Protein AF-0000000079763116 (afdb_homodimer)

InterPro domains:
  IPR000245 V-ATPase proteolipid subunit [PR00122] (137-161)
  IPR000245 V-ATPase proteolipid subunit [PR00122] (223-246)
  IPR017039 Virulence factor BrkB [PF03631] (17-263)
  IPR017039 Virulence factor BrkB [PIRSF035875] (6-264)
  IPR017039 Virulence factor BrkB [PTHR30213] (6-265)
  IPR017039 Virulence factor BrkB [TIGR00765] (15-263)

Organism: NCBI:txid410072

Sequence (554 aa):
MMKTINKIREITGQVSQKHVGAYAAQSAYFFVLSMIPIILLLLAIIQYTPVTKADVMTAVVNLFPETNMQDFMVGIVNEVYNQSKTVIPITAIVALWSAGKGVLAVSTGLNCAYELRETRNYVFLRIRASIYTILFIAAIVMALVLSVFGNNISIFIYHKIPFLAETTDMIMRLRTVISFVVMTGISLLVYHFLPNRKLPFRDLILGSIFCSLGWLVISFVFSMYLTIFKGFSGLYGSMTAIILVMLWLYFCMYVMLLGGLINCIWVDAKRDILEKDMMKTINKIREITGQVSQKHVGAYAAQSAYFFVLSMIPIILLLLAIIQYTPVTKADVMTAVVNLFPETNMQDFMVGIVNEVYNQSKTVIPITAIVALWSAGKGVLAVSTGLNCAYELRETRNYVFLRIRASIYTILFIAAIVMALVLSVFGNNISIFIYHKIPFLAETTDMIMRLRTVISFVVMTGISLLVYHFLPNRKLPFRDLILGSIFCSLGWLVISFVFSMYLTIFKGFSGLYGSMTAIILVMLWLYFCMYVMLLGGLINCIWVDAKRDILEKD

Foldseek 3Di:
DVVVVVVVVVLVVLCVVLVLLVLLLLLLVLLLQLVVLVLLLVLLVVLVPPQDLVNQLVVLCLLCVAPASSVVVNVSNVCSNVDDPVVNVVSVVSNLQSLLSSLLSLLSSLCSLLVHDDPDDPVVSSVVSSVVSVVVVVLVVLLCVLQQCVVVVLVSVCVVPVVCPVVSVVSNVVSLVVNLVVQLVSLLCSLQPSYPDGDDSVLLNQLSNQLSVQSNVLSNVNNVCCVVVSPPHDPVVVVVVSVSSSVSSSSSSSSSSSSSSVSSVSVVVVVVVVVVD/DVVVVVVVVVLVVLCVVLVLLVLLLLLLVLLLQLVVLVLLLVLLVVLVPPQDLVNQLVVLCLLCVAPASSVVVNVSNVCSNVDDPVVNVVSVVSNLQSLLSSLLSLLSSLCSLLVHDDPDDPVVSSVVSSVVSVVVVVLVVLLCVLQQCVVVVLVSVCVVPVVCPVVSVVSNVVSLVVNLVVQLVSLLCSLQPSYPDGDDSVLLNQLSNQLSVQSNVLSNVLNVCCVVVSPDHDPVVVVVVSVSSSVSSSSSSSSSSSSSSVSSVSVVVVVVVVVVD

Solvent-accessible surface area (backbone atoms only — not comparable to full-atom values): 27097 Å² total; per-residue (Å²): 107,68,67,57,49,50,47,47,52,50,47,53,54,44,38,63,73,36,39,40,65,28,19,14,26,21,17,30,37,22,40,56,54,12,44,57,31,43,54,51,47,52,48,43,51,40,68,76,40,94,58,47,71,66,53,53,48,51,48,43,47,64,72,29,67,47,62,43,56,20,51,52,49,50,36,44,54,54,34,40,75,68,49,66,78,76,55,49,60,59,33,49,49,48,19,49,52,28,25,14,50,12,38,40,27,46,23,52,33,38,17,41,46,62,70,45,76,87,79,70,56,68,67,58,46,41,54,51,16,41,57,48,29,55,55,49,51,51,49,50,51,48,47,43,50,53,51,40,36,29,61,61,50,46,51,52,47,32,72,72,41,63,88,37,56,76,44,41,56,53,46,49,50,49,40,51,50,50,50,38,53,51,39,23,50,50,41,38,50,45,62,33,63,52,26,84,60,74,55,60,67,82,60,36,45,66,13,13,48,49,23,23,51,44,44,50,52,52,28,48,56,50,30,50,46,57,64,67,59,60,72,51,63,48,44,54,27,50,53,49,47,51,44,47,50,51,51,50,41,28,51,44,35,36,36,44,48,49,13,48,34,48,19,39,53,50,52,50,51,52,49,52,54,57,66,71,100,109,67,66,57,50,51,48,49,51,50,46,54,53,44,36,63,74,35,40,40,65,28,19,13,27,22,18,30,36,22,41,56,55,12,43,57,33,43,54,51,48,52,48,43,50,38,68,77,41,92,59,47,72,67,54,52,48,50,48,42,47,66,72,28,66,48,62,42,58,20,50,51,48,50,36,43,54,54,33,39,77,66,51,66,78,74,57,49,60,58,34,49,49,49,18,48,52,28,24,14,50,12,39,41,27,46,25,51,31,39,16,41,46,63,70,46,75,86,78,70,56,68,68,58,49,40,54,52,15,39,58,47,27,55,56,48,50,51,49,50,48,48,47,42,49,52,49,38,37,28,62,60,49,47,48,52,48,33,73,73,41,64,88,38,55,76,44,42,57,51,46,50,50,49,37,52,50,50,52,39,51,51,40,24,51,52,40,38,49,46,62,31,63,51,26,84,62,74,56,60,66,82,60,35,46,66,12,13,48,49,23,23,51,43,43,50,52,52,28,46,55,50,31,50,46,56,63,66,61,62,71,50,63,48,43,53,28,51,53,49,48,52,44,49,49,51,50,52,40,28,50,44,36,36,34,45,48,48,13,48,34,47,19,40,55,51,50,50,51,53,49,52,53,58,67,72,100

Nearest PDB structures (foldseek):
  8yky-assembly1_R  TM=2.366E-01  e=6.437E+00  Clostridium perfringens
  8xqt-assembly1_R  TM=2.197E-01  e=6.724E+00  Clostridium perfringens
  7o9w-assembly1_A  TM=1.707E-01  e=7.337E+00  Homo sapiens
  8yky-assembly1_R  TM=2.366E-01  e=7.567E+00  Clostridium perfringens
  8xqt-assembly1_R  TM=2.196E-01  e=9.842E+00  Clostridium perfringens

Radius of gyration: 24.76 Å; Cα contacts (8 Å, |Δi|>4): 615; chains: 2; bounding box: 67×75×51 Å

Secondary structure (DSSP, 8-state):
-HHHHHHHHHHHHHHHHTTHHHHHHHHHHHHHHHHHHHHHHHHHHHTTSS--HHHHHHHHHHH--SHHHHHHHHHHHHHHHHS-TTHHHHHHHHHHHHHHHHHHHHHHHHHHHTT----S-HHHHHHHHHHHHHHHHHHHHHHIIIIISHHHHHHHHHHH-GGGHHHHHHHHHHHHHHHHHHHHHHHHHHHHHSSSS---GGGGHHHHHHHHHHHHHHHHHHHHHHHH-TT--HHHHHHHHHHHHHHHHHHHHHHHHHHHHHHHHHHHHHHHHHHH-/-HHHHHHHHHHHHHHHHTTHHHHHHHHHHHHHHHHHHHHHHHHHHHTTSS--HHHHHHHHHHH--SHHHHHHHHHHHHHHHHS-TTHHHHHHHHHHHHHHHHHHHHHHHHHHHTT----S-HHHHHHHHHHHHHHHHHHHHHHIIIIISHHHHHHHHHHH-GGGHHHHHHHHHHHHHHHHHHHHHHHHHHHHHSSSS---GGGGHHHHHHHHHHHHHHHHHHHHHHHH-TT--HHHHHHHHHHHHHHHHHHHHHHHHHHHHHHHHHHHHHHHHHHH-

pLDDT: mean 75.2, std 13.77, range [45.16, 96.19]

Structure (mmCIF, N/CA/C/O backbone):
data_AF-0000000079763116-model_v1
#
loop_
_entity.id
_entity.type
_entity.pdbx_description
1 polymer 'Ribonuclease-like protein YfkH'
#
loop_
_atom_site.group_PDB
_atom_site.id
_atom_site.type_symbol
_atom_site.label_atom_id
_atom_site.label_alt_id
_atom_site.label_comp_id
_atom_site.label_asym_id
_atom_site.label_entity_id
_atom_site.label_seq_id
_atom_site.pdbx_PDB_ins_code
_atom_site.Cartn_x
_atom_site.Cartn_y
_atom_site.Cartn_z
_atom_site.occupancy
_atom_site.B_iso_or_equiv
_atom_site.auth_seq_id
_atom_site.auth_comp_id
_atom_site.auth_asym_id
_atom_site.auth_atom_id
_atom_site.pdbx_PDB_model_num
ATOM 1 N N . MET A 1 1 ? 24.25 -25.391 10.664 1 52.03 1 MET A N 1
ATOM 2 C CA . MET A 1 1 ? 23.375 -24.484 11.398 1 52.03 1 MET A CA 1
ATOM 3 C C . MET A 1 1 ? 23.844 -23.047 11.258 1 52.03 1 MET A C 1
ATOM 5 O O . MET A 1 1 ? 23.047 -22.141 10.992 1 52.03 1 MET A O 1
ATOM 9 N N . MET A 1 2 ? 25.188 -22.938 11.406 1 55.12 2 MET A N 1
ATOM 10 C CA . MET A 1 2 ? 25.812 -21.625 11.344 1 55.12 2 MET A CA 1
ATOM 11 C C . MET A 1 2 ? 25.734 -21.047 9.938 1 55.12 2 MET A C 1
ATOM 13 O O . MET A 1 2 ? 25.484 -19.859 9.766 1 55.12 2 MET A O 1
ATOM 17 N N . LYS A 1 3 ? 25.828 -21.953 8.945 1 60.62 3 LYS A N 1
ATOM 18 C CA . LYS A 1 3 ? 25.812 -21.5 7.559 1 60.62 3 LYS A CA 1
ATOM 19 C C . LYS A 1 3 ? 24.406 -21.016 7.16 1 60.62 3 LYS A C 1
ATOM 21 O O . LYS A 1 3 ? 24.266 -20.016 6.449 1 60.62 3 LYS A O 1
ATOM 26 N N . THR A 1 4 ? 23.469 -21.75 7.793 1 66.25 4 THR A N 1
ATOM 27 C CA . THR A 1 4 ? 22.078 -21.406 7.488 1 66.25 4 THR A CA 1
ATOM 28 C C . THR A 1 4 ? 21.703 -20.078 8.133 1 66.25 4 THR A C 1
ATOM 30 O O . THR A 1 4 ? 21.031 -19.25 7.512 1 66.25 4 THR A O 1
ATOM 33 N N . ILE A 1 5 ? 22.219 -19.891 9.359 1 64.44 5 ILE A N 1
ATOM 34 C CA . ILE A 1 5 ? 21.938 -18.641 10.07 1 64.44 5 ILE A CA 1
ATOM 35 C C . ILE A 1 5 ? 22.578 -17.469 9.344 1 64.44 5 ILE A C 1
ATOM 37 O O . ILE A 1 5 ? 21.984 -16.406 9.227 1 64.44 5 ILE A O 1
ATOM 41 N N . ASN A 1 6 ? 23.812 -17.688 8.938 1 68.94 6 ASN A N 1
ATOM 42 C CA . ASN A 1 6 ? 24.516 -16.641 8.203 1 68.94 6 ASN A CA 1
ATOM 43 C C . ASN A 1 6 ? 23.812 -16.281 6.898 1 68.94 6 ASN A C 1
ATOM 45 O O . ASN A 1 6 ? 23.75 -15.125 6.508 1 68.94 6 ASN A O 1
ATOM 49 N N . LYS A 1 7 ? 23.344 -17.391 6.375 1 73.81 7 LYS A N 1
ATOM 50 C CA . LYS A 1 7 ? 22.625 -17.156 5.125 1 73.81 7 LYS A CA 1
ATOM 51 C C . LYS A 1 7 ? 21.328 -16.391 5.363 1 73.81 7 LYS A C 1
ATOM 53 O O . LYS A 1 7 ? 20.969 -15.516 4.57 1 73.81 7 LYS A O 1
ATOM 58 N N . ILE A 1 8 ? 20.703 -16.672 6.473 1 73.06 8 ILE A N 1
ATOM 59 C CA . ILE A 1 8 ? 19.469 -15.984 6.824 1 73.06 8 ILE A CA 1
ATOM 60 C C . ILE A 1 8 ? 19.75 -14.516 7.121 1 73.06 8 ILE A C 1
ATOM 62 O O . ILE A 1 8 ? 19.016 -13.625 6.688 1 73.06 8 ILE A O 1
ATOM 66 N N . ARG A 1 9 ? 20.797 -14.281 7.852 1 70.94 9 ARG A N 1
ATOM 67 C CA . ARG A 1 9 ? 21.203 -12.914 8.172 1 70.94 9 ARG A CA 1
ATOM 68 C C . ARG A 1 9 ? 21.547 -12.133 6.906 1 70.94 9 ARG A C 1
ATOM 70 O O . ARG A 1 9 ? 21.234 -10.945 6.797 1 70.94 9 ARG A O 1
ATOM 77 N N . GLU A 1 10 ? 22.219 -12.852 6.074 1 74.69 10 GLU A N 1
ATOM 78 C CA . GLU A 1 10 ? 22.562 -12.227 4.801 1 74.69 10 GLU A CA 1
ATOM 79 C C . GLU A 1 10 ? 21.312 -11.852 4.012 1 74.69 10 GLU A C 1
ATOM 81 O O . GLU A 1 10 ? 21.219 -10.75 3.469 1 74.69 10 GLU A O 1
ATOM 86 N N . ILE A 1 11 ? 20.422 -12.773 4.105 1 75.38 11 ILE A N 1
ATOM 87 C CA . ILE A 1 11 ? 19.188 -12.539 3.359 1 75.38 11 ILE A CA 1
ATOM 88 C C . ILE A 1 11 ? 18.422 -11.359 3.973 1 75.38 11 ILE A C 1
ATOM 90 O O . ILE A 1 11 ? 17.969 -10.469 3.256 1 75.38 11 ILE A O 1
ATOM 94 N N . THR A 1 12 ? 18.344 -11.359 5.254 1 75.75 12 THR A N 1
ATOM 95 C CA . THR A 1 12 ? 17.625 -10.297 5.941 1 75.75 12 THR A CA 1
ATOM 96 C C . THR A 1 12 ? 18.266 -8.945 5.672 1 75.75 12 THR A C 1
ATOM 98 O O . THR A 1 12 ? 17.578 -7.945 5.48 1 75.75 12 THR A O 1
ATOM 101 N N . GLY A 1 13 ? 19.578 -8.938 5.695 1 76.62 13 GLY A N 1
ATOM 102 C CA . GLY A 1 13 ? 20.297 -7.715 5.359 1 76.62 13 GLY A CA 1
ATOM 103 C C . GLY A 1 13 ? 20.031 -7.246 3.938 1 76.62 13 GLY A C 1
ATOM 104 O O . GLY A 1 13 ? 19.844 -6.051 3.699 1 76.62 13 GLY A O 1
ATOM 105 N N . GLN A 1 14 ? 19.906 -8.219 3.105 1 84.75 14 GLN A N 1
ATOM 106 C CA . GLN A 1 14 ? 19.703 -7.875 1.703 1 84.75 14 GLN A CA 1
ATOM 107 C C . GLN A 1 14 ? 18.266 -7.43 1.456 1 84.75 14 GLN A C 1
ATOM 109 O O . GLN A 1 14 ? 18.016 -6.574 0.604 1 84.75 14 GLN A O 1
ATOM 114 N N . VAL A 1 15 ? 17.438 -7.992 2.268 1 84.75 15 VAL A N 1
ATOM 115 C CA . VAL A 1 15 ? 16.016 -7.66 2.141 1 84.75 15 VAL A CA 1
ATOM 116 C C . VAL A 1 15 ? 15.812 -6.172 2.41 1 84.75 15 VAL A C 1
ATOM 118 O O . VAL A 1 15 ? 15.102 -5.492 1.668 1 84.75 15 VAL A O 1
ATOM 121 N N . SER A 1 16 ? 16.406 -5.711 3.426 1 79.62 16 SER A N 1
ATOM 122 C CA . SER A 1 16 ? 16.297 -4.305 3.801 1 79.62 16 SER A CA 1
ATOM 123 C C . SER A 1 16 ? 17.016 -3.404 2.807 1 79.62 16 SER A C 1
ATOM 125 O O . SER A 1 16 ? 16.5 -2.355 2.416 1 79.62 16 SER A O 1
ATOM 127 N N . GLN A 1 17 ? 18.156 -3.85 2.359 1 81.69 17 GLN A N 1
ATOM 128 C CA . GLN A 1 17 ? 18.984 -3.055 1.462 1 81.69 17 GLN A CA 1
ATOM 129 C C . GLN A 1 17 ? 18.344 -2.938 0.08 1 81.69 17 GLN A C 1
ATOM 131 O O . GLN A 1 17 ? 18.5 -1.917 -0.594 1 81.69 17 GLN A O 1
ATOM 136 N N . LYS A 1 18 ? 17.672 -3.961 -0.269 1 89.44 18 LYS A N 1
ATOM 137 C CA . LYS A 1 18 ? 17.109 -3.98 -1.616 1 89.44 18 LYS A CA 1
ATOM 138 C C . LYS A 1 18 ? 15.664 -3.506 -1.615 1 89.44 18 LYS A C 1
ATOM 140 O O . LYS A 1 18 ? 14.961 -3.631 -2.623 1 89.44 18 LYS A O 1
ATOM 145 N N . HIS A 1 19 ? 15.18 -3.025 -0.45 1 91.12 19 HIS A N 1
ATOM 146 C CA . HIS A 1 19 ? 13.883 -2.367 -0.296 1 91.12 19 HIS A CA 1
ATOM 147 C C . HIS A 1 19 ? 12.742 -3.305 -0.668 1 91.12 19 HIS A C 1
ATOM 149 O O . HIS A 1 19 ? 11.789 -2.896 -1.343 1 91.12 19 HIS A O 1
ATOM 155 N N . VAL A 1 20 ? 12.961 -4.609 -0.34 1 92.31 20 VAL A N 1
ATOM 156 C CA . VAL A 1 20 ? 11.992 -5.645 -0.69 1 92.31 20 VAL A CA 1
ATOM 157 C C . VAL A 1 20 ? 10.633 -5.32 -0.067 1 92.31 20 VAL A C 1
ATOM 159 O O . VAL A 1 20 ? 9.609 -5.383 -0.742 1 92.31 20 VAL A O 1
ATOM 162 N N . GLY A 1 21 ? 10.633 -4.879 1.18 1 93 21 GLY A N 1
ATOM 163 C CA . GLY A 1 21 ? 9.398 -4.555 1.878 1 93 21 GLY A CA 1
ATOM 164 C C . GLY A 1 21 ? 8.656 -3.389 1.26 1 93 21 GLY A C 1
ATOM 165 O O . GLY A 1 21 ? 7.426 -3.408 1.172 1 93 21 GLY A O 1
ATOM 166 N N . ALA A 1 22 ? 9.414 -2.418 0.822 1 93.81 22 ALA A N 1
ATOM 167 C CA . ALA A 1 22 ? 8.805 -1.224 0.239 1 93.81 22 ALA A CA 1
ATOM 168 C C . ALA A 1 22 ? 8.117 -1.548 -1.084 1 93.81 22 ALA A C 1
ATOM 170 O O . ALA A 1 22 ? 6.973 -1.149 -1.309 1 93.81 22 ALA A O 1
ATOM 171 N N . TYR A 1 23 ? 8.766 -2.311 -1.904 1 95.44 23 TYR A N 1
ATOM 172 C CA . TYR A 1 23 ? 8.195 -2.633 -3.209 1 95.44 23 TYR A CA 1
ATOM 173 C C . TYR A 1 23 ? 7.062 -3.641 -3.078 1 95.44 23 TYR A C 1
ATOM 175 O O . TYR A 1 23 ? 6.102 -3.607 -3.854 1 95.44 23 TYR A O 1
ATOM 183 N N . ALA A 1 24 ? 7.195 -4.547 -2.068 1 96.19 24 ALA A N 1
ATOM 184 C CA . ALA A 1 24 ? 6.086 -5.461 -1.799 1 96.19 24 ALA A CA 1
ATOM 185 C C . ALA A 1 24 ? 4.828 -4.691 -1.399 1 96.19 24 ALA A C 1
ATOM 187 O O . ALA A 1 24 ? 3.736 -4.977 -1.898 1 96.19 24 ALA A O 1
ATOM 188 N N . ALA A 1 25 ? 5.004 -3.729 -0.528 1 95.5 25 ALA A N 1
ATOM 189 C CA . ALA A 1 25 ? 3.883 -2.914 -0.069 1 95.5 25 ALA A CA 1
ATOM 190 C C . ALA A 1 25 ? 3.324 -2.061 -1.203 1 95.5 25 ALA A C 1
ATOM 192 O O . ALA A 1 25 ? 2.109 -1.892 -1.322 1 95.5 25 ALA A O 1
ATOM 193 N N . GLN A 1 26 ? 4.203 -1.537 -1.992 1 94.81 26 GLN A N 1
ATOM 194 C CA . GLN A 1 26 ? 3.756 -0.738 -3.129 1 94.81 26 GLN A CA 1
ATOM 195 C C . GLN A 1 26 ? 2.92 -1.573 -4.094 1 94.81 26 GLN A C 1
ATOM 197 O O . GLN A 1 26 ? 1.855 -1.138 -4.539 1 94.81 26 GLN A O 1
ATOM 202 N N . SER A 1 27 ? 3.432 -2.719 -4.445 1 93.75 27 SER A N 1
ATOM 203 C CA . SER A 1 27 ? 2.689 -3.605 -5.332 1 93.75 27 SER A CA 1
ATOM 204 C C . SER A 1 27 ? 1.326 -3.959 -4.75 1 93.75 27 SER A C 1
ATOM 206 O O . SER A 1 27 ? 0.306 -3.85 -5.434 1 93.75 27 SER A O 1
ATOM 208 N N . ALA A 1 28 ? 1.365 -4.336 -3.492 1 93.81 28 ALA A N 1
ATOM 209 C CA . ALA A 1 28 ? 0.121 -4.703 -2.82 1 93.81 28 ALA A CA 1
ATOM 210 C C . ALA A 1 28 ? -0.863 -3.537 -2.812 1 93.81 28 ALA A C 1
ATOM 212 O O . ALA A 1 28 ? -2.062 -3.727 -3.025 1 93.81 28 ALA A O 1
ATOM 213 N N . TYR A 1 29 ? -0.322 -2.383 -2.561 1 94.5 29 TYR A N 1
ATOM 214 C CA . TYR A 1 29 ? -1.152 -1.186 -2.498 1 94.5 29 TYR A CA 1
ATOM 215 C C . TYR A 1 29 ? -1.895 -0.968 -3.812 1 94.5 29 TYR A C 1
ATOM 217 O O . TYR A 1 29 ? -3.117 -0.818 -3.824 1 94.5 29 TYR A O 1
ATOM 225 N N . PHE A 1 30 ? -1.259 -1.018 -4.848 1 92 30 PHE A N 1
ATOM 226 C CA . PHE A 1 30 ? -1.86 -0.69 -6.137 1 92 30 PHE A CA 1
ATOM 227 C C . PHE A 1 30 ? -2.725 -1.84 -6.641 1 92 30 PHE A C 1
ATOM 229 O O . PHE A 1 30 ? -3.705 -1.621 -7.352 1 92 30 PHE A O 1
ATOM 236 N N . PHE A 1 31 ? -2.385 -2.998 -6.234 1 88.19 31 PHE A N 1
ATOM 237 C CA . PHE A 1 31 ? -3.273 -4.105 -6.566 1 88.19 31 PHE A CA 1
ATOM 238 C C . PHE A 1 31 ? -4.594 -3.986 -5.812 1 88.19 31 PHE A C 1
ATOM 240 O O . PHE A 1 31 ? -5.656 -4.273 -6.367 1 88.19 31 PHE A O 1
ATOM 247 N N . VAL A 1 32 ? -4.5 -3.609 -4.559 1 87.06 32 VAL A N 1
ATOM 248 C CA . VAL A 1 32 ? -5.723 -3.383 -3.797 1 87.06 32 VAL A CA 1
ATOM 249 C C . VAL A 1 32 ? -6.539 -2.266 -4.445 1 87.06 32 VAL A C 1
ATOM 251 O O . VAL A 1 32 ? -7.754 -2.393 -4.613 1 87.06 32 VAL A O 1
ATOM 254 N N . LEU A 1 33 ? -5.844 -1.259 -4.805 1 87.94 33 LEU A N 1
ATOM 255 C CA . LEU A 1 33 ? -6.484 -0.114 -5.441 1 87.94 33 LEU A CA 1
ATOM 256 C C . LEU A 1 33 ? -7.195 -0.534 -6.723 1 87.94 33 LEU A C 1
ATOM 258 O O . LEU A 1 33 ? -8.289 -0.048 -7.02 1 87.94 33 LEU A O 1
ATOM 262 N N . SER A 1 34 ? -6.625 -1.406 -7.445 1 86.06 34 SER A N 1
ATOM 263 C CA . SER A 1 34 ? -7.172 -1.813 -8.734 1 86.06 34 SER A CA 1
ATOM 264 C C . SER A 1 34 ? -8.289 -2.836 -8.562 1 86.06 34 SER A C 1
ATOM 266 O O . SER A 1 34 ? -9.094 -3.037 -9.477 1 86.06 34 SER A O 1
ATOM 268 N N . MET A 1 35 ? -8.273 -3.486 -7.445 1 78.75 35 MET A N 1
ATOM 269 C CA . MET A 1 35 ? -9.227 -4.566 -7.227 1 78.75 35 MET A CA 1
ATOM 270 C C . MET A 1 35 ? -10.656 -4.047 -7.293 1 78.75 35 MET A C 1
ATOM 272 O O . MET A 1 35 ? -11.516 -4.668 -7.922 1 78.75 35 MET A O 1
ATOM 276 N N . ILE A 1 36 ? -10.859 -2.975 -6.672 1 72.31 36 ILE A N 1
ATOM 277 C CA . ILE A 1 36 ? -12.219 -2.43 -6.605 1 72.31 36 ILE A CA 1
ATOM 278 C C . ILE A 1 36 ? -12.688 -2.047 -8.008 1 72.31 36 ILE A C 1
ATOM 280 O O . ILE A 1 36 ? -13.742 -2.498 -8.461 1 72.31 36 ILE A O 1
ATOM 284 N N . PRO A 1 37 ? -11.922 -1.288 -8.711 1 77.5 37 PRO A N 1
ATOM 285 C CA . PRO A 1 37 ? -12.312 -0.955 -10.078 1 77.5 37 PRO A CA 1
ATOM 286 C C . PRO A 1 37 ? -12.469 -2.189 -10.969 1 77.5 37 PRO A C 1
ATOM 288 O O . PRO A 1 37 ? -13.336 -2.217 -11.852 1 77.5 37 PRO A O 1
ATOM 291 N N . ILE A 1 38 ? -11.688 -3.178 -10.805 1 75.81 38 ILE A N 1
ATOM 292 C CA . ILE A 1 38 ? -11.758 -4.387 -11.617 1 75.81 38 ILE A CA 1
ATOM 293 C C . ILE A 1 38 ? -13.062 -5.133 -11.312 1 75.81 38 ILE A C 1
ATOM 295 O O . ILE A 1 38 ? -13.734 -5.609 -12.227 1 75.81 38 ILE A O 1
ATOM 299 N N . ILE A 1 39 ? -13.352 -5.23 -10.047 1 70.5 39 ILE A N 1
ATOM 300 C CA . ILE A 1 39 ? -14.602 -5.867 -9.656 1 70.5 39 ILE A CA 1
ATOM 301 C C . ILE A 1 39 ? -15.781 -5.125 -10.281 1 70.5 39 ILE A C 1
ATOM 303 O O . ILE A 1 39 ? -16.703 -5.75 -10.82 1 70.5 39 ILE A O 1
ATOM 307 N N . LEU A 1 40 ? -15.719 -3.807 -10.211 1 70.12 40 LEU A N 1
ATOM 308 C CA . LEU A 1 40 ? -16.781 -2.982 -10.781 1 70.12 40 LEU A CA 1
ATOM 309 C C . LEU A 1 40 ? -16.859 -3.176 -12.289 1 70.12 40 LEU A C 1
ATOM 311 O O . LEU A 1 40 ? -17.969 -3.26 -12.844 1 70.12 40 LEU A O 1
ATOM 315 N N . LEU A 1 41 ? -15.773 -3.273 -12.945 1 71.12 41 LEU A N 1
ATOM 316 C CA . LEU A 1 41 ? -15.727 -3.449 -14.391 1 71.12 41 LEU A CA 1
ATOM 317 C C . LEU A 1 41 ? -16.234 -4.828 -14.789 1 71.12 41 LEU A C 1
ATOM 319 O O . LEU A 1 41 ? -16.938 -4.973 -15.797 1 71.12 41 LEU A O 1
ATOM 323 N N . LEU A 1 42 ? -15.867 -5.805 -14.078 1 68.94 42 LEU A N 1
ATOM 324 C CA . LEU A 1 42 ? -16.328 -7.156 -14.367 1 68.94 42 LEU A CA 1
ATOM 325 C C . LEU A 1 42 ? -17.844 -7.254 -14.258 1 68.94 42 LEU A C 1
ATOM 327 O O . LEU A 1 42 ? -18.484 -7.895 -15.086 1 68.94 42 LEU A O 1
ATOM 331 N N . LEU A 1 43 ? -18.25 -6.625 -13.266 1 66.06 43 LEU A N 1
ATOM 332 C CA . LEU A 1 43 ? -19.688 -6.629 -13.078 1 66.06 43 LEU A CA 1
ATOM 333 C C . LEU A 1 43 ? -20.391 -5.852 -14.188 1 66.06 43 LEU A C 1
ATOM 335 O O . LEU A 1 43 ? -21.484 -6.215 -14.617 1 66.06 43 LEU A O 1
ATOM 339 N N . ALA A 1 44 ? -19.766 -4.773 -14.578 1 67.31 44 ALA A N 1
ATOM 340 C CA . ALA A 1 44 ? -20.312 -3.982 -15.68 1 67.31 44 ALA A CA 1
ATOM 341 C C . ALA A 1 44 ? -20.328 -4.785 -16.969 1 67.31 44 ALA A C 1
ATOM 343 O O . ALA A 1 44 ? -21.266 -4.68 -17.766 1 67.31 44 ALA A O 1
ATOM 344 N N . ILE A 1 45 ? -19.344 -5.578 -17.156 1 68.81 45 ILE A N 1
ATOM 345 C CA . ILE A 1 45 ? -19.219 -6.367 -18.375 1 68.81 45 ILE A CA 1
ATOM 346 C C . ILE A 1 45 ? -20.266 -7.48 -18.391 1 68.81 45 ILE A C 1
ATOM 348 O O . ILE A 1 45 ? -20.781 -7.852 -19.438 1 68.81 45 ILE A O 1
ATOM 352 N N . ILE A 1 46 ? -20.562 -7.945 -17.234 1 67.5 46 ILE A N 1
ATOM 353 C CA . ILE A 1 46 ? -21.547 -9.016 -17.109 1 67.5 46 ILE A CA 1
ATOM 354 C C . ILE A 1 46 ? -22.906 -8.547 -17.656 1 67.5 46 ILE A C 1
ATOM 356 O O . ILE A 1 46 ? -23.672 -9.344 -18.172 1 67.5 46 ILE A O 1
ATOM 360 N N . GLN A 1 47 ? -23.062 -7.223 -17.453 1 64.94 47 GLN A N 1
ATOM 361 C CA . GLN A 1 47 ? -24.328 -6.668 -17.922 1 64.94 47 GLN A CA 1
ATOM 362 C C . GLN A 1 47 ? -24.469 -6.824 -19.438 1 64.94 47 GLN A C 1
ATOM 364 O O . GLN A 1 47 ? -25.578 -6.801 -19.969 1 64.94 47 GLN A O 1
ATOM 369 N N . TYR A 1 48 ? -23.359 -6.965 -20.031 1 63.94 48 TYR A N 1
ATOM 370 C CA . TYR A 1 48 ? -23.375 -7.09 -21.484 1 63.94 48 TYR A CA 1
ATOM 371 C C . TYR A 1 48 ? -23.391 -8.555 -21.906 1 63.94 48 TYR A C 1
ATOM 373 O O . TYR A 1 48 ? -23.344 -8.867 -23.109 1 63.94 48 TYR A O 1
ATOM 381 N N . THR A 1 49 ? -23.375 -9.438 -20.938 1 64.12 49 THR A N 1
ATOM 382 C CA . THR A 1 49 ? -23.469 -10.867 -21.219 1 64.12 49 THR A CA 1
ATOM 383 C C . THR A 1 49 ? -24.891 -11.367 -21.016 1 64.12 49 THR A C 1
ATOM 385 O O . THR A 1 49 ? -25.719 -10.68 -20.391 1 64.12 49 THR A O 1
ATOM 388 N N . PRO A 1 50 ? -25.188 -12.492 -21.562 1 67.69 50 PRO A N 1
ATOM 389 C CA . PRO A 1 50 ? -26.547 -13.047 -21.406 1 67.69 50 PRO A CA 1
ATOM 390 C C . PRO A 1 50 ? -26.844 -13.445 -19.953 1 67.69 50 PRO A C 1
ATOM 392 O O . PRO A 1 50 ? -27.984 -13.797 -19.641 1 67.69 50 PRO A O 1
ATOM 395 N N . VAL A 1 51 ? -25.891 -13.344 -19.141 1 66.25 51 VAL A N 1
ATOM 396 C CA . VAL A 1 51 ? -26.078 -13.648 -17.734 1 66.25 51 VAL A CA 1
ATOM 397 C C . VAL A 1 51 ? -26.938 -12.57 -17.078 1 66.25 51 VAL A C 1
ATOM 399 O O . VAL A 1 51 ? -26.625 -11.383 -17.156 1 66.25 51 VAL A O 1
ATOM 402 N N . THR A 1 52 ? -28.125 -12.977 -16.531 1 67.56 52 THR A N 1
ATOM 403 C CA . THR A 1 52 ? -29.062 -12.039 -15.93 1 67.56 52 THR A CA 1
ATOM 404 C C . THR A 1 52 ? -28.578 -11.602 -14.547 1 67.56 52 THR A C 1
ATOM 406 O O . THR A 1 52 ? -27.719 -12.25 -13.961 1 67.56 52 THR A O 1
ATOM 409 N N . LYS A 1 53 ? -28.953 -10.461 -14.133 1 74.25 53 LYS A N 1
ATOM 410 C CA . LYS A 1 53 ? -28.703 -9.992 -12.773 1 74.25 53 LYS A CA 1
ATOM 411 C C . LYS A 1 53 ? -29.031 -11.078 -11.75 1 74.25 53 LYS A C 1
ATOM 413 O O . LYS A 1 53 ? -28.312 -11.242 -10.766 1 74.25 53 LYS A O 1
ATOM 418 N N . ALA A 1 54 ? -30.078 -11.797 -12.039 1 76.19 54 ALA A N 1
ATOM 419 C CA . ALA A 1 54 ? -30.516 -12.852 -11.133 1 76.19 54 ALA A CA 1
ATOM 420 C C . ALA A 1 54 ? -29.484 -13.977 -11.055 1 76.19 54 ALA A C 1
ATOM 422 O O . ALA A 1 54 ? -29.234 -14.523 -9.984 1 76.19 54 ALA A O 1
ATOM 423 N N . ASP A 1 55 ? -28.875 -14.227 -12.156 1 71.75 55 ASP A N 1
ATOM 424 C CA . ASP A 1 55 ? -27.844 -15.266 -12.188 1 71.75 55 ASP A CA 1
ATOM 425 C C . ASP A 1 55 ? -26.641 -14.867 -11.344 1 71.75 55 ASP A C 1
ATOM 427 O O . ASP A 1 55 ? -26.109 -15.68 -10.586 1 71.75 55 ASP A O 1
ATOM 431 N N . VAL A 1 56 ? -26.312 -13.664 -11.547 1 70.31 56 VAL A N 1
ATOM 432 C CA . VAL A 1 56 ? -25.156 -13.148 -10.828 1 70.31 56 VAL A CA 1
ATOM 433 C C . VAL A 1 56 ? -25.438 -13.125 -9.328 1 70.31 56 VAL A C 1
ATOM 435 O O . VAL A 1 56 ? -24.578 -13.5 -8.523 1 70.31 56 VAL A O 1
ATOM 438 N N . MET A 1 57 ? -26.609 -12.711 -8.984 1 73.88 57 MET A N 1
ATOM 439 C CA . MET A 1 57 ? -27.016 -12.648 -7.582 1 73.88 57 MET A CA 1
ATOM 440 C C . MET A 1 57 ? -27 -14.031 -6.945 1 73.88 57 MET A C 1
ATOM 442 O O . MET A 1 57 ? -26.516 -14.195 -5.816 1 73.88 57 MET A O 1
ATOM 446 N N . THR A 1 58 ? -27.453 -14.945 -7.695 1 70.88 58 THR A N 1
ATOM 447 C CA . THR A 1 58 ? -27.484 -16.312 -7.195 1 70.88 58 THR A CA 1
ATOM 448 C C . THR A 1 58 ? -26.062 -16.828 -6.977 1 70.88 58 THR A C 1
ATOM 450 O O . THR A 1 58 ? -25.797 -17.5 -5.969 1 70.88 58 THR A O 1
ATOM 453 N N . ALA A 1 59 ? -25.25 -16.5 -7.875 1 63.44 59 ALA A N 1
ATOM 454 C CA . ALA A 1 59 ? -23.844 -16.922 -7.77 1 63.44 59 ALA A CA 1
ATOM 455 C C . ALA A 1 59 ? -23.172 -16.297 -6.551 1 63.44 59 ALA A C 1
ATOM 457 O O . ALA A 1 59 ? -22.438 -16.969 -5.832 1 63.44 59 ALA A O 1
ATOM 458 N N . VAL A 1 60 ? -23.344 -15.031 -6.387 1 65.25 60 VAL A N 1
ATOM 459 C CA . VAL A 1 60 ? -22.766 -14.289 -5.277 1 65.25 60 VAL A CA 1
ATOM 460 C C . VAL A 1 60 ? -23.25 -14.867 -3.951 1 65.25 60 VAL A C 1
ATOM 462 O O . VAL A 1 60 ? -22.469 -15.07 -3.025 1 65.25 60 VAL A O 1
ATOM 465 N N . VAL A 1 61 ? -24.578 -15.094 -3.877 1 66.19 61 VAL A N 1
ATOM 466 C CA . VAL A 1 61 ? -25.172 -15.617 -2.656 1 66.19 61 VAL A CA 1
ATOM 467 C C . VAL A 1 61 ? -24.594 -17 -2.35 1 66.19 61 VAL A C 1
ATOM 469 O O . VAL A 1 61 ? -24.359 -17.344 -1.188 1 66.19 61 VAL A O 1
ATOM 472 N N . ASN A 1 62 ? -24.297 -17.641 -3.41 1 60.25 62 ASN A N 1
ATOM 473 C CA . ASN A 1 62 ? -23.781 -19 -3.234 1 60.25 62 ASN A CA 1
ATOM 474 C C . ASN A 1 62 ? -22.312 -18.984 -2.844 1 60.25 62 ASN A C 1
ATOM 476 O O . ASN A 1 62 ? -21.859 -19.844 -2.072 1 60.25 62 ASN A O 1
ATOM 480 N N . LEU A 1 63 ? -21.625 -18.047 -3.443 1 55.81 63 LEU A N 1
ATOM 481 C CA . LEU A 1 63 ? -20.188 -17.984 -3.236 1 55.81 63 LEU A CA 1
ATOM 482 C C . LEU A 1 63 ? -19.859 -17.359 -1.883 1 55.81 63 LEU A C 1
ATOM 484 O O . LEU A 1 63 ? -18.828 -17.688 -1.281 1 55.81 63 LEU A O 1
ATOM 488 N N . PHE A 1 64 ? -20.656 -16.422 -1.569 1 54.94 64 PHE A N 1
ATOM 489 C CA . PHE A 1 64 ? -20.438 -15.734 -0.306 1 54.94 64 PHE A CA 1
ATOM 490 C C . PHE A 1 64 ? -21.594 -15.984 0.662 1 54.94 64 PHE A C 1
ATOM 492 O O . PHE A 1 64 ? -22.422 -15.102 0.892 1 54.94 64 PHE A O 1
ATOM 499 N N . PRO A 1 65 ? -21.562 -17.156 1.146 1 53 65 PRO A N 1
ATOM 500 C CA . PRO A 1 65 ? -22.688 -17.484 2.027 1 53 65 PRO A CA 1
ATOM 501 C C . PRO A 1 65 ? -22.703 -16.625 3.297 1 53 65 PRO A C 1
ATOM 503 O O . PRO A 1 65 ? -23.734 -16.531 3.971 1 53 65 PRO A O 1
ATOM 506 N N . GLU A 1 66 ? -21.594 -16.109 3.402 1 51.84 66 GLU A N 1
ATOM 507 C CA . GLU A 1 66 ? -21.562 -15.266 4.598 1 51.84 66 GLU A CA 1
ATOM 508 C C . GLU A 1 66 ? -22.281 -13.945 4.367 1 51.84 66 GLU A C 1
ATOM 510 O O . GLU A 1 66 ? -22.078 -13.289 3.34 1 51.84 66 GLU A O 1
ATOM 515 N N . THR A 1 67 ? -23.234 -13.727 5.16 1 53.5 67 THR A N 1
ATOM 516 C CA . THR A 1 67 ? -24.203 -12.656 5.02 1 53.5 67 THR A CA 1
ATOM 517 C C . THR A 1 67 ? -23.516 -11.32 4.742 1 53.5 67 THR A C 1
ATOM 519 O O . THR A 1 67 ? -23.953 -10.555 3.887 1 53.5 67 THR A O 1
ATOM 522 N N . ASN A 1 68 ? -22.422 -11.148 5.441 1 49.12 68 ASN A N 1
ATOM 523 C CA . ASN A 1 68 ? -21.828 -9.82 5.312 1 49.12 68 ASN A CA 1
ATOM 524 C C . ASN A 1 68 ? -21.203 -9.625 3.938 1 49.12 68 ASN A C 1
ATOM 526 O O . ASN A 1 68 ? -21.359 -8.57 3.316 1 49.12 68 ASN A O 1
ATOM 530 N N . MET A 1 69 ? -20.484 -10.664 3.631 1 53.22 69 MET A N 1
ATOM 531 C CA . MET A 1 69 ? -19.875 -10.578 2.307 1 53.22 69 MET A CA 1
ATOM 532 C C . MET A 1 69 ? -20.938 -10.625 1.213 1 53.22 69 MET A C 1
ATOM 534 O O . MET A 1 69 ? -20.797 -9.977 0.174 1 53.22 69 MET A O 1
ATOM 538 N N . GLN A 1 70 ? -21.969 -11.375 1.662 1 60.25 70 GLN A N 1
ATOM 539 C CA . GLN A 1 70 ? -23.062 -11.469 0.701 1 60.25 70 GLN A CA 1
ATOM 540 C C . GLN A 1 70 ? -23.703 -10.102 0.459 1 60.25 70 GLN A C 1
ATOM 542 O O . GLN A 1 70 ? -23.953 -9.727 -0.687 1 60.25 70 GLN A O 1
ATOM 547 N N . ASP A 1 71 ? -23.953 -9.422 1.575 1 57.62 71 ASP A N 1
ATOM 548 C CA . ASP A 1 71 ? -24.578 -8.102 1.459 1 57.62 71 ASP A CA 1
ATOM 549 C C . ASP A 1 71 ? -23.672 -7.148 0.68 1 57.62 71 ASP A C 1
ATOM 551 O O . ASP A 1 71 ? -24.156 -6.367 -0.145 1 57.62 71 ASP A O 1
ATOM 555 N N . PHE A 1 72 ? -22.484 -7.293 0.968 1 57.12 72 PHE A N 1
ATOM 556 C CA . PHE A 1 72 ? -21.516 -6.453 0.259 1 57.12 72 PHE A CA 1
ATOM 557 C C . PHE A 1 72 ? -21.516 -6.773 -1.231 1 57.12 72 PHE A C 1
ATOM 559 O O . PHE A 1 72 ? -21.594 -5.867 -2.064 1 57.12 72 PHE A O 1
ATOM 566 N N . MET A 1 73 ? -21.516 -8.039 -1.484 1 60.31 73 MET A N 1
ATOM 567 C CA . MET A 1 73 ? -21.469 -8.453 -2.885 1 60.31 73 MET A CA 1
ATOM 568 C C . MET A 1 73 ? -22.781 -8.141 -3.586 1 60.31 73 MET A C 1
ATOM 570 O O . MET A 1 73 ? -22.781 -7.711 -4.742 1 60.31 73 MET A O 1
ATOM 574 N N . VAL A 1 74 ? -23.938 -8.375 -2.826 1 64.31 74 VAL A N 1
ATOM 575 C CA . VAL A 1 74 ? -25.266 -8.039 -3.361 1 64.31 74 VAL A CA 1
ATOM 576 C C . VAL A 1 74 ? -25.328 -6.543 -3.648 1 64.31 74 VAL A C 1
ATOM 578 O O . VAL A 1 74 ? -25.891 -6.129 -4.668 1 64.31 74 VAL A O 1
ATOM 581 N N . GLY A 1 75 ? -24.781 -5.797 -2.754 1 62.16 75 GLY A N 1
ATOM 582 C CA . GLY A 1 75 ? -24.688 -4.363 -2.971 1 62.16 75 GLY A CA 1
ATOM 583 C C . GLY A 1 75 ? -23.906 -3.99 -4.215 1 62.16 75 GLY A C 1
ATOM 584 O O . GLY A 1 75 ? -24.328 -3.117 -4.977 1 62.16 75 GLY A O 1
ATOM 585 N N . ILE A 1 76 ? -22.906 -4.719 -4.465 1 61.09 76 ILE A N 1
ATOM 586 C CA . ILE A 1 76 ? -22.078 -4.48 -5.637 1 61.09 76 ILE A CA 1
ATOM 587 C C . ILE A 1 76 ? -22.859 -4.789 -6.906 1 61.09 76 ILE A C 1
ATOM 589 O O . ILE A 1 76 ? -22.844 -4.012 -7.863 1 61.09 76 ILE A O 1
ATOM 593 N N . VAL A 1 77 ? -23.562 -5.957 -6.859 1 63.91 77 VAL A N 1
ATOM 594 C CA . VAL A 1 77 ? -24.312 -6.387 -8.031 1 63.91 77 VAL A CA 1
ATOM 595 C C . VAL A 1 77 ? -25.391 -5.352 -8.352 1 63.91 77 VAL A C 1
ATOM 597 O O . VAL A 1 77 ? -25.562 -4.961 -9.516 1 63.91 77 VAL A O 1
ATOM 600 N N . ASN A 1 78 ? -26.062 -4.879 -7.387 1 65.5 78 ASN A N 1
ATOM 601 C CA . ASN A 1 78 ? -27.125 -3.9 -7.586 1 65.5 78 ASN A CA 1
ATOM 602 C C . ASN A 1 78 ? -26.578 -2.588 -8.141 1 65.5 78 ASN A C 1
ATOM 604 O O . ASN A 1 78 ? -27.203 -1.976 -9.016 1 65.5 78 ASN A O 1
ATOM 608 N N . GLU A 1 79 ? -25.547 -2.223 -7.711 1 60.97 79 GLU A N 1
ATOM 609 C CA . GLU A 1 79 ? -24.969 -0.953 -8.141 1 60.97 79 GLU A CA 1
ATOM 610 C C . GLU A 1 79 ? -24.5 -1.018 -9.586 1 60.97 79 GLU A C 1
ATOM 612 O O . GLU A 1 79 ? -24.719 -0.077 -10.359 1 60.97 79 GLU A O 1
ATOM 617 N N . VAL A 1 80 ? -23.906 -2.047 -9.898 1 62.06 80 VAL A N 1
ATOM 618 C CA . VAL A 1 80 ? -23.359 -2.201 -11.242 1 62.06 80 VAL A CA 1
ATOM 619 C C . VAL A 1 80 ? -24.484 -2.213 -12.266 1 62.06 80 VAL A C 1
ATOM 621 O O . VAL A 1 80 ? -24.359 -1.624 -13.344 1 62.06 80 VAL A O 1
ATOM 624 N N . TYR A 1 81 ? -25.469 -2.885 -11.82 1 64.31 81 TYR A N 1
ATOM 625 C CA . TYR A 1 81 ? -26.562 -3.004 -12.789 1 64.31 81 TYR A CA 1
ATOM 626 C C . TYR A 1 81 ? -27.375 -1.713 -12.859 1 64.31 81 TYR A C 1
ATOM 628 O O . TYR A 1 81 ? -28.094 -1.478 -13.828 1 64.31 81 TYR A O 1
ATOM 636 N N . ASN A 1 82 ? -27.125 -0.851 -11.82 1 61.59 82 ASN A N 1
ATOM 637 C CA . ASN A 1 82 ? -27.875 0.401 -11.836 1 61.59 82 ASN A CA 1
ATOM 638 C C . ASN A 1 82 ? -27 1.571 -12.281 1 61.59 82 ASN A C 1
ATOM 640 O O . ASN A 1 82 ? -27.5 2.689 -12.445 1 61.59 82 ASN A O 1
ATOM 644 N N . GLN A 1 83 ? -25.688 1.374 -12.32 1 57.56 83 GLN A N 1
ATOM 645 C CA . GLN A 1 83 ? -24.812 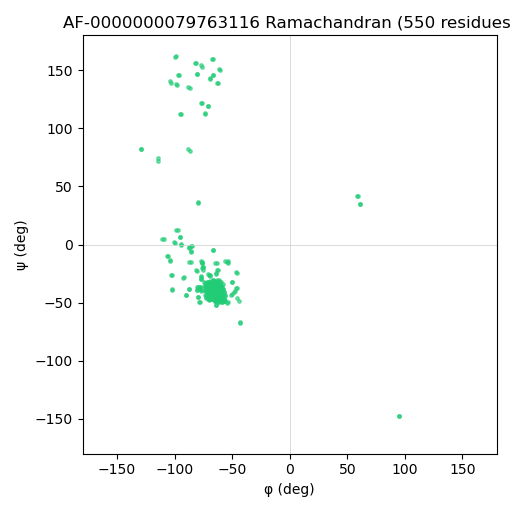2.508 -12.594 1 57.56 83 GLN A CA 1
ATOM 646 C C . GLN A 1 83 ? -24.75 2.812 -14.086 1 57.56 83 GLN A C 1
ATOM 648 O O . GLN A 1 83 ? -24.922 1.916 -14.914 1 57.56 83 GLN A O 1
ATOM 653 N N . SER A 1 84 ? -24.609 4.168 -14.305 1 57.22 84 SER A N 1
ATOM 654 C CA . SER A 1 84 ? -24.578 4.719 -15.656 1 57.22 84 SER A CA 1
ATOM 655 C C . SER A 1 84 ? -23.391 4.199 -16.438 1 57.22 84 SER A C 1
ATOM 657 O O . SER A 1 84 ? -22.344 3.865 -15.859 1 57.22 84 SER A O 1
ATOM 659 N N . LYS A 1 85 ? -23.453 3.855 -17.656 1 58.44 85 LYS A N 1
ATOM 660 C CA . LYS A 1 85 ? -22.484 3.453 -18.672 1 58.44 85 LYS A CA 1
ATOM 661 C C . LYS A 1 85 ? -21.281 4.387 -18.688 1 58.44 85 LYS A C 1
ATOM 663 O O . LYS A 1 85 ? -20.188 3.988 -19.109 1 58.44 85 LYS A O 1
ATOM 668 N N . THR A 1 86 ? -21.516 5.656 -18.172 1 57.97 86 THR A N 1
ATOM 669 C CA . THR A 1 86 ? -20.453 6.66 -18.297 1 57.97 86 THR A CA 1
ATOM 670 C C . THR A 1 86 ? -19.344 6.395 -17.281 1 57.97 86 THR A C 1
ATOM 672 O O . THR A 1 86 ? -18.188 6.73 -17.531 1 57.97 86 THR A O 1
ATOM 675 N N . VAL A 1 87 ? -19.641 5.648 -16.234 1 64.12 87 VAL A N 1
ATOM 676 C CA . VAL A 1 87 ? -18.672 5.465 -15.164 1 64.12 87 VAL A CA 1
ATOM 677 C C . VAL A 1 87 ? -17.734 4.312 -15.508 1 64.12 87 VAL A C 1
ATOM 679 O O . VAL A 1 87 ? -16.625 4.234 -14.984 1 64.12 87 VAL A O 1
ATOM 682 N N . ILE A 1 88 ? -18 3.734 -16.641 1 69.31 88 ILE A N 1
ATOM 683 C CA . ILE A 1 88 ? -17.281 2.508 -16.984 1 69.31 88 ILE A CA 1
ATOM 684 C C . ILE A 1 88 ? -15.898 2.85 -17.531 1 69.31 88 ILE A C 1
ATOM 686 O O . ILE A 1 88 ? -14.898 2.283 -17.109 1 69.31 88 ILE A O 1
ATOM 690 N N . PRO A 1 89 ? -15.805 3.904 -18.328 1 70.5 89 PRO A N 1
ATOM 691 C CA . PRO A 1 89 ? -14.477 4.191 -18.875 1 70.5 89 PRO A CA 1
ATOM 692 C C . PRO A 1 89 ? -13.5 4.699 -17.828 1 70.5 89 PRO A C 1
ATOM 694 O O . PRO A 1 89 ? -12.328 4.316 -17.828 1 70.5 89 PRO A O 1
ATOM 697 N N . ILE A 1 90 ? -13.969 5.473 -16.938 1 74.56 90 ILE A N 1
ATOM 698 C CA . ILE A 1 90 ? -13.086 6.016 -15.914 1 74.56 90 ILE A CA 1
ATOM 699 C C . ILE A 1 90 ? -12.625 4.898 -14.984 1 74.56 90 ILE A C 1
ATOM 701 O O . ILE A 1 90 ? -11.461 4.855 -14.578 1 74.56 90 ILE A O 1
ATOM 705 N N . THR A 1 91 ? -13.57 4.059 -14.766 1 74.19 91 THR A N 1
ATOM 706 C CA . THR A 1 91 ? -13.25 2.922 -13.906 1 74.19 91 THR A CA 1
ATOM 707 C C . THR A 1 91 ? -12.203 2.025 -14.555 1 74.19 91 THR A C 1
ATOM 709 O O . THR A 1 91 ? -11.305 1.52 -13.883 1 74.19 91 THR A O 1
ATOM 712 N N . ALA A 1 92 ? -12.328 1.948 -15.797 1 77.5 92 ALA A N 1
ATOM 713 C CA . ALA A 1 92 ? -11.383 1.116 -16.547 1 77.5 92 ALA A CA 1
ATOM 714 C C . ALA A 1 92 ? -9.984 1.735 -16.547 1 77.5 92 ALA A C 1
ATOM 716 O O . ALA A 1 92 ? -8.984 1.029 -16.391 1 77.5 92 ALA A O 1
ATOM 717 N N . ILE A 1 93 ? -9.906 2.992 -16.625 1 81.38 93 ILE A N 1
ATOM 718 C CA . ILE A 1 93 ? -8.625 3.695 -16.641 1 81.38 93 ILE A CA 1
ATOM 719 C C . ILE A 1 93 ? -7.953 3.568 -15.281 1 81.38 93 ILE A C 1
ATOM 721 O O . ILE A 1 93 ? -6.758 3.27 -15.203 1 81.38 93 ILE A O 1
ATOM 725 N N . VAL A 1 94 ? -8.75 3.703 -14.289 1 82 94 VAL A N 1
ATOM 726 C CA . VAL A 1 94 ? -8.203 3.623 -12.945 1 82 94 VAL A CA 1
ATOM 727 C C . VAL A 1 94 ? -7.727 2.201 -12.664 1 82 94 VAL A C 1
ATOM 729 O O . VAL A 1 94 ? -6.664 2 -12.07 1 82 94 VAL A O 1
ATOM 732 N N . ALA A 1 95 ? -8.484 1.346 -13.117 1 82.88 95 ALA A N 1
ATOM 733 C CA . ALA A 1 95 ? -8.148 -0.06 -12.914 1 82.88 95 ALA A CA 1
ATOM 734 C C . ALA A 1 95 ? -6.836 -0.413 -13.617 1 82.88 95 ALA A C 1
ATOM 736 O O . ALA A 1 95 ? -5.934 -0.991 -13 1 82.88 95 ALA A O 1
ATOM 737 N N . LEU A 1 96 ? -6.727 0.027 -14.844 1 80.81 96 LEU A N 1
ATOM 738 C CA . LEU A 1 96 ? -5.551 -0.311 -15.641 1 80.81 96 LEU A CA 1
ATOM 739 C C . LEU A 1 96 ? -4.32 0.436 -15.141 1 80.81 96 LEU A C 1
ATOM 741 O O . LEU A 1 96 ? -3.229 -0.135 -15.07 1 80.81 96 LEU A O 1
ATOM 745 N N . TRP A 1 97 ? -4.531 1.631 -14.82 1 85.06 97 TRP A N 1
ATOM 746 C CA . TRP A 1 97 ? -3.426 2.436 -14.312 1 85.06 97 TRP A CA 1
ATOM 747 C C . TRP A 1 97 ? -2.908 1.876 -12.992 1 85.06 97 TRP A C 1
ATOM 749 O O . TRP A 1 97 ? -1.702 1.691 -12.82 1 85.06 97 TRP A O 1
ATOM 759 N N . SER A 1 98 ? -3.764 1.608 -12.102 1 88.5 98 SER A N 1
ATOM 760 C CA . SER A 1 98 ? -3.361 1.131 -10.781 1 88.5 98 SER A CA 1
ATOM 761 C C . SER A 1 98 ? -2.75 -0.263 -10.859 1 88.5 98 SER A C 1
ATOM 763 O O . SER A 1 98 ? -1.713 -0.528 -10.242 1 88.5 98 SER A O 1
ATOM 765 N N . ALA A 1 99 ? -3.377 -1.083 -11.609 1 85.5 99 ALA A N 1
ATOM 766 C CA . ALA A 1 99 ? -2.836 -2.43 -11.781 1 85.5 99 ALA A CA 1
ATOM 767 C C . ALA A 1 99 ? -1.453 -2.387 -12.422 1 85.5 99 ALA A C 1
ATOM 769 O O . ALA A 1 99 ? -0.545 -3.111 -12.016 1 85.5 99 ALA A O 1
ATOM 770 N N . GLY A 1 100 ? -1.334 -1.574 -13.438 1 85.38 100 GLY A N 1
ATOM 771 C CA . GLY A 1 100 ? -0.044 -1.399 -14.086 1 85.38 100 GLY A CA 1
ATOM 772 C C . GLY A 1 100 ? 1.042 -0.927 -13.133 1 85.38 100 GLY A C 1
ATOM 773 O O . GLY A 1 100 ? 2.178 -1.402 -13.195 1 85.38 100 GLY A O 1
ATOM 774 N N . LYS A 1 101 ? 0.677 -0.066 -12.234 1 89.25 101 LYS A N 1
ATOM 775 C CA . LYS A 1 101 ? 1.639 0.433 -11.25 1 89.25 101 LYS A CA 1
ATOM 776 C C . LYS A 1 101 ? 2.055 -0.668 -10.281 1 89.25 101 LYS A C 1
ATOM 778 O O . LYS A 1 101 ? 3.195 -0.695 -9.82 1 89.25 101 LYS A O 1
ATOM 783 N N . GLY A 1 102 ? 1.123 -1.53 -10 1 90.62 102 GLY A N 1
ATOM 784 C CA . GLY A 1 102 ? 1.445 -2.666 -9.148 1 90.62 102 GLY A CA 1
ATOM 785 C C . GLY A 1 102 ? 2.457 -3.607 -9.773 1 90.62 102 GLY A C 1
ATOM 786 O O . GLY A 1 102 ? 3.416 -4.023 -9.117 1 90.62 102 GLY A O 1
ATOM 787 N N . VAL A 1 103 ? 2.238 -3.846 -11.008 1 88.88 103 VAL A N 1
ATOM 788 C CA . VAL A 1 103 ? 3.145 -4.734 -11.727 1 88.88 103 VAL A CA 1
ATOM 789 C C . VAL A 1 103 ? 4.508 -4.066 -11.883 1 88.88 103 VAL A C 1
ATOM 791 O O . VAL A 1 103 ? 5.547 -4.719 -11.758 1 88.88 103 VAL A O 1
ATOM 794 N N . LEU A 1 104 ? 4.434 -2.797 -12.164 1 89.25 104 LEU A N 1
ATOM 795 C CA . LEU A 1 104 ? 5.684 -2.051 -12.289 1 89.25 104 LEU A CA 1
ATOM 796 C C . LEU A 1 104 ? 6.477 -2.104 -10.984 1 89.25 104 LEU A C 1
ATOM 798 O O . LEU A 1 104 ? 7.707 -2.188 -11.008 1 89.25 104 LEU A O 1
ATOM 802 N N . ALA A 1 105 ? 5.789 -2.016 -9.906 1 92.88 105 ALA A N 1
ATOM 803 C CA . ALA A 1 105 ? 6.449 -2.1 -8.602 1 92.88 105 ALA A CA 1
ATOM 804 C C . ALA A 1 105 ? 7.133 -3.453 -8.422 1 92.88 105 ALA A C 1
ATOM 806 O O . ALA A 1 105 ? 8.242 -3.529 -7.902 1 92.88 105 ALA A O 1
ATOM 807 N N . VAL A 1 106 ? 6.488 -4.496 -8.875 1 91.88 106 VAL A N 1
ATOM 808 C CA . VAL A 1 106 ? 7.086 -5.824 -8.805 1 91.88 106 VAL A CA 1
ATOM 809 C C . VAL A 1 106 ? 8.328 -5.875 -9.695 1 91.88 106 VAL A C 1
ATOM 811 O O . VAL A 1 106 ? 9.375 -6.383 -9.273 1 91.88 106 VAL A O 1
ATOM 814 N N . SER A 1 107 ? 8.164 -5.348 -10.859 1 90.88 107 SER A N 1
ATOM 815 C CA . SER A 1 107 ? 9.273 -5.324 -11.805 1 90.88 107 SER A CA 1
ATOM 816 C C . SER A 1 107 ? 10.469 -4.566 -11.234 1 90.88 107 SER A C 1
ATOM 818 O O . SER A 1 107 ? 11.602 -5.055 -11.281 1 90.88 107 SER A O 1
ATOM 820 N N . THR A 1 108 ? 10.211 -3.416 -10.695 1 90.81 108 THR A N 1
ATOM 821 C CA . THR A 1 108 ? 11.281 -2.605 -10.117 1 90.81 108 THR A CA 1
ATOM 822 C C . THR A 1 108 ? 11.883 -3.289 -8.891 1 90.81 108 THR A C 1
ATOM 824 O O . THR A 1 108 ? 13.094 -3.232 -8.68 1 90.81 108 THR A O 1
ATOM 827 N N . GLY A 1 109 ? 11.023 -3.871 -8.078 1 93.25 109 GLY A N 1
ATOM 828 C CA . GLY A 1 109 ? 11.516 -4.617 -6.934 1 93.25 109 GLY A CA 1
ATOM 829 C C . GLY A 1 109 ? 12.422 -5.766 -7.316 1 93.25 109 GLY A C 1
ATOM 830 O O . GLY A 1 109 ? 13.438 -6.004 -6.66 1 93.25 109 GLY A O 1
ATOM 831 N N . LEU A 1 110 ? 12.094 -6.473 -8.352 1 92.44 110 LEU A N 1
ATOM 832 C CA . LEU A 1 110 ? 12.922 -7.574 -8.828 1 92.44 110 LEU A CA 1
ATOM 833 C C . LEU A 1 110 ? 14.227 -7.059 -9.422 1 92.44 110 LEU A C 1
ATOM 835 O O . LEU A 1 110 ? 15.281 -7.676 -9.25 1 92.44 110 LEU A O 1
ATOM 839 N N . ASN A 1 111 ? 14.109 -5.906 -10.102 1 91.25 111 ASN A N 1
ATOM 840 C CA . ASN A 1 111 ? 15.328 -5.293 -10.625 1 91.25 111 ASN A CA 1
ATOM 841 C C . ASN A 1 111 ? 16.281 -4.895 -9.5 1 91.25 111 ASN A C 1
ATOM 843 O O . ASN A 1 111 ? 17.5 -5.047 -9.633 1 91.25 111 ASN A O 1
ATOM 847 N N . CYS A 1 112 ? 15.711 -4.383 -8.492 1 89.62 112 CYS A N 1
ATOM 848 C CA . CYS A 1 112 ? 16.531 -4.027 -7.332 1 89.62 112 CYS A CA 1
ATOM 849 C C . CYS A 1 112 ? 17.156 -5.27 -6.715 1 89.62 112 CYS A C 1
ATOM 851 O O . CYS A 1 112 ? 18.344 -5.25 -6.352 1 89.62 112 CYS A O 1
ATOM 853 N N . ALA A 1 113 ? 16.406 -6.324 -6.629 1 86.62 113 ALA A N 1
ATOM 854 C CA . ALA A 1 113 ? 16.906 -7.578 -6.07 1 86.62 113 ALA A CA 1
ATOM 855 C C . ALA A 1 113 ? 18.031 -8.141 -6.93 1 86.62 113 ALA A C 1
ATOM 857 O O . ALA A 1 113 ? 19.016 -8.688 -6.406 1 86.62 113 ALA A O 1
ATOM 858 N N . TYR A 1 114 ? 17.828 -7.945 -8.211 1 86.12 114 TYR A N 1
ATOM 859 C CA . TYR A 1 114 ? 18.812 -8.477 -9.156 1 86.12 114 TYR A CA 1
ATOM 860 C C . TYR A 1 114 ? 19.938 -7.484 -9.383 1 86.12 114 TYR A C 1
ATOM 862 O O . TYR A 1 114 ? 20.875 -7.766 -10.133 1 86.12 114 TYR A O 1
ATOM 870 N N . GLU A 1 115 ? 19.828 -6.273 -8.734 1 86.06 115 GLU A N 1
ATOM 871 C CA . GLU A 1 115 ? 20.797 -5.203 -8.883 1 86.06 115 GLU A CA 1
ATOM 872 C C . GLU A 1 115 ? 20.938 -4.773 -10.344 1 86.06 115 GLU A C 1
ATOM 874 O O . GLU A 1 115 ? 22.047 -4.664 -10.867 1 86.06 115 GLU A O 1
ATOM 879 N N . LEU A 1 116 ? 19.797 -4.715 -10.883 1 84.56 116 LEU A N 1
ATOM 880 C CA . LEU A 1 116 ? 19.719 -4.289 -12.281 1 84.56 116 LEU A CA 1
ATOM 881 C C . LEU A 1 116 ? 19.234 -2.848 -12.383 1 84.56 116 LEU A C 1
ATOM 883 O O . LEU A 1 116 ? 18.375 -2.422 -11.617 1 84.56 116 LEU A O 1
ATOM 887 N N . ARG A 1 117 ? 19.828 -2.148 -13.25 1 78.81 117 ARG A N 1
ATOM 888 C CA . ARG A 1 117 ? 19.344 -0.811 -13.57 1 78.81 117 ARG A CA 1
ATOM 889 C C . ARG A 1 117 ? 18.266 -0.86 -14.648 1 78.81 117 ARG A C 1
ATOM 891 O O . ARG A 1 117 ? 18.375 -1.621 -15.609 1 78.81 117 ARG A O 1
ATOM 898 N N . GLU A 1 118 ? 17.234 -0.135 -14.422 1 78.31 118 GLU A N 1
ATOM 899 C CA . GLU A 1 118 ? 16.156 -0.094 -15.414 1 78.31 118 GLU A CA 1
ATOM 900 C C . GLU A 1 118 ? 16.578 0.731 -16.641 1 78.31 118 GLU A C 1
ATOM 902 O O . GLU A 1 118 ? 16.891 1.914 -16.516 1 78.31 118 GLU A O 1
ATOM 907 N N . THR A 1 119 ? 16.719 0.041 -17.75 1 76.12 119 THR A N 1
ATOM 908 C CA . THR A 1 119 ? 17.141 0.716 -18.969 1 76.12 119 THR A CA 1
ATOM 909 C C . THR A 1 119 ? 15.984 0.858 -19.953 1 76.12 119 THR A C 1
ATOM 911 O O . THR A 1 119 ? 16.078 1.596 -20.938 1 76.12 119 THR A O 1
ATOM 914 N N . ARG A 1 120 ? 14.945 0.27 -19.719 1 78.19 120 ARG A N 1
ATOM 915 C CA . ARG A 1 120 ? 13.82 0.255 -20.641 1 78.19 120 ARG A CA 1
ATOM 916 C C . ARG A 1 120 ? 12.984 1.523 -20.5 1 78.19 120 ARG A C 1
ATOM 918 O O . ARG A 1 120 ? 13.008 2.184 -19.453 1 78.19 120 ARG A O 1
ATOM 925 N N . ASN A 1 121 ? 12.312 1.777 -21.578 1 80.44 121 ASN A N 1
ATOM 926 C CA . ASN A 1 121 ? 11.445 2.953 -21.594 1 80.44 121 ASN A CA 1
ATOM 927 C C . ASN A 1 121 ? 10.242 2.781 -20.672 1 80.44 121 ASN A C 1
ATOM 929 O O . ASN A 1 121 ? 9.695 1.685 -20.562 1 80.44 121 ASN A O 1
ATOM 933 N N . TYR A 1 122 ? 9.883 3.926 -20.047 1 76.75 122 TYR A N 1
ATOM 934 C CA . TYR A 1 122 ? 8.812 3.914 -19.047 1 76.75 122 TYR A CA 1
ATOM 935 C C . TYR A 1 122 ? 7.492 3.496 -19.688 1 76.75 122 TYR A C 1
ATOM 937 O O . TYR A 1 122 ? 6.727 2.725 -19.094 1 76.75 122 TYR A O 1
ATOM 945 N N . VAL A 1 123 ? 7.285 3.99 -20.875 1 76.5 123 VAL A N 1
ATOM 946 C CA . VAL A 1 123 ? 6.031 3.709 -21.578 1 76.5 123 VAL A CA 1
ATOM 947 C C . VAL A 1 123 ? 5.949 2.221 -21.906 1 76.5 123 VAL A C 1
ATOM 949 O O . VAL A 1 123 ? 4.898 1.601 -21.75 1 76.5 123 VAL A O 1
ATOM 952 N N . PHE A 1 124 ? 7.051 1.655 -22.312 1 78.56 124 PHE A N 1
ATOM 953 C CA . PHE A 1 124 ? 7.109 0.231 -22.625 1 78.56 124 PHE A CA 1
ATOM 954 C C . PHE A 1 124 ? 6.891 -0.602 -21.359 1 78.56 124 PHE A C 1
ATOM 956 O O . PHE A 1 124 ? 6.176 -1.605 -21.391 1 78.56 124 PHE A O 1
ATOM 963 N N . LEU A 1 125 ? 7.434 -0.107 -20.344 1 80.12 125 LEU A N 1
ATOM 964 C CA . LEU A 1 125 ? 7.301 -0.8 -19.062 1 80.12 125 LEU A CA 1
ATOM 965 C C . LEU A 1 125 ? 5.855 -0.787 -18.578 1 80.12 125 LEU A C 1
ATOM 967 O O . LEU A 1 125 ? 5.355 -1.79 -18.062 1 80.12 125 LEU A O 1
ATOM 971 N N . ARG A 1 126 ? 5.254 0.269 -18.906 1 78 126 ARG A N 1
ATOM 972 C CA . ARG A 1 126 ? 3.863 0.421 -18.484 1 78 126 ARG A CA 1
ATOM 973 C C . ARG A 1 126 ? 2.941 -0.483 -19.297 1 78 126 ARG A C 1
ATOM 975 O O . ARG A 1 126 ? 2.045 -1.121 -18.75 1 78 126 ARG A O 1
ATOM 982 N N . ILE A 1 127 ? 3.158 -0.514 -20.531 1 77.5 127 ILE A N 1
ATOM 983 C CA . ILE A 1 127 ? 2.348 -1.345 -21.422 1 77.5 127 ILE A CA 1
ATOM 984 C C . ILE A 1 127 ? 2.539 -2.818 -21.062 1 77.5 127 ILE A C 1
ATOM 986 O O . ILE A 1 127 ? 1.567 -3.568 -20.953 1 77.5 127 ILE A O 1
ATOM 990 N N . ARG A 1 128 ? 3.738 -3.148 -20.859 1 77 128 ARG A N 1
ATOM 991 C CA . ARG A 1 128 ? 4.043 -4.523 -20.484 1 77 128 ARG A CA 1
ATOM 992 C C . ARG A 1 128 ? 3.43 -4.867 -19.125 1 77 128 ARG A C 1
ATOM 994 O O . ARG A 1 128 ? 2.889 -5.957 -18.953 1 77 128 ARG A O 1
ATOM 1001 N N . ALA A 1 129 ? 3.562 -3.906 -18.234 1 77.94 129 ALA A N 1
ATOM 1002 C CA . ALA A 1 129 ? 3.01 -4.105 -16.906 1 77.94 129 ALA A CA 1
ATOM 1003 C C . ALA A 1 129 ? 1.497 -4.301 -16.953 1 77.94 129 ALA A C 1
ATOM 1005 O O . ALA A 1 129 ? 0.944 -5.121 -16.219 1 77.94 129 ALA A O 1
ATOM 1006 N N . SER A 1 130 ? 0.912 -3.6 -17.891 1 74.38 130 SER A N 1
ATOM 1007 C CA . SER A 1 130 ? -0.536 -3.707 -18.047 1 74.38 130 SER A CA 1
ATOM 1008 C C . SER A 1 130 ? -0.94 -5.094 -18.531 1 74.38 130 SER A C 1
ATOM 1010 O O . SER A 1 130 ? -1.947 -5.648 -18.078 1 74.38 130 SER A O 1
ATOM 1012 N N . ILE A 1 131 ? -0.193 -5.68 -19.359 1 74.44 131 ILE A N 1
ATOM 1013 C CA . ILE A 1 131 ? -0.468 -7.012 -19.891 1 74.44 131 ILE A CA 1
ATOM 1014 C C . ILE A 1 131 ? -0.303 -8.047 -18.781 1 74.44 131 ILE A C 1
ATOM 1016 O O . ILE A 1 131 ? -1.15 -8.93 -18.625 1 74.44 131 ILE A O 1
ATOM 1020 N N . TYR A 1 132 ? 0.713 -7.809 -17.984 1 75.94 132 TYR A N 1
ATOM 1021 C CA . TYR A 1 132 ? 1.003 -8.766 -16.922 1 75.94 132 TYR A CA 1
ATOM 1022 C C . TYR A 1 132 ? 0.007 -8.633 -15.773 1 75.94 132 TYR A C 1
ATOM 1024 O O . TYR A 1 132 ? -0.159 -9.555 -14.977 1 75.94 132 TYR A O 1
ATOM 1032 N N . THR A 1 133 ? -0.584 -7.461 -15.82 1 72.94 133 THR A N 1
ATOM 1033 C CA . THR A 1 133 ? -1.622 -7.246 -14.82 1 72.94 133 THR A CA 1
ATOM 1034 C C . THR A 1 133 ? -2.746 -8.266 -14.977 1 72.94 133 THR A C 1
ATOM 1036 O O . THR A 1 133 ? -3.246 -8.805 -13.984 1 72.94 133 THR A O 1
ATOM 1039 N N . ILE A 1 134 ? -3.053 -8.523 -16.172 1 71.19 134 ILE A N 1
ATOM 1040 C CA . ILE A 1 134 ? -4.113 -9.484 -16.453 1 71.19 134 ILE A CA 1
ATOM 1041 C C . ILE A 1 134 ? -3.725 -10.852 -15.906 1 71.19 134 ILE A C 1
ATOM 1043 O O . ILE A 1 134 ? -4.539 -11.531 -15.273 1 71.19 134 ILE A O 1
ATOM 1047 N N . LEU A 1 135 ? -2.469 -11.211 -16.141 1 70.88 135 LEU A N 1
ATOM 1048 C CA . LEU A 1 135 ? -1.96 -12.484 -15.641 1 70.88 135 LEU A CA 1
ATOM 1049 C C . LEU A 1 135 ? -1.96 -12.523 -14.117 1 70.88 135 LEU A C 1
ATOM 1051 O O . LEU A 1 135 ? -2.318 -13.539 -13.516 1 70.88 135 LEU A O 1
ATOM 1055 N N . PHE A 1 136 ? -1.629 -11.398 -13.5 1 72 136 PHE A N 1
ATOM 1056 C CA . PHE A 1 136 ? -1.555 -11.312 -12.047 1 72 136 PHE A CA 1
ATOM 1057 C C . PHE A 1 136 ? -2.947 -11.367 -11.43 1 72 136 PHE A C 1
ATOM 1059 O O . PHE A 1 136 ? -3.16 -12.047 -10.422 1 72 136 PHE A O 1
ATOM 1066 N N . ILE A 1 137 ? -3.783 -10.672 -12.125 1 68.94 137 ILE A N 1
ATOM 1067 C CA . ILE A 1 137 ? -5.152 -10.672 -11.617 1 68.94 137 ILE A CA 1
ATOM 1068 C C . ILE A 1 137 ? -5.719 -12.094 -11.672 1 68.94 137 ILE A C 1
ATOM 1070 O O . ILE A 1 137 ? -6.348 -12.555 -10.719 1 68.94 137 ILE A O 1
ATOM 1074 N N . ALA A 1 138 ? -5.461 -12.758 -12.758 1 68.56 138 ALA A N 1
ATOM 1075 C CA . ALA A 1 138 ? -5.902 -14.141 -12.906 1 68.56 138 ALA A CA 1
ATOM 1076 C C . ALA A 1 138 ? -5.301 -15.031 -11.828 1 68.56 138 ALA A C 1
ATOM 1078 O O . ALA A 1 138 ? -5.992 -15.867 -11.25 1 68.56 138 ALA A O 1
ATOM 1079 N N . ALA A 1 139 ? -4.031 -14.812 -11.555 1 67.25 139 ALA A N 1
ATOM 1080 C CA . ALA A 1 139 ? -3.336 -15.594 -10.539 1 67.25 139 ALA A CA 1
ATOM 1081 C C . ALA A 1 139 ? -3.914 -15.328 -9.148 1 67.25 139 ALA A C 1
ATOM 1083 O O . ALA A 1 139 ? -4.117 -16.266 -8.367 1 67.25 139 ALA A O 1
ATOM 1084 N N . ILE A 1 140 ? -4.191 -14.102 -8.883 1 66.19 140 ILE A N 1
ATOM 1085 C CA . ILE A 1 140 ? -4.727 -13.695 -7.582 1 66.19 140 ILE A CA 1
ATOM 1086 C C . ILE A 1 140 ? -6.117 -14.305 -7.387 1 66.19 140 ILE A C 1
ATOM 1088 O O . ILE A 1 140 ? -6.406 -14.875 -6.336 1 66.19 140 ILE A O 1
ATOM 1092 N N . VAL A 1 141 ? -6.844 -14.188 -8.398 1 66.75 141 VAL A N 1
ATOM 1093 C CA . VAL A 1 141 ? -8.203 -14.719 -8.344 1 66.75 141 VAL A CA 1
ATOM 1094 C C . VAL A 1 141 ? -8.156 -16.234 -8.172 1 66.75 141 VAL A C 1
ATOM 1096 O O . VAL A 1 141 ? -8.906 -16.797 -7.363 1 66.75 141 VAL A O 1
ATOM 1099 N N . MET A 1 142 ? -7.301 -16.875 -8.914 1 66.69 142 MET A N 1
ATOM 1100 C CA . MET A 1 142 ? -7.156 -18.312 -8.82 1 66.69 142 MET A CA 1
ATOM 1101 C C . MET A 1 142 ? -6.695 -18.734 -7.426 1 66.69 142 MET A C 1
ATOM 1103 O O . MET A 1 142 ? -7.207 -19.703 -6.859 1 66.69 142 MET A O 1
ATOM 1107 N N . ALA A 1 143 ? -5.699 -17.953 -6.891 1 65.06 143 ALA A N 1
ATOM 1108 C CA . ALA A 1 143 ? -5.191 -18.234 -5.551 1 65.06 143 ALA A CA 1
ATOM 1109 C C . ALA A 1 143 ? -6.289 -18.078 -4.504 1 65.06 143 ALA A C 1
ATOM 1111 O O . ALA A 1 143 ? -6.398 -18.891 -3.578 1 65.06 143 ALA A O 1
ATOM 1112 N N . LEU A 1 144 ? -7.066 -17.062 -4.707 1 62.03 144 LEU A N 1
ATOM 1113 C CA . LEU A 1 144 ? -8.148 -16.797 -3.762 1 62.03 144 LEU A CA 1
ATOM 1114 C C . LEU A 1 144 ? -9.203 -17.891 -3.834 1 62.03 144 LEU A C 1
ATOM 1116 O O . LEU A 1 144 ? -9.633 -18.422 -2.803 1 62.03 144 LEU A O 1
ATOM 1120 N N . VAL A 1 145 ? -9.57 -18.203 -5.016 1 62.44 145 VAL A N 1
ATOM 1121 C CA . VAL A 1 145 ? -10.656 -19.156 -5.223 1 62.44 145 VAL A CA 1
ATOM 1122 C C . VAL A 1 145 ? -10.211 -20.562 -4.816 1 62.44 145 VAL A 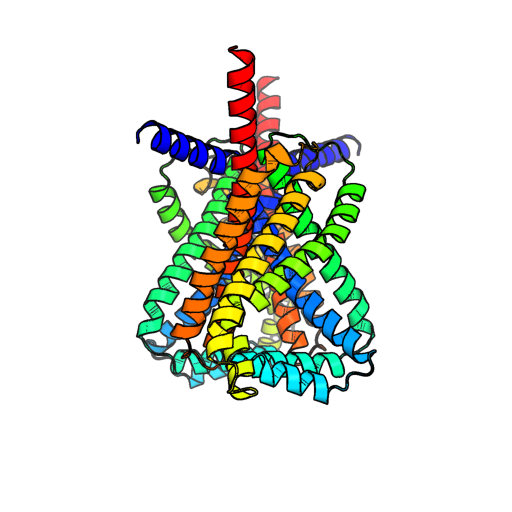C 1
ATOM 1124 O O . VAL A 1 145 ? -10.93 -21.266 -4.109 1 62.44 145 VAL A O 1
ATOM 1127 N N . LEU A 1 146 ? -9.031 -20.938 -5.277 1 62.91 146 LEU A N 1
ATOM 1128 C CA . LEU A 1 146 ? -8.602 -22.312 -5.066 1 62.91 146 LEU A CA 1
ATOM 1129 C C . LEU A 1 146 ? -8.055 -22.5 -3.654 1 62.91 146 LEU A C 1
ATOM 1131 O O . LEU A 1 146 ? -8.266 -23.547 -3.039 1 62.91 146 LEU A O 1
ATOM 1135 N N . SER A 1 147 ? -7.406 -21.5 -3.215 1 59.53 147 SER A N 1
ATOM 1136 C CA . SER A 1 147 ? -6.645 -21.734 -1.989 1 59.53 147 SER A CA 1
ATOM 1137 C C . SER A 1 147 ? -7.367 -21.156 -0.776 1 59.53 147 SER A C 1
ATOM 1139 O O . SER A 1 147 ? -7.297 -21.703 0.32 1 59.53 147 SER A O 1
ATOM 1141 N N . VAL A 1 148 ? -7.953 -20.078 -0.929 1 58.25 148 VAL A N 1
ATOM 1142 C CA . VAL A 1 148 ? -8.531 -19.406 0.235 1 58.25 148 VAL A CA 1
ATOM 1143 C C . VAL A 1 148 ? -9.977 -19.875 0.433 1 58.25 148 VAL A C 1
ATOM 1145 O O . VAL A 1 148 ? -10.367 -20.266 1.541 1 58.25 148 VAL A O 1
ATOM 1148 N N . PHE A 1 149 ? -10.68 -19.953 -0.698 1 56.72 149 PHE A N 1
ATOM 1149 C CA . PHE A 1 149 ? -12.094 -20.281 -0.58 1 56.72 149 PHE A CA 1
ATOM 1150 C C . PHE A 1 149 ? -12.336 -21.75 -0.898 1 56.72 149 PHE A C 1
ATOM 1152 O O . PHE A 1 149 ? -13.484 -22.188 -0.997 1 56.72 149 PHE A O 1
ATOM 1159 N N . GLY A 1 150 ? -11.281 -22.484 -1.166 1 55.31 150 GLY A N 1
ATOM 1160 C CA . GLY A 1 150 ? -11.414 -23.875 -1.566 1 55.31 150 GLY A CA 1
ATOM 1161 C C . GLY A 1 150 ? -12.289 -24.688 -0.632 1 55.31 150 GLY A C 1
ATOM 1162 O O . GLY A 1 150 ? -13.133 -25.453 -1.083 1 55.31 150 GLY A O 1
ATOM 1163 N N . ASN A 1 151 ? -11.953 -24.344 0.593 1 56 151 ASN A N 1
ATOM 1164 C CA . ASN A 1 151 ? -12.727 -25.141 1.53 1 56 151 ASN A CA 1
ATOM 1165 C C . ASN A 1 151 ? -14.219 -24.812 1.46 1 56 151 ASN A C 1
ATOM 1167 O O . ASN A 1 151 ? -15.055 -25.719 1.475 1 56 151 ASN A O 1
ATOM 1171 N N . ASN A 1 152 ? -14.445 -23.562 1.394 1 53.09 152 ASN A N 1
ATOM 1172 C CA . ASN A 1 152 ? -15.852 -23.172 1.347 1 53.09 152 ASN A CA 1
ATOM 1173 C C . ASN A 1 152 ? -16.516 -23.641 0.051 1 53.09 152 ASN A C 1
ATOM 1175 O O . ASN A 1 152 ? -17.672 -24.047 0.053 1 53.09 152 ASN A O 1
ATOM 1179 N N . ILE A 1 153 ? -15.719 -23.641 -0.924 1 53.12 153 ILE A N 1
ATOM 1180 C CA . ILE A 1 153 ? -16.234 -24.078 -2.217 1 53.12 153 ILE A CA 1
ATOM 1181 C C . ILE A 1 153 ? -16.453 -25.594 -2.211 1 53.12 153 ILE A C 1
ATOM 1183 O O . ILE A 1 153 ? -17.422 -26.094 -2.773 1 53.12 153 ILE A O 1
ATOM 1187 N N . SER A 1 154 ? -15.555 -26.266 -1.505 1 55.47 154 SER A N 1
ATOM 1188 C CA . SER A 1 154 ? -15.688 -27.719 -1.424 1 55.47 154 SER A CA 1
ATOM 1189 C C . SER A 1 154 ? -16.938 -28.109 -0.646 1 55.47 154 SER A C 1
ATOM 1191 O O . SER A 1 154 ? -17.641 -29.062 -1.026 1 55.47 154 SER A O 1
ATOM 1193 N N . ILE A 1 155 ? -17.141 -27.359 0.375 1 54.41 155 ILE A N 1
ATOM 1194 C CA . ILE A 1 155 ? -18.328 -27.672 1.171 1 54.41 155 ILE A CA 1
ATOM 1195 C C . ILE A 1 155 ? -19.578 -27.422 0.344 1 54.41 155 ILE A C 1
ATOM 1197 O O . ILE A 1 155 ? -20.531 -28.203 0.4 1 54.41 155 ILE A O 1
ATOM 1201 N N . PHE A 1 156 ? -19.484 -26.422 -0.419 1 51.31 156 PHE A N 1
ATOM 1202 C CA . PHE A 1 156 ? -20.609 -26.094 -1.277 1 51.31 156 PHE A CA 1
ATOM 1203 C C . PHE A 1 156 ? -20.859 -27.203 -2.295 1 51.31 156 PHE A C 1
ATOM 1205 O O . PHE A 1 156 ? -22.016 -27.562 -2.551 1 51.31 156 PHE A O 1
ATOM 1212 N N . ILE A 1 157 ? -19.844 -27.594 -2.746 1 51.56 157 ILE A N 1
ATOM 1213 C CA . ILE A 1 157 ? -19.953 -28.656 -3.73 1 51.56 157 ILE A CA 1
ATOM 1214 C C . ILE A 1 157 ? -20.422 -29.938 -3.047 1 51.56 157 ILE A C 1
ATOM 1216 O O . ILE A 1 157 ? -21.203 -30.703 -3.619 1 51.56 157 ILE A O 1
ATOM 1220 N N . TYR A 1 158 ? -19.938 -30.062 -1.818 1 54.44 158 TYR A N 1
ATOM 1221 C CA . TYR A 1 158 ? -20.344 -31.234 -1.044 1 54.44 158 TYR A CA 1
ATOM 1222 C C . TYR A 1 158 ? -21.859 -31.266 -0.835 1 54.44 158 TYR A C 1
ATOM 1224 O O . TYR A 1 158 ? -22.469 -32.312 -0.9 1 54.44 158 TYR A O 1
ATOM 1232 N N . HIS A 1 159 ? -22.312 -30.125 -0.438 1 53.59 159 HIS A N 1
ATOM 1233 C CA . HIS A 1 159 ? -23.734 -30.125 -0.136 1 53.59 159 HIS A CA 1
ATOM 1234 C C . HIS A 1 159 ? -24.562 -30.406 -1.383 1 53.59 159 HIS A C 1
ATOM 1236 O O . HIS A 1 159 ? -25.641 -31.016 -1.294 1 53.59 159 HIS A O 1
ATOM 1242 N N . LYS A 1 160 ? -24 -30.094 -2.428 1 50.19 160 LYS A N 1
ATOM 1243 C CA . LYS A 1 160 ? -24.812 -30.328 -3.615 1 50.19 160 LYS A CA 1
ATOM 1244 C C . LYS A 1 160 ? -24.562 -31.703 -4.195 1 50.19 160 LYS A C 1
ATOM 1246 O O . LYS A 1 160 ? -25.453 -32.281 -4.84 1 50.19 160 LYS A O 1
ATOM 1251 N N . ILE A 1 161 ? -23.344 -32.281 -4.008 1 47.56 161 ILE A N 1
ATOM 1252 C CA . ILE A 1 161 ? -23.125 -33.625 -4.504 1 47.56 161 ILE A CA 1
ATOM 1253 C C . ILE A 1 161 ? -22.531 -34.5 -3.389 1 47.56 161 ILE A C 1
ATOM 1255 O O . ILE A 1 161 ? -21.312 -34.562 -3.221 1 47.56 161 ILE A O 1
ATOM 1259 N N . PRO A 1 162 ? -23.25 -35.031 -2.512 1 53.12 162 PRO A N 1
ATOM 1260 C CA . PRO A 1 162 ? -22.906 -35.844 -1.347 1 53.12 162 PRO A CA 1
ATOM 1261 C C . PRO A 1 162 ? -21.891 -36.938 -1.666 1 53.12 162 PRO A C 1
ATOM 1263 O O . PRO A 1 162 ? -21.094 -37.312 -0.803 1 53.12 162 PRO A O 1
ATOM 1266 N N . PHE A 1 163 ? -22.047 -37.656 -2.707 1 50.75 163 PHE A N 1
ATOM 1267 C CA . PHE A 1 163 ? -21.203 -38.812 -3.033 1 50.75 163 PHE A CA 1
ATOM 1268 C C . PHE A 1 163 ? -19.734 -38.406 -3.086 1 50.75 163 PHE A C 1
ATOM 1270 O O . PHE A 1 163 ? -18.859 -39.281 -3.074 1 50.75 163 PHE A O 1
ATOM 1277 N N . LEU A 1 164 ? -19.406 -37.219 -3.129 1 49.31 164 LEU A N 1
ATOM 1278 C CA . LEU A 1 164 ? -18.047 -36.781 -3.412 1 49.31 164 LEU A CA 1
ATOM 1279 C C . LEU A 1 164 ? -17.297 -36.438 -2.123 1 49.31 164 LEU A C 1
ATOM 1281 O O . LEU A 1 164 ? -16.266 -35.781 -2.152 1 49.31 164 LEU A O 1
ATOM 1285 N N . ALA A 1 165 ? -17.797 -36.781 -1.076 1 52.5 165 ALA A N 1
ATOM 1286 C CA . ALA A 1 165 ? -17.109 -36.688 0.215 1 52.5 165 ALA A CA 1
ATOM 1287 C C . ALA A 1 165 ? -15.672 -37.156 0.126 1 52.5 165 ALA A C 1
ATOM 1289 O O . ALA A 1 165 ? -14.758 -36.5 0.629 1 52.5 165 ALA A O 1
ATOM 1290 N N . GLU A 1 166 ? -15.594 -38.469 -0.13 1 51.44 166 GLU A N 1
ATOM 1291 C CA . GLU A 1 166 ? -14.258 -39.031 -0.361 1 51.44 166 GLU A CA 1
ATOM 1292 C C . GLU A 1 166 ? -13.492 -38.219 -1.397 1 51.44 166 GLU A C 1
ATOM 1294 O O . GLU A 1 166 ? -12.281 -38.031 -1.293 1 51.44 166 GLU A O 1
ATOM 1299 N N . THR A 1 167 ? -14.234 -37.688 -2.305 1 53.88 167 THR A N 1
ATOM 1300 C CA . THR A 1 167 ? -13.781 -36.906 -3.457 1 53.88 167 THR A CA 1
ATOM 1301 C C . THR A 1 167 ? -13.383 -35.5 -3.039 1 53.88 167 THR A C 1
ATOM 1303 O O . THR A 1 167 ? -12.531 -34.875 -3.668 1 53.88 167 THR A O 1
ATOM 1306 N N . THR A 1 168 ? -13.867 -35.281 -1.844 1 56.84 168 THR A N 1
ATOM 1307 C CA . THR A 1 168 ? -13.57 -33.938 -1.367 1 56.84 168 THR A CA 1
ATOM 1308 C C . THR A 1 168 ? -12.094 -33.812 -0.99 1 56.84 168 THR A C 1
ATOM 1310 O O . THR A 1 168 ? -11.453 -32.781 -1.28 1 56.84 168 THR A O 1
ATOM 1313 N N . ASP A 1 169 ? -11.703 -34.906 -0.238 1 59.5 169 ASP A N 1
ATOM 1314 C CA . ASP A 1 169 ? -10.289 -34.906 0.101 1 59.5 169 ASP A CA 1
ATOM 1315 C C . ASP A 1 169 ? -9.422 -34.875 -1.157 1 59.5 169 ASP A C 1
ATOM 1317 O O . ASP A 1 169 ? -8.406 -34.188 -1.211 1 59.5 169 ASP A O 1
ATOM 1321 N N . MET A 1 170 ? -9.836 -35.781 -2.125 1 60.97 170 MET A N 1
ATOM 1322 C CA . MET A 1 170 ? -9.086 -35.812 -3.375 1 60.97 170 MET A CA 1
ATOM 1323 C C . MET A 1 170 ? -9.156 -34.5 -4.102 1 60.97 170 MET A C 1
ATOM 1325 O O . MET A 1 170 ? -8.172 -34.031 -4.68 1 60.97 170 MET A O 1
ATOM 1329 N N . ILE A 1 171 ? -10.234 -33.844 -3.982 1 61.56 171 ILE A N 1
ATOM 1330 C CA . ILE A 1 171 ? -10.445 -32.562 -4.652 1 61.56 171 ILE A CA 1
ATOM 1331 C C . ILE A 1 171 ? -9.602 -31.5 -3.979 1 61.56 171 ILE A C 1
ATOM 1333 O O . ILE A 1 171 ? -8.984 -30.672 -4.652 1 61.56 171 ILE A O 1
ATOM 1337 N N . MET A 1 172 ? -9.602 -31.703 -2.65 1 65.88 172 MET A N 1
ATOM 1338 C CA . MET A 1 172 ? -8.789 -30.734 -1.92 1 65.88 172 MET A CA 1
ATOM 1339 C C . MET A 1 172 ? -7.309 -30.906 -2.244 1 65.88 172 MET A C 1
ATOM 1341 O O . MET A 1 172 ? -6.586 -29.922 -2.426 1 65.88 172 MET A O 1
ATOM 1345 N N . ARG A 1 173 ? -6.934 -32.125 -2.283 1 68.06 173 ARG A N 1
ATOM 1346 C CA . ARG A 1 173 ? -5.539 -32.406 -2.611 1 68.06 173 ARG A CA 1
ATOM 1347 C C . ARG A 1 173 ? -5.219 -31.984 -4.039 1 68.06 173 ARG A C 1
ATOM 1349 O O . ARG A 1 173 ? -4.152 -31.422 -4.301 1 68.06 173 ARG A O 1
ATOM 1356 N N . LEU A 1 174 ? -6.078 -32.25 -4.914 1 74.5 174 LEU A N 1
ATOM 1357 C CA . LEU A 1 174 ? -5.867 -31.906 -6.312 1 74.5 174 LEU A CA 1
ATOM 1358 C C . LEU A 1 174 ? -5.84 -30.391 -6.496 1 74.5 174 LEU A C 1
ATOM 1360 O O . LEU A 1 174 ? -5.043 -29.859 -7.277 1 74.5 174 LEU A O 1
ATOM 1364 N N . ARG A 1 175 ? -6.633 -29.828 -5.73 1 72.94 175 ARG A N 1
ATOM 1365 C CA . ARG A 1 175 ? -6.695 -28.375 -5.805 1 72.94 175 ARG A CA 1
ATOM 1366 C C . ARG A 1 175 ? -5.391 -27.75 -5.332 1 72.94 175 ARG A C 1
ATOM 1368 O O . ARG A 1 175 ? -4.887 -26.812 -5.949 1 72.94 175 ARG A O 1
ATOM 1375 N N . THR A 1 176 ? -4.941 -28.297 -4.266 1 76.44 176 THR A N 1
ATOM 1376 C CA . THR A 1 176 ? -3.707 -27.766 -3.699 1 76.44 176 THR A CA 1
ATOM 1377 C C . THR A 1 176 ? -2.537 -27.984 -4.652 1 76.44 176 THR A C 1
ATOM 1379 O O . THR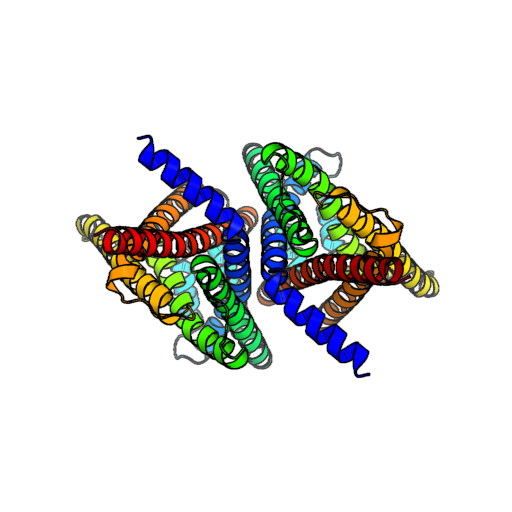 A 1 176 ? -1.723 -27.078 -4.859 1 76.44 176 THR A O 1
ATOM 1382 N N . VAL A 1 177 ? -2.539 -29.125 -5.254 1 81.19 177 VAL A N 1
ATOM 1383 C CA . VAL A 1 177 ? -1.448 -29.453 -6.164 1 81.19 177 VAL A CA 1
ATOM 1384 C C . VAL A 1 177 ? -1.538 -28.578 -7.418 1 81.19 177 VAL A C 1
ATOM 1386 O O . VAL A 1 177 ? -0.526 -28.062 -7.891 1 81.19 177 VAL A O 1
ATOM 1389 N N . ILE A 1 178 ? -2.691 -28.453 -7.887 1 80.12 178 ILE A N 1
ATOM 1390 C CA . ILE A 1 178 ? -2.898 -27.641 -9.078 1 80.12 178 ILE A CA 1
ATOM 1391 C C . ILE A 1 178 ? -2.51 -26.188 -8.789 1 80.12 178 ILE A C 1
ATOM 1393 O O . ILE A 1 178 ? -1.853 -25.547 -9.609 1 80.12 178 ILE A O 1
ATOM 1397 N N . SER A 1 179 ? -2.934 -25.734 -7.648 1 79.25 179 SER A N 1
ATOM 1398 C CA . SER A 1 179 ? -2.592 -24.375 -7.266 1 79.25 179 SER A CA 1
ATOM 1399 C C . SER A 1 179 ? -1.081 -24.188 -7.176 1 79.25 179 SER A C 1
ATOM 1401 O O . SER A 1 179 ? -0.55 -23.156 -7.625 1 79.25 179 SER A O 1
ATOM 1403 N N . PHE A 1 180 ? -0.469 -25.188 -6.652 1 86.44 180 PHE A N 1
ATOM 1404 C CA . PHE A 1 180 ? 0.981 -25.125 -6.504 1 86.44 180 PHE A CA 1
ATOM 1405 C C . PHE A 1 180 ? 1.662 -25.062 -7.867 1 86.44 180 PHE A C 1
ATOM 1407 O O . PHE A 1 180 ? 2.566 -24.25 -8.078 1 86.44 180 PHE A O 1
ATOM 1414 N N . VAL A 1 181 ? 1.233 -25.859 -8.773 1 87.06 181 VAL A N 1
ATOM 1415 C CA . VAL A 1 181 ? 1.853 -25.953 -10.094 1 87.06 181 VAL A CA 1
ATOM 1416 C C . VAL A 1 181 ? 1.59 -24.672 -10.875 1 87.06 181 VAL A C 1
ATOM 1418 O O . VAL A 1 181 ? 2.496 -24.125 -11.508 1 87.06 181 VAL A O 1
ATOM 1421 N N . VAL A 1 182 ? 0.413 -24.234 -10.82 1 82.88 182 VAL A N 1
ATOM 1422 C CA . VAL A 1 182 ? 0.033 -23.031 -11.547 1 82.88 182 VAL A CA 1
ATOM 1423 C C . VAL A 1 182 ? 0.787 -21.828 -10.992 1 82.88 182 VAL A C 1
ATOM 1425 O O . VAL A 1 182 ? 1.298 -21 -11.75 1 82.88 182 VAL A O 1
ATOM 1428 N N . MET A 1 183 ? 0.877 -21.719 -9.68 1 85.56 183 MET A N 1
ATOM 1429 C CA . MET A 1 183 ? 1.567 -20.594 -9.055 1 85.56 183 MET A CA 1
ATOM 1430 C C . MET A 1 183 ? 3.061 -20.625 -9.359 1 85.56 183 MET A C 1
ATOM 1432 O O . MET A 1 183 ? 3.693 -19.578 -9.523 1 85.56 183 MET A O 1
ATOM 1436 N N . THR A 1 184 ? 3.555 -21.859 -9.406 1 90.69 184 THR A N 1
ATOM 1437 C CA . THR A 1 184 ? 4.961 -22 -9.773 1 90.69 184 THR A CA 1
ATOM 1438 C C . THR A 1 184 ? 5.191 -21.531 -11.203 1 90.69 184 THR A C 1
ATOM 1440 O O . THR A 1 184 ? 6.172 -20.844 -11.492 1 90.69 184 THR A O 1
ATOM 1443 N N . GLY A 1 185 ? 4.273 -21.953 -12.047 1 88.62 185 GLY A N 1
ATOM 1444 C CA . GLY A 1 185 ? 4.363 -21.516 -13.438 1 88.62 185 GLY A CA 1
ATOM 1445 C C . GLY A 1 185 ? 4.277 -20.016 -13.594 1 88.62 185 GLY A C 1
ATOM 1446 O O . GLY A 1 185 ? 5.082 -19.406 -14.305 1 88.62 185 GLY A O 1
ATOM 1447 N N . ILE A 1 186 ? 3.395 -19.359 -12.914 1 84.88 186 ILE A N 1
ATOM 1448 C CA . ILE A 1 186 ? 3.205 -17.922 -12.992 1 84.88 186 ILE A CA 1
ATOM 1449 C C . ILE A 1 186 ? 4.438 -17.203 -12.438 1 84.88 186 ILE A C 1
ATOM 1451 O O . ILE A 1 186 ? 4.922 -16.234 -13.031 1 84.88 186 ILE A O 1
ATOM 1455 N N . SER A 1 187 ? 4.906 -17.656 -11.281 1 89.88 187 SER A N 1
ATOM 1456 C CA . SER A 1 187 ? 6.086 -17.047 -10.688 1 89.88 187 SER A CA 1
ATOM 1457 C C . SER A 1 187 ? 7.297 -17.156 -11.602 1 89.88 187 SER A C 1
ATOM 1459 O O . SER A 1 187 ? 8.109 -16.234 -11.688 1 89.88 187 SER A O 1
ATOM 1461 N N . LEU A 1 188 ? 7.379 -18.312 -12.289 1 91.25 188 LEU A N 1
ATOM 1462 C CA . LEU A 1 188 ? 8.469 -18.5 -13.242 1 91.25 188 LEU A CA 1
ATOM 1463 C C . LEU A 1 188 ? 8.398 -17.469 -14.359 1 91.25 188 LEU A C 1
ATOM 1465 O O . LEU A 1 188 ? 9.422 -16.906 -14.758 1 91.25 188 LEU A O 1
ATOM 1469 N N . LEU A 1 189 ? 7.23 -17.266 -14.812 1 87.31 189 LEU A N 1
ATOM 1470 C CA . LEU A 1 189 ? 7.031 -16.297 -15.883 1 87.31 189 LEU A CA 1
ATOM 1471 C C . LEU A 1 189 ? 7.34 -14.883 -15.391 1 87.31 189 LEU A C 1
ATOM 1473 O O . LEU A 1 189 ? 7.957 -14.094 -16.109 1 87.31 189 LEU A O 1
ATOM 1477 N N . VAL A 1 190 ? 6.961 -14.594 -14.234 1 88.38 190 VAL A N 1
ATOM 1478 C CA . VAL A 1 190 ? 7.184 -13.273 -13.648 1 88.38 190 VAL A CA 1
ATOM 1479 C C . VAL A 1 190 ? 8.68 -13.031 -13.484 1 88.38 190 VAL A C 1
ATOM 1481 O O . VAL A 1 190 ? 9.195 -11.977 -13.867 1 88.38 190 VAL A O 1
ATOM 1484 N N . TYR A 1 191 ? 9.375 -14.023 -12.969 1 92.06 191 TYR A N 1
ATOM 1485 C CA . TYR A 1 191 ? 10.805 -13.875 -12.695 1 92.06 191 TYR A CA 1
ATOM 1486 C C . TYR A 1 191 ? 11.602 -13.805 -13.992 1 92.06 191 TYR A C 1
ATOM 1488 O O . TYR A 1 191 ? 12.695 -13.234 -14.023 1 92.06 191 TYR A O 1
ATOM 1496 N N . HIS A 1 192 ? 11.047 -14.383 -14.969 1 89.69 192 HIS A N 1
ATOM 1497 C CA . HIS A 1 192 ? 11.781 -14.43 -16.234 1 89.69 192 HIS A CA 1
ATOM 1498 C C . HIS A 1 192 ? 11.5 -13.188 -17.078 1 89.69 192 HIS A C 1
ATOM 1500 O O . HIS A 1 192 ? 12.414 -12.641 -17.688 1 89.69 192 HIS A O 1
ATOM 1506 N N . PHE A 1 193 ? 10.258 -12.711 -17.062 1 85.81 193 PHE A N 1
ATOM 1507 C CA . PHE A 1 193 ? 9.867 -11.719 -18.062 1 85.81 193 PHE A CA 1
ATOM 1508 C C . PHE A 1 193 ? 9.836 -10.328 -17.453 1 85.81 193 PHE A C 1
ATOM 1510 O O . PHE A 1 193 ? 10.016 -9.328 -18.156 1 85.81 193 PHE A O 1
ATOM 1517 N N . LEU A 1 194 ? 9.641 -10.133 -16.219 1 86.69 194 LEU A N 1
ATOM 1518 C CA . LEU A 1 194 ? 9.414 -8.82 -15.633 1 86.69 194 LEU A CA 1
ATOM 1519 C C . LEU A 1 194 ? 10.734 -8.07 -15.453 1 86.69 194 LEU A C 1
ATOM 1521 O O . LEU A 1 194 ? 10.828 -6.883 -15.773 1 86.69 194 LEU A O 1
ATOM 1525 N N . PRO A 1 195 ? 11.719 -8.789 -14.938 1 87.56 195 PRO A N 1
ATOM 1526 C CA . PRO A 1 195 ? 12.977 -8.07 -14.766 1 87.56 195 PRO A CA 1
ATOM 1527 C C . PRO A 1 195 ? 13.625 -7.688 -16.094 1 87.56 195 PRO A C 1
ATOM 1529 O O . PRO A 1 195 ? 13.266 -8.234 -17.141 1 87.56 195 PRO A O 1
ATOM 1532 N N . ASN A 1 196 ? 14.5 -6.691 -15.961 1 85.69 196 ASN A N 1
ATOM 1533 C CA . ASN A 1 196 ? 15.195 -6.203 -17.141 1 85.69 196 ASN A CA 1
ATOM 1534 C C . ASN A 1 196 ? 16.078 -7.277 -17.766 1 85.69 196 ASN A C 1
ATOM 1536 O O . ASN A 1 196 ? 16.25 -7.336 -18.984 1 85.69 196 ASN A O 1
ATOM 1540 N N . ARG A 1 197 ? 16.719 -8.094 -16.969 1 81.81 197 ARG A N 1
ATOM 1541 C CA . ARG A 1 197 ? 17.578 -9.172 -17.469 1 81.81 197 ARG A CA 1
ATOM 1542 C C . ARG A 1 197 ? 16.844 -10.5 -17.469 1 81.81 197 ARG A C 1
ATOM 1544 O O . ARG A 1 197 ? 16.141 -10.836 -16.516 1 81.81 197 ARG A O 1
ATOM 1551 N N . LYS A 1 198 ? 17.094 -11.172 -18.562 1 84 198 LYS A N 1
ATOM 1552 C CA . LYS A 1 198 ? 16.453 -12.477 -18.703 1 84 198 LYS A CA 1
ATOM 1553 C C . LYS A 1 198 ? 17.375 -13.594 -18.234 1 84 198 LYS A C 1
ATOM 1555 O O . LYS A 1 198 ? 18.484 -13.75 -18.75 1 84 198 LYS A O 1
ATOM 1560 N N . LEU A 1 199 ? 17 -14.195 -17.172 1 86.62 199 LEU A N 1
ATOM 1561 C CA . LEU A 1 199 ? 17.703 -15.375 -16.672 1 86.62 199 LEU A CA 1
ATOM 1562 C C . LEU A 1 199 ? 17 -16.656 -17.141 1 86.62 199 LEU A C 1
ATOM 1564 O O . LEU A 1 199 ? 15.789 -16.672 -17.344 1 86.62 199 LEU A O 1
ATOM 1568 N N . PRO A 1 200 ? 17.797 -17.656 -17.391 1 91.19 200 PRO A N 1
ATOM 1569 C CA . PRO A 1 200 ? 17.172 -18.906 -17.812 1 91.19 200 PRO A CA 1
ATOM 1570 C C . PRO A 1 200 ? 16.234 -19.484 -16.75 1 91.19 200 PRO A C 1
ATOM 1572 O O . PRO A 1 200 ? 16.453 -19.281 -15.547 1 91.19 200 PRO A O 1
ATOM 1575 N N . PHE A 1 201 ? 15.25 -20.188 -17.156 1 92.56 201 PHE A N 1
ATOM 1576 C CA . PHE A 1 201 ? 14.219 -20.75 -16.297 1 92.56 201 PHE A CA 1
ATOM 1577 C C . PHE A 1 201 ? 14.836 -21.656 -15.242 1 92.56 201 PHE A C 1
ATOM 1579 O O . PHE A 1 201 ? 14.352 -21.719 -14.109 1 92.56 201 PHE A O 1
ATOM 1586 N N . ARG A 1 202 ? 15.859 -22.312 -15.586 1 91.38 202 ARG A N 1
ATOM 1587 C CA . ARG A 1 202 ? 16.5 -23.266 -14.672 1 91.38 202 ARG A CA 1
ATOM 1588 C C . ARG A 1 202 ? 17.016 -22.547 -13.43 1 91.38 202 ARG A C 1
ATOM 1590 O O . ARG A 1 202 ? 17.047 -23.125 -12.344 1 91.38 202 ARG A O 1
ATOM 1597 N N . ASP A 1 203 ? 17.406 -21.297 -13.594 1 92.94 203 ASP A N 1
ATOM 1598 C CA . ASP A 1 203 ? 17.984 -20.531 -12.492 1 92.94 203 ASP A CA 1
ATOM 1599 C C . ASP A 1 203 ? 16.891 -19.875 -11.641 1 92.94 203 ASP A C 1
ATOM 1601 O O . ASP A 1 203 ? 17.172 -19.359 -10.562 1 92.94 203 ASP A O 1
ATOM 1605 N N . LEU A 1 204 ? 15.664 -20.031 -12.148 1 94.69 204 LEU A N 1
ATOM 1606 C CA . LEU A 1 204 ? 14.586 -19.297 -11.492 1 94.69 204 LEU A CA 1
ATOM 1607 C C . LEU A 1 204 ? 13.656 -20.266 -10.758 1 94.69 204 LEU A C 1
ATOM 1609 O O . LEU A 1 204 ? 12.68 -19.828 -10.133 1 94.69 204 LEU A O 1
ATOM 1613 N N . ILE A 1 205 ? 13.984 -21.531 -10.734 1 93.5 205 ILE A N 1
ATOM 1614 C CA . ILE A 1 205 ? 13.102 -22.578 -10.227 1 93.5 205 ILE A CA 1
ATOM 1615 C C . ILE A 1 205 ? 13.039 -22.516 -8.703 1 93.5 205 ILE A C 1
ATOM 1617 O O . ILE A 1 205 ? 11.969 -22.672 -8.117 1 93.5 205 ILE A O 1
ATOM 1621 N N . LEU A 1 206 ? 14.156 -22.25 -8.031 1 93.06 206 LEU A N 1
ATOM 1622 C CA . LEU A 1 206 ? 14.203 -22.25 -6.574 1 93.06 206 LEU A CA 1
ATOM 1623 C C . LEU A 1 206 ? 13.32 -21.141 -6.004 1 93.06 206 LEU A C 1
ATOM 1625 O O . LEU A 1 206 ? 12.531 -21.391 -5.094 1 93.06 206 LEU A O 1
ATOM 1629 N N . GLY A 1 207 ? 13.516 -19.984 -6.562 1 94.81 207 GLY A N 1
ATOM 1630 C CA . GLY A 1 207 ? 12.688 -18.875 -6.121 1 94.81 207 GLY A CA 1
ATOM 1631 C C . GLY A 1 207 ? 11.211 -19.062 -6.43 1 94.81 207 GLY A C 1
ATOM 1632 O O . GLY A 1 207 ? 10.352 -18.672 -5.641 1 94.81 207 GLY A O 1
ATOM 1633 N N . SER A 1 208 ? 10.953 -19.719 -7.559 1 95 208 SER A N 1
ATOM 1634 C CA . SER A 1 208 ? 9.57 -19.938 -7.965 1 95 208 SER A CA 1
ATOM 1635 C C . SER A 1 208 ? 8.883 -20.938 -7.047 1 95 208 SER A C 1
ATOM 1637 O O . SER A 1 208 ? 7.719 -20.766 -6.691 1 95 208 SER A O 1
ATOM 1639 N N . ILE A 1 209 ? 9.562 -21.953 -6.676 1 94.06 209 ILE A N 1
ATOM 1640 C CA . ILE A 1 209 ? 9.023 -22.938 -5.754 1 94.06 209 ILE A CA 1
ATOM 1641 C C . ILE A 1 209 ? 8.797 -22.312 -4.383 1 94.06 209 ILE A C 1
ATOM 1643 O O . ILE A 1 209 ? 7.77 -22.547 -3.744 1 94.06 209 ILE A O 1
ATOM 1647 N N . PHE A 1 210 ? 9.75 -21.562 -3.943 1 93.94 210 PHE A N 1
ATOM 1648 C CA . PHE A 1 210 ? 9.609 -20.844 -2.68 1 93.94 210 PHE A CA 1
ATOM 1649 C C . PHE A 1 210 ? 8.375 -19.969 -2.691 1 93.94 210 PHE A C 1
ATOM 1651 O O . PHE A 1 210 ? 7.613 -19.938 -1.719 1 93.94 210 PHE A O 1
ATOM 1658 N N . CYS A 1 211 ? 8.227 -19.219 -3.777 1 93.62 211 CYS A N 1
ATOM 1659 C CA . CYS A 1 211 ? 7.078 -18.328 -3.912 1 93.62 211 CYS A CA 1
ATOM 1660 C C . CYS A 1 211 ? 5.77 -19.109 -3.84 1 93.62 211 CYS A C 1
ATOM 1662 O O . CYS A 1 211 ? 4.848 -18.719 -3.125 1 93.62 211 CYS A O 1
ATOM 1664 N N . SER A 1 212 ? 5.711 -20.203 -4.547 1 90.44 212 SER A N 1
ATOM 1665 C CA . SER A 1 212 ? 4.496 -21 -4.582 1 90.44 212 SER A CA 1
ATOM 1666 C C . SER A 1 212 ? 4.195 -21.609 -3.219 1 90.44 212 SER A C 1
ATOM 1668 O O . SER A 1 212 ? 3.041 -21.625 -2.781 1 90.44 212 SER A O 1
ATOM 1670 N N . LEU A 1 213 ? 5.176 -22.094 -2.57 1 91.88 213 LEU A N 1
ATOM 1671 C CA . LEU A 1 213 ? 5 -22.641 -1.23 1 91.88 213 LEU A CA 1
ATOM 1672 C C . LEU A 1 213 ? 4.574 -21.547 -0.249 1 91.88 213 LEU A C 1
ATOM 1674 O O . LEU A 1 213 ? 3.729 -21.797 0.618 1 91.88 213 LEU A O 1
ATOM 1678 N N . GLY A 1 214 ? 5.27 -20.422 -0.361 1 91.88 214 GLY A N 1
ATOM 1679 C CA . GLY A 1 214 ? 4.879 -19.312 0.479 1 91.88 214 GLY A CA 1
ATOM 1680 C C . GLY A 1 214 ? 3.428 -18.906 0.305 1 91.88 214 GLY A C 1
ATOM 1681 O O . GLY A 1 214 ? 2.725 -18.656 1.288 1 91.88 214 GLY A O 1
ATOM 1682 N N . TRP A 1 215 ? 2.992 -18.844 -0.9 1 85.38 215 TRP A N 1
ATOM 1683 C CA . TRP A 1 215 ? 1.612 -18.484 -1.209 1 85.38 215 TRP A CA 1
ATOM 1684 C C . TRP A 1 215 ? 0.641 -19.484 -0.606 1 85.38 215 TRP A C 1
ATOM 1686 O O . TRP A 1 215 ? -0.422 -19.109 -0.105 1 85.38 215 TRP A O 1
ATOM 1696 N N . LEU A 1 216 ? 1.012 -20.75 -0.665 1 85 216 LEU A N 1
ATOM 1697 C CA . LEU A 1 216 ? 0.157 -21.797 -0.106 1 85 216 LEU A CA 1
ATOM 1698 C C . LEU A 1 216 ? 0.058 -21.656 1.409 1 85 216 LEU A C 1
ATOM 1700 O O . LEU A 1 216 ? -1.029 -21.781 1.979 1 85 216 LEU A O 1
ATOM 1704 N N . VAL A 1 217 ? 1.181 -21.438 1.991 1 87.81 217 VAL A N 1
ATOM 1705 C CA . VAL A 1 217 ? 1.214 -21.297 3.443 1 87.81 217 VAL A CA 1
ATOM 1706 C C . VAL A 1 217 ? 0.391 -20.078 3.869 1 87.81 217 VAL A C 1
ATOM 1708 O O . VAL A 1 217 ? -0.408 -20.172 4.805 1 87.81 217 VAL A O 1
ATOM 1711 N N . ILE A 1 218 ? 0.631 -19.016 3.174 1 87.81 218 ILE A N 1
ATOM 1712 C CA . ILE A 1 218 ? -0.095 -17.781 3.48 1 87.81 218 ILE A CA 1
ATOM 1713 C C . ILE A 1 218 ? -1.593 -18 3.285 1 87.81 218 ILE A C 1
ATOM 1715 O O . ILE A 1 218 ? -2.404 -17.578 4.109 1 87.81 218 ILE A O 1
ATOM 1719 N N . SER A 1 219 ? -1.931 -18.656 2.24 1 79.88 219 SER A N 1
ATOM 1720 C CA . SER A 1 219 ? -3.336 -18.906 1.945 1 79.88 219 SER A CA 1
ATOM 1721 C C . SER A 1 219 ? -3.955 -19.844 2.98 1 79.88 219 SER A C 1
ATOM 1723 O O . SER A 1 219 ? -5.129 -19.703 3.33 1 79.88 219 SER A O 1
ATOM 1725 N N . PHE A 1 220 ? -3.186 -20.75 3.434 1 79.56 220 PHE A N 1
ATOM 1726 C CA . PHE A 1 220 ? -3.65 -21.672 4.473 1 79.56 220 PHE A CA 1
ATOM 1727 C C . PHE A 1 220 ? -3.93 -20.906 5.766 1 79.56 220 PHE A C 1
ATOM 1729 O O . PHE A 1 220 ? -4.961 -21.125 6.406 1 79.56 220 PHE A O 1
ATOM 1736 N N . VAL A 1 221 ? -3.037 -20.062 6.16 1 80.31 221 VAL A N 1
ATOM 1737 C CA . VAL A 1 221 ? -3.199 -19.266 7.371 1 80.31 221 VAL A CA 1
ATOM 1738 C C . VAL A 1 221 ? -4.441 -18.391 7.254 1 80.31 221 VAL A C 1
ATOM 1740 O O . VAL A 1 221 ? -5.227 -18.297 8.203 1 80.31 221 VAL A O 1
ATOM 1743 N N . PHE A 1 222 ? -4.578 -17.859 6.133 1 75.19 222 PHE A N 1
ATOM 1744 C CA . PHE A 1 222 ? -5.727 -17 5.898 1 75.19 222 PHE A CA 1
ATOM 1745 C C . PHE A 1 222 ? -7.02 -17.797 5.902 1 75.19 222 PHE A C 1
ATOM 1747 O O . PHE A 1 222 ? -8.039 -17.344 6.434 1 75.19 222 PHE A O 1
ATOM 1754 N N . SER A 1 223 ? -7.039 -18.875 5.293 1 72.38 223 SER A N 1
ATOM 1755 C CA . SER A 1 223 ? -8.211 -19.75 5.273 1 72.38 223 SER A CA 1
ATOM 1756 C C . SER A 1 223 ? -8.617 -20.172 6.684 1 72.38 223 SER A C 1
ATOM 1758 O O . SER A 1 223 ? -9.805 -20.234 7 1 72.38 223 SER A O 1
ATOM 1760 N N . MET A 1 224 ? -7.656 -20.469 7.5 1 71.81 224 MET A N 1
ATOM 1761 C CA . MET A 1 224 ? -7.914 -20.828 8.891 1 71.81 224 MET A CA 1
ATOM 1762 C C . MET A 1 224 ? -8.562 -19.672 9.648 1 71.81 224 MET A C 1
ATOM 1764 O O . MET A 1 224 ? -9.469 -19.891 10.461 1 71.81 224 MET A O 1
ATOM 1768 N N . TYR A 1 225 ? -8.109 -18.562 9.391 1 70.38 225 TYR A N 1
ATOM 1769 C CA . TYR A 1 225 ? -8.695 -17.391 10.039 1 70.38 225 TYR A CA 1
ATOM 1770 C C . TYR A 1 225 ? -10.148 -17.219 9.641 1 70.38 225 TYR A C 1
ATOM 1772 O O . TYR A 1 225 ? -11 -16.891 10.477 1 70.38 225 TYR A O 1
ATOM 1780 N N . LEU A 1 226 ? -10.422 -17.391 8.43 1 65 226 LEU A N 1
ATOM 1781 C CA . LEU A 1 226 ? -11.781 -17.219 7.93 1 65 226 LEU A CA 1
ATOM 1782 C C . LEU A 1 226 ? -12.719 -18.266 8.516 1 65 226 LEU A C 1
ATOM 1784 O O . LEU A 1 226 ? -13.914 -18.016 8.68 1 65 226 LEU A O 1
ATOM 1788 N N . THR A 1 227 ? -12.148 -19.375 8.766 1 62.16 227 THR A N 1
ATOM 1789 C CA . THR A 1 227 ? -12.961 -20.453 9.328 1 62.16 227 THR A CA 1
ATOM 1790 C C . THR A 1 227 ? -13.227 -20.219 10.812 1 62.16 227 THR A C 1
ATOM 1792 O O . THR A 1 227 ? -14.32 -20.5 11.305 1 62.16 227 THR A O 1
ATOM 1795 N N . ILE A 1 228 ? -12.164 -19.75 11.383 1 58.47 228 ILE A N 1
ATOM 1796 C CA . ILE A 1 228 ? -12.273 -19.578 12.828 1 58.47 228 ILE A CA 1
ATOM 1797 C C . ILE A 1 228 ? -13.07 -18.312 13.133 1 58.47 228 ILE A C 1
ATOM 1799 O O . ILE A 1 228 ? -13.898 -18.297 14.039 1 58.47 228 ILE A O 1
ATOM 1803 N N . PHE A 1 229 ? -12.711 -17.25 12.516 1 51.69 229 PHE A N 1
ATOM 1804 C CA . PHE A 1 229 ? -13.344 -15.977 12.805 1 51.69 229 PHE A CA 1
ATOM 1805 C C . PHE A 1 229 ? -14.688 -15.859 12.086 1 51.69 229 PHE A C 1
ATOM 1807 O O . PHE A 1 229 ? -14.867 -14.977 11.242 1 51.69 229 PHE A O 1
ATOM 1814 N N . LYS A 1 230 ? -15.43 -16.891 11.945 1 51 230 LYS A N 1
ATOM 1815 C CA . LYS A 1 230 ? -16.781 -16.938 11.383 1 51 230 LYS A CA 1
ATOM 1816 C C . LYS A 1 230 ? -17.703 -15.945 12.086 1 51 230 LYS A C 1
ATOM 1818 O O . LYS A 1 230 ? -18.797 -15.664 11.609 1 51 230 LYS A O 1
ATOM 1823 N N . GLY A 1 231 ? -17.328 -15.5 13.141 1 45.16 231 GLY A N 1
ATOM 1824 C CA . GLY A 1 231 ? -18.281 -14.828 14.008 1 45.16 231 GLY A CA 1
ATOM 1825 C C . GLY A 1 231 ? -18.453 -13.359 13.68 1 45.16 231 GLY A C 1
ATOM 1826 O O . GLY A 1 231 ? -19.25 -12.664 14.32 1 45.16 231 GLY A O 1
ATOM 1827 N N . PHE A 1 232 ? -17.531 -12.867 12.922 1 47.25 232 PHE A N 1
ATOM 1828 C CA . PHE A 1 232 ? -17.75 -11.43 12.922 1 47.25 232 PHE A CA 1
ATOM 1829 C C . PHE A 1 232 ? -18.75 -11.031 11.836 1 47.25 232 PHE A C 1
ATOM 1831 O O . PHE A 1 232 ? -18.5 -11.242 10.648 1 47.25 232 PHE A O 1
ATOM 1838 N N . SER A 1 233 ? -19.938 -11.195 12.109 1 52.5 233 SER A N 1
ATOM 1839 C CA . SER A 1 233 ? -21.047 -10.719 11.289 1 52.5 233 SER A CA 1
ATOM 1840 C C . SER A 1 233 ? -21.109 -9.195 11.266 1 52.5 233 SER A C 1
ATOM 1842 O O . SER A 1 233 ? -20.453 -8.531 12.07 1 52.5 233 SER A O 1
ATOM 1844 N N . GLY A 1 234 ? -21.5 -8.586 10.188 1 52.81 234 GLY A N 1
ATOM 1845 C CA . GLY A 1 234 ? -21.828 -7.184 10.016 1 52.81 234 GLY A CA 1
ATOM 1846 C C . GLY A 1 234 ? -20.672 -6.352 9.508 1 52.81 234 GLY A C 1
ATOM 1847 O O . GLY A 1 234 ? -19.859 -6.828 8.703 1 52.81 234 GLY A O 1
ATOM 1848 N N . LEU A 1 235 ? -20.594 -5.246 9.859 1 52.75 235 LEU A N 1
ATOM 1849 C CA . LEU A 1 235 ? -19.641 -4.25 9.391 1 52.75 235 LEU A CA 1
ATOM 1850 C C . LEU A 1 235 ? -18.234 -4.586 9.859 1 52.75 235 LEU A C 1
ATOM 1852 O O . LEU A 1 235 ? -17.266 -4.41 9.109 1 52.75 235 LEU A O 1
ATOM 1856 N N . TYR A 1 236 ? -18.141 -5.258 11.102 1 59.66 236 TYR A N 1
ATOM 1857 C CA . TYR A 1 236 ? -16.828 -5.648 11.578 1 59.66 236 TYR A CA 1
ATOM 1858 C C . TYR A 1 236 ? -16.219 -6.715 10.68 1 59.66 236 TYR A C 1
ATOM 1860 O O . TYR A 1 236 ? -15.016 -6.684 10.391 1 59.66 236 TYR A O 1
ATOM 1868 N N . GLY A 1 237 ? -17.156 -7.508 10.344 1 60.78 237 GLY A N 1
ATOM 1869 C CA . GLY A 1 237 ? -16.688 -8.57 9.461 1 60.78 237 GLY A CA 1
ATOM 1870 C C . GLY A 1 237 ? -16.172 -8.055 8.133 1 60.78 237 GLY A C 1
ATOM 1871 O O . GLY A 1 237 ? -15.117 -8.484 7.664 1 60.78 237 GLY A O 1
ATOM 1872 N N . SER A 1 238 ? -16.859 -7.062 7.629 1 62.56 238 SER A N 1
ATOM 1873 C CA . SER A 1 238 ? -16.469 -6.508 6.34 1 62.56 238 SER A CA 1
ATOM 1874 C C . SER A 1 238 ? -15.141 -5.754 6.449 1 62.56 238 SER A C 1
ATOM 1876 O O . SER A 1 238 ? -14.289 -5.859 5.57 1 62.56 238 SER A O 1
ATOM 1878 N N . MET A 1 239 ? -14.992 -5.047 7.504 1 67.12 239 MET A N 1
ATOM 1879 C CA . MET A 1 239 ? -13.758 -4.285 7.695 1 67.12 239 MET A CA 1
ATOM 1880 C C . MET A 1 239 ? -12.578 -5.219 7.93 1 67.12 239 MET A C 1
ATOM 1882 O O . MET A 1 239 ? -11.484 -4.988 7.406 1 67.12 239 MET A O 1
ATOM 1886 N N . THR A 1 240 ? -12.906 -6.199 8.711 1 69 240 THR A N 1
ATOM 1887 C CA . THR A 1 240 ? -11.852 -7.172 8.992 1 69 240 THR A CA 1
ATOM 1888 C C . THR A 1 240 ? -11.453 -7.918 7.719 1 69 240 THR A C 1
ATOM 1890 O O . THR A 1 240 ? -10.281 -8.242 7.523 1 69 240 THR A O 1
ATOM 1893 N N . ALA A 1 241 ? -12.484 -8.086 6.895 1 71.19 241 ALA A N 1
ATOM 1894 C CA . ALA A 1 241 ? -12.203 -8.758 5.629 1 71.19 241 ALA A CA 1
ATOM 1895 C C . ALA A 1 241 ? -11.242 -7.938 4.773 1 71.19 241 ALA A C 1
ATOM 1897 O O . ALA A 1 241 ? -10.344 -8.492 4.137 1 71.19 241 ALA A O 1
ATOM 1898 N N . ILE A 1 242 ? -11.391 -6.676 4.824 1 73.25 242 ILE A N 1
ATOM 1899 C CA . ILE A 1 242 ? -10.531 -5.797 4.043 1 73.25 242 ILE A CA 1
ATOM 1900 C C . ILE A 1 242 ? -9.102 -5.867 4.578 1 73.25 242 ILE A C 1
ATOM 1902 O O . ILE A 1 242 ? -8.148 -5.988 3.809 1 73.25 242 ILE A O 1
ATOM 1906 N N . ILE A 1 243 ? -8.977 -5.902 5.844 1 80.5 243 ILE A N 1
ATOM 1907 C CA . ILE A 1 243 ? -7.672 -5.969 6.496 1 80.5 243 ILE A CA 1
ATOM 1908 C C . ILE A 1 243 ? -6.977 -7.281 6.137 1 80.5 243 ILE A C 1
ATOM 1910 O O . ILE A 1 243 ? -5.789 -7.293 5.809 1 80.5 243 ILE A O 1
ATOM 1914 N N . LEU A 1 244 ? -7.793 -8.281 6.152 1 80.19 244 LEU A N 1
ATOM 1915 C CA . LEU A 1 244 ? -7.23 -9.602 5.891 1 80.19 244 LEU A CA 1
ATOM 1916 C C . LEU A 1 244 ? -6.762 -9.719 4.445 1 80.19 244 LEU A C 1
ATOM 1918 O O . LEU A 1 244 ? -5.699 -10.281 4.176 1 80.19 244 LEU A O 1
ATOM 1922 N N . VAL A 1 245 ? -7.508 -9.18 3.6 1 78.94 245 VAL A N 1
ATOM 1923 C CA . VAL A 1 245 ? -7.145 -9.211 2.188 1 78.94 245 VAL A CA 1
ATOM 1924 C C . VAL A 1 245 ? -5.875 -8.391 1.961 1 78.94 245 VAL A C 1
ATOM 1926 O O . VAL A 1 245 ? -4.984 -8.812 1.216 1 78.94 245 VAL A O 1
ATOM 1929 N N . MET A 1 246 ? -5.816 -7.281 2.592 1 88.06 246 MET A N 1
ATOM 1930 C CA . MET A 1 246 ? -4.633 -6.434 2.455 1 88.06 246 MET A CA 1
ATOM 1931 C C . MET A 1 246 ? -3.393 -7.141 2.984 1 88.06 246 MET A C 1
ATOM 1933 O O . MET A 1 246 ? -2.352 -7.156 2.326 1 88.06 246 MET A O 1
ATOM 1937 N N . LEU A 1 247 ? -3.547 -7.746 4.113 1 89.31 247 LEU A N 1
ATOM 1938 C CA . LEU A 1 247 ? -2.412 -8.453 4.691 1 89.31 247 LEU A CA 1
ATOM 1939 C C . LEU A 1 247 ? -2.008 -9.641 3.818 1 89.31 247 LEU A C 1
ATOM 1941 O O . LEU A 1 247 ? -0.817 -9.891 3.615 1 89.31 247 LEU A O 1
ATOM 1945 N N . TRP A 1 248 ? -3.062 -10.359 3.412 1 86.31 248 TRP A N 1
ATOM 1946 C CA . TRP A 1 248 ? -2.82 -11.492 2.521 1 86.31 248 TRP A CA 1
ATOM 1947 C C . TRP A 1 248 ? -2.033 -11.055 1.29 1 86.31 248 TRP A C 1
ATOM 1949 O O . TRP A 1 248 ? -1.023 -11.672 0.94 1 86.31 248 TRP A O 1
ATOM 1959 N N . LEU A 1 249 ? -2.465 -10.039 0.664 1 88.62 249 LEU A N 1
ATOM 1960 C CA . LEU A 1 249 ? -1.819 -9.555 -0.553 1 88.62 249 LEU A CA 1
ATOM 1961 C C . LEU A 1 249 ? -0.405 -9.07 -0.261 1 88.62 249 LEU A C 1
ATOM 1963 O O . LEU A 1 249 ? 0.509 -9.281 -1.06 1 88.62 249 LEU A O 1
ATOM 1967 N N . TYR A 1 250 ? -0.228 -8.375 0.811 1 93.44 250 TYR A N 1
ATOM 1968 C CA . TYR A 1 250 ? 1.095 -7.895 1.19 1 93.44 250 TYR A CA 1
ATOM 1969 C C . TYR A 1 250 ? 2.078 -9.055 1.332 1 93.44 250 TYR A C 1
ATOM 1971 O O . TYR A 1 250 ? 3.178 -9.008 0.779 1 93.44 250 TYR A O 1
ATOM 1979 N N . PHE A 1 251 ? 1.673 -10.039 2.033 1 93.12 251 PHE A N 1
ATOM 1980 C CA . PHE A 1 251 ? 2.561 -11.172 2.273 1 93.12 251 PHE A CA 1
ATOM 1981 C C . PHE A 1 251 ? 2.809 -11.945 0.985 1 93.12 251 PHE A C 1
ATOM 1983 O O . PHE A 1 251 ? 3.898 -12.484 0.775 1 93.12 251 PHE A O 1
ATOM 1990 N N . CYS A 1 252 ? 1.791 -12.039 0.158 1 90.06 252 CYS A N 1
ATOM 1991 C CA . CYS A 1 252 ? 1.975 -12.68 -1.137 1 90.06 252 CYS A CA 1
ATOM 1992 C C . CYS A 1 252 ? 3.039 -11.969 -1.959 1 90.06 252 CYS A C 1
ATOM 1994 O O . CYS A 1 252 ? 3.918 -12.609 -2.537 1 90.06 252 CYS A O 1
ATOM 1996 N N . MET A 1 253 ? 2.949 -10.625 -2.002 1 93.38 253 MET A N 1
ATOM 1997 C CA . MET A 1 253 ? 3.926 -9.859 -2.773 1 93.38 253 MET A CA 1
ATOM 1998 C C . MET A 1 253 ? 5.305 -9.93 -2.127 1 93.38 253 MET A C 1
ATOM 2000 O O . MET A 1 253 ? 6.32 -9.953 -2.824 1 93.38 253 MET A O 1
ATOM 2004 N N . TYR A 1 254 ? 5.27 -9.945 -0.833 1 94.88 254 TYR A N 1
ATOM 2005 C CA . TYR A 1 254 ? 6.527 -10.047 -0.106 1 94.88 254 TYR A CA 1
ATOM 2006 C C . TYR A 1 254 ? 7.246 -11.352 -0.446 1 94.88 254 TYR A C 1
ATOM 2008 O O . TYR A 1 254 ? 8.445 -11.344 -0.744 1 94.88 254 TYR A O 1
ATOM 2016 N N . VAL A 1 255 ? 6.555 -12.469 -0.418 1 94.62 255 VAL A N 1
ATOM 2017 C CA . VAL A 1 255 ? 7.121 -13.773 -0.724 1 94.62 255 VAL A CA 1
ATOM 2018 C C . VAL A 1 255 ? 7.57 -13.812 -2.184 1 94.62 255 VAL A C 1
ATOM 2020 O O . VAL A 1 255 ? 8.586 -14.438 -2.51 1 94.62 255 VAL A O 1
ATOM 2023 N N . MET A 1 256 ? 6.824 -13.203 -3.012 1 93.44 256 MET A N 1
ATOM 2024 C CA . MET A 1 256 ? 7.176 -13.156 -4.43 1 93.44 256 MET A CA 1
ATOM 2025 C C . MET A 1 256 ? 8.516 -12.453 -4.637 1 93.44 256 MET A C 1
ATOM 2027 O O . MET A 1 256 ? 9.375 -12.953 -5.363 1 93.44 256 MET A O 1
ATOM 2031 N N . LEU A 1 257 ? 8.719 -11.352 -4.027 1 94.88 257 LEU A N 1
ATOM 2032 C CA . LEU A 1 257 ? 9.969 -10.609 -4.176 1 94.88 257 LEU A CA 1
ATOM 2033 C C . LEU A 1 257 ? 11.109 -11.328 -3.463 1 94.88 257 LEU A C 1
ATOM 2035 O O . LEU A 1 257 ? 12.25 -11.312 -3.941 1 94.88 257 LEU A O 1
ATOM 2039 N N . LEU A 1 258 ? 10.766 -11.914 -2.314 1 94.81 258 LEU A N 1
ATOM 2040 C CA . LEU A 1 258 ? 11.773 -12.703 -1.613 1 94.81 258 LEU A CA 1
ATOM 2041 C C . LEU A 1 258 ? 12.258 -13.859 -2.48 1 94.81 258 LEU A C 1
ATOM 2043 O O . LEU A 1 258 ? 13.438 -14.203 -2.457 1 94.81 258 LEU A O 1
ATOM 2047 N N . GLY A 1 259 ? 11.297 -14.5 -3.139 1 94.31 259 GLY A N 1
ATOM 2048 C CA . GLY A 1 259 ? 11.68 -15.547 -4.07 1 94.31 259 GLY A CA 1
ATOM 2049 C C . GLY A 1 259 ? 12.641 -15.062 -5.145 1 94.31 259 GLY A C 1
ATOM 2050 O O . GLY A 1 259 ? 13.57 -15.773 -5.523 1 94.31 259 GLY A O 1
ATOM 2051 N N . GLY A 1 260 ? 12.414 -13.891 -5.672 1 92.69 260 GLY A N 1
ATOM 2052 C CA . GLY A 1 260 ? 13.352 -13.305 -6.621 1 92.69 260 GLY A CA 1
ATOM 2053 C C . GLY A 1 260 ? 14.742 -13.117 -6.043 1 92.69 260 GLY A C 1
ATOM 2054 O O . GLY A 1 260 ? 15.742 -13.352 -6.727 1 92.69 260 GLY A O 1
ATOM 2055 N N . LEU A 1 261 ? 14.797 -12.625 -4.828 1 92.44 261 LEU A N 1
ATOM 2056 C CA . LEU A 1 261 ? 16.078 -12.438 -4.141 1 92.44 261 LEU A CA 1
ATOM 2057 C C . LEU A 1 261 ? 16.797 -13.773 -3.959 1 92.44 261 LEU A C 1
ATOM 2059 O O . LEU A 1 261 ? 18.016 -13.844 -4.109 1 92.44 261 LEU A O 1
ATOM 2063 N N . ILE A 1 262 ? 16.031 -14.781 -3.604 1 91.75 262 ILE A N 1
ATOM 2064 C CA . ILE A 1 262 ? 16.594 -16.125 -3.432 1 91.75 262 ILE A CA 1
ATOM 2065 C C . ILE A 1 262 ? 17.203 -16.594 -4.746 1 91.75 262 ILE A C 1
ATOM 2067 O O . ILE A 1 262 ? 18.281 -17.188 -4.758 1 91.75 262 ILE A O 1
ATOM 2071 N N . ASN A 1 263 ? 16.516 -16.344 -5.855 1 92.06 263 ASN A N 1
ATOM 2072 C CA . ASN A 1 263 ? 17.062 -16.688 -7.164 1 92.06 263 ASN A CA 1
ATOM 2073 C C . ASN A 1 263 ? 18.406 -16.016 -7.41 1 92.06 263 ASN A C 1
ATOM 2075 O O . ASN A 1 263 ? 19.328 -16.641 -7.914 1 92.06 263 ASN A O 1
ATOM 2079 N N . CYS A 1 264 ? 18.5 -14.766 -7.059 1 88.31 264 CYS A N 1
ATOM 2080 C CA . CYS A 1 264 ? 19.719 -14 -7.27 1 88.31 264 CYS A CA 1
ATOM 2081 C C . CYS A 1 264 ? 20.859 -14.562 -6.434 1 88.31 264 CYS A C 1
ATOM 2083 O O . CYS A 1 264 ? 21.984 -14.711 -6.93 1 88.31 264 CYS A O 1
ATOM 2085 N N . ILE A 1 265 ? 20.562 -14.773 -5.199 1 86.44 265 ILE A N 1
ATOM 2086 C CA . ILE A 1 265 ? 21.578 -15.305 -4.301 1 86.44 265 ILE A CA 1
ATOM 2087 C C . ILE A 1 265 ? 22.047 -16.672 -4.805 1 86.44 265 ILE A C 1
ATOM 2089 O O . ILE A 1 265 ? 23.25 -16.984 -4.758 1 86.44 265 ILE A O 1
ATOM 2093 N N . TRP A 1 266 ? 21.125 -17.438 -5.32 1 86.38 266 TRP A N 1
ATOM 2094 C CA . TRP A 1 266 ? 21.438 -18.766 -5.832 1 86.38 266 TRP A CA 1
ATOM 2095 C C . TRP A 1 266 ? 22.297 -18.688 -7.082 1 86.38 266 TRP A C 1
ATOM 2097 O O . TRP A 1 266 ? 23.281 -19.438 -7.219 1 86.38 266 TRP A O 1
ATOM 2107 N N . VAL A 1 267 ? 21.984 -17.797 -7.973 1 86.69 267 VAL A N 1
ATOM 2108 C CA . VAL A 1 267 ? 22.734 -17.625 -9.211 1 86.69 267 VAL A CA 1
ATOM 2109 C C . VAL A 1 267 ? 24.141 -17.141 -8.891 1 86.69 267 VAL A C 1
ATOM 2111 O O . VAL A 1 267 ? 25.125 -17.578 -9.508 1 86.69 267 VAL A O 1
ATOM 2114 N N . ASP A 1 268 ? 24.203 -16.172 -7.949 1 84.56 268 ASP A N 1
ATOM 2115 C CA . ASP A 1 268 ? 25.5 -15.641 -7.555 1 84.56 268 ASP A CA 1
ATOM 2116 C C . ASP A 1 268 ? 26.359 -16.719 -6.898 1 84.56 268 ASP A C 1
ATOM 2118 O O . ASP A 1 268 ? 27.578 -16.766 -7.098 1 84.56 268 ASP A O 1
ATOM 2122 N N . ALA A 1 269 ? 25.75 -17.5 -6.125 1 83.25 269 ALA A N 1
ATOM 2123 C CA . ALA A 1 269 ? 26.469 -18.594 -5.469 1 83.25 269 ALA A CA 1
ATOM 2124 C C . ALA A 1 269 ? 27 -19.594 -6.488 1 83.25 269 ALA A C 1
ATOM 2126 O O . ALA A 1 269 ? 28.109 -20.125 -6.344 1 83.25 269 ALA A O 1
ATOM 2127 N N . LYS A 1 270 ? 26.203 -19.875 -7.496 1 83.19 270 LYS A N 1
ATOM 2128 C CA . LYS A 1 270 ? 26.625 -20.797 -8.547 1 83.19 270 LYS A CA 1
ATOM 2129 C C . LYS A 1 270 ? 27.781 -20.219 -9.359 1 83.19 270 LYS A C 1
ATOM 2131 O O . LYS A 1 270 ? 28.688 -20.953 -9.758 1 83.19 270 LYS A O 1
ATOM 2136 N N . ARG A 1 271 ? 27.656 -18.953 -9.57 1 82.5 271 ARG A N 1
ATOM 2137 C CA . ARG A 1 271 ? 28.703 -18.266 -10.32 1 82.5 271 ARG A CA 1
ATOM 2138 C C . ARG A 1 271 ? 30.016 -18.281 -9.547 1 82.5 271 ARG A C 1
ATOM 2140 O O . ARG A 1 271 ? 31.094 -18.438 -10.133 1 82.5 271 ARG A O 1
ATOM 2147 N N . ASP A 1 272 ? 29.891 -18.062 -8.289 1 80.5 272 ASP A N 1
ATOM 2148 C CA . ASP A 1 272 ? 31.078 -18.047 -7.445 1 80.5 272 ASP A CA 1
ATOM 2149 C C . ASP A 1 272 ? 31.75 -19.422 -7.434 1 80.5 272 ASP A C 1
ATOM 2151 O O . ASP A 1 272 ? 32.969 -19.531 -7.402 1 80.5 272 ASP A O 1
ATOM 2155 N N . ILE A 1 273 ? 30.984 -20.469 -7.488 1 75.19 273 ILE A N 1
ATOM 2156 C CA . ILE A 1 273 ? 31.516 -21.828 -7.48 1 75.19 273 ILE A CA 1
ATOM 2157 C C . ILE A 1 273 ? 32.188 -22.141 -8.82 1 75.19 273 ILE A C 1
ATOM 2159 O O . ILE A 1 273 ? 33.219 -22.766 -8.867 1 75.19 273 ILE A O 1
ATOM 2163 N N . LEU A 1 274 ? 31.578 -21.625 -9.812 1 75.25 274 LEU A N 1
ATOM 2164 C CA . LEU A 1 274 ? 32.125 -21.891 -11.148 1 75.25 274 LEU A CA 1
ATOM 2165 C C . LEU A 1 274 ? 33.406 -21.125 -11.367 1 75.25 274 LEU A C 1
ATOM 2167 O O . LEU A 1 274 ? 34.312 -21.594 -12.078 1 75.25 274 LEU A O 1
ATOM 2171 N N . GLU A 1 275 ? 33.469 -19.938 -10.789 1 72.25 275 GLU A N 1
ATOM 2172 C CA . GLU A 1 275 ? 34.688 -19.141 -10.922 1 72.25 275 GLU A CA 1
ATOM 2173 C C . GLU A 1 275 ? 35.812 -19.703 -10.062 1 72.25 275 GLU A C 1
ATOM 2175 O O . GLU A 1 275 ? 36.969 -19.516 -10.367 1 72.25 275 GLU A O 1
ATOM 2180 N N . LYS A 1 276 ? 35.531 -20.125 -9.07 1 75.88 276 LYS A N 1
ATOM 2181 C CA . LYS A 1 276 ? 36.562 -20.703 -8.219 1 75.88 276 LYS A CA 1
ATOM 2182 C C . LYS A 1 276 ? 37.094 -22.016 -8.82 1 75.88 276 LYS A C 1
ATOM 2184 O O . LYS A 1 276 ? 38.219 -22.391 -8.562 1 75.88 276 LYS A O 1
ATOM 2189 N N . ASP A 1 277 ? 36.312 -22.672 -9.562 1 59.03 277 ASP A N 1
ATOM 2190 C CA . ASP A 1 277 ? 36.812 -23.859 -10.227 1 59.03 277 ASP A CA 1
ATOM 2191 C C . ASP A 1 277 ? 37.594 -23.5 -11.492 1 59.03 277 ASP A C 1
ATOM 2193 O O . ASP A 1 277 ? 38.562 -24.156 -11.836 1 59.03 277 ASP A O 1
ATOM 2197 N N . MET B 1 1 ? 14.875 29 -17.172 1 51.5 1 MET B N 1
ATOM 2198 C CA . MET B 1 1 ? 13.977 27.938 -17.625 1 51.5 1 MET B CA 1
ATOM 2199 C C . MET B 1 1 ? 14.711 26.594 -17.688 1 51.5 1 MET B C 1
ATOM 2201 O O . MET B 1 1 ? 14.195 25.578 -17.219 1 51.5 1 MET B O 1
ATOM 2205 N N . MET B 1 2 ? 15.914 26.719 -18.25 1 53.81 2 MET B N 1
ATOM 2206 C CA . MET B 1 2 ? 16.75 25.531 -18.438 1 53.81 2 MET B CA 1
ATOM 2207 C C . MET B 1 2 ? 17.219 24.984 -17.109 1 53.81 2 MET B C 1
ATOM 2209 O O . MET B 1 2 ? 17.234 23.766 -16.906 1 53.81 2 MET B O 1
ATOM 2213 N N . LYS B 1 3 ? 17.469 25.891 -16.172 1 59.03 3 LYS B N 1
ATOM 2214 C CA . LYS B 1 3 ? 17.953 25.469 -14.859 1 59.03 3 LYS B CA 1
ATOM 2215 C C . LYS B 1 3 ? 16.859 24.766 -14.062 1 59.03 3 LYS B C 1
ATOM 2217 O O . LYS B 1 3 ? 17.125 23.766 -13.391 1 59.03 3 LYS B O 1
ATOM 2222 N N . THR B 1 4 ? 15.641 25.328 -14.336 1 66.12 4 THR B N 1
ATOM 2223 C CA . THR B 1 4 ? 14.508 24.75 -13.625 1 66.12 4 THR B CA 1
ATOM 2224 C C . THR B 1 4 ? 14.18 23.359 -14.172 1 66.12 4 THR B C 1
ATOM 2226 O O . THR B 1 4 ? 13.891 22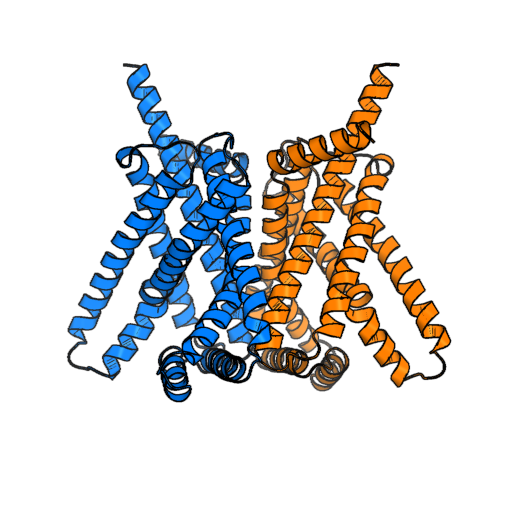.438 -13.406 1 66.12 4 THR B O 1
ATOM 2229 N N . ILE B 1 5 ? 14.312 23.234 -15.492 1 64.31 5 ILE B N 1
ATOM 2230 C CA . ILE B 1 5 ? 14.039 21.953 -16.125 1 64.31 5 ILE B CA 1
ATOM 2231 C C . ILE B 1 5 ? 15.07 20.922 -15.688 1 64.31 5 ILE B C 1
ATOM 2233 O O . ILE B 1 5 ? 14.734 19.766 -15.43 1 64.31 5 ILE B O 1
ATOM 2237 N N . ASN B 1 6 ? 16.312 21.344 -15.688 1 69.44 6 ASN B N 1
ATOM 2238 C CA . ASN B 1 6 ? 17.375 20.453 -15.25 1 69.44 6 ASN B CA 1
ATOM 2239 C C . ASN B 1 6 ? 17.172 20.016 -13.797 1 69.44 6 ASN B C 1
ATOM 2241 O O . ASN B 1 6 ? 17.453 18.859 -13.453 1 69.44 6 ASN B O 1
ATOM 2245 N N . LYS B 1 7 ? 16.734 21.016 -13.117 1 73.88 7 LYS B N 1
ATOM 2246 C CA . LYS B 1 7 ? 16.5 20.688 -11.711 1 73.88 7 LYS B CA 1
ATOM 2247 C C . LYS B 1 7 ? 15.344 19.703 -11.562 1 73.88 7 LYS B C 1
ATOM 2249 O O . LYS B 1 7 ? 15.398 18.797 -10.734 1 73.88 7 LYS B O 1
ATOM 2254 N N . ILE B 1 8 ? 14.359 19.844 -12.406 1 73.31 8 ILE B N 1
ATOM 2255 C CA . ILE B 1 8 ? 13.203 18.953 -12.383 1 73.31 8 ILE B CA 1
ATOM 2256 C C . ILE B 1 8 ? 13.633 17.547 -12.805 1 73.31 8 ILE B C 1
ATOM 2258 O O . ILE B 1 8 ? 13.227 16.562 -12.188 1 73.31 8 ILE B O 1
ATOM 2262 N N . ARG B 1 9 ? 14.43 17.484 -13.828 1 71.31 9 ARG B N 1
ATOM 2263 C CA . ARG B 1 9 ? 14.93 16.203 -14.305 1 71.31 9 ARG B CA 1
ATOM 2264 C C . ARG B 1 9 ? 15.781 15.516 -13.234 1 71.31 9 ARG B C 1
ATOM 2266 O O . ARG B 1 9 ? 15.719 14.289 -13.078 1 71.31 9 ARG B O 1
ATOM 2273 N N . GLU B 1 10 ? 16.547 16.344 -12.633 1 74.88 10 GLU B N 1
ATOM 2274 C CA . GLU B 1 10 ? 17.375 15.828 -11.547 1 74.88 10 GLU B CA 1
ATOM 2275 C C . GLU B 1 10 ? 16.516 15.25 -10.43 1 74.88 10 GLU B C 1
ATOM 2277 O O . GLU B 1 10 ? 16.797 14.164 -9.922 1 74.88 10 GLU B O 1
ATOM 2282 N N . ILE B 1 11 ? 15.484 16 -10.203 1 75.81 11 ILE B N 1
ATOM 2283 C CA . ILE B 1 11 ? 14.602 15.57 -9.125 1 75.81 11 ILE B CA 1
ATOM 2284 C C . ILE B 1 11 ? 13.906 14.266 -9.516 1 75.81 11 ILE B C 1
ATOM 2286 O O . ILE B 1 11 ? 13.867 13.32 -8.719 1 75.81 11 ILE B O 1
ATOM 2290 N N . THR B 1 12 ? 13.43 14.219 -10.695 1 76.12 12 THR B N 1
ATOM 2291 C CA . THR B 1 12 ? 12.727 13.031 -11.164 1 76.12 12 THR B CA 1
ATOM 2292 C C . THR B 1 12 ? 13.648 11.812 -11.156 1 76.12 12 THR B C 1
ATOM 2294 O O . THR B 1 12 ? 13.234 10.711 -10.789 1 76.12 12 THR B O 1
ATOM 2297 N N . GLY B 1 13 ? 14.867 12.023 -11.594 1 76.75 13 GLY B N 1
ATOM 2298 C CA . GLY B 1 13 ? 15.852 10.953 -11.539 1 76.75 13 GLY B CA 1
ATOM 2299 C C . GLY B 1 13 ? 16.141 10.477 -10.125 1 76.75 13 GLY B C 1
ATOM 2300 O O . GLY B 1 13 ? 16.234 9.273 -9.883 1 76.75 13 GLY B O 1
ATOM 2301 N N . GLN B 1 14 ? 16.125 11.43 -9.266 1 84.75 14 GLN B N 1
ATOM 2302 C CA . GLN B 1 14 ? 16.438 11.086 -7.879 1 84.75 14 GLN B CA 1
ATOM 2303 C C . GLN B 1 14 ? 15.242 10.406 -7.207 1 84.75 14 GLN B C 1
ATOM 2305 O O . GLN B 1 14 ? 15.422 9.539 -6.348 1 84.75 14 GLN B O 1
ATOM 2310 N N . VAL B 1 15 ? 14.117 10.805 -7.688 1 84.62 15 VAL B N 1
ATOM 2311 C CA . VAL B 1 15 ? 12.891 10.227 -7.133 1 84.62 15 VAL B CA 1
ATOM 2312 C C . VAL B 1 15 ? 12.875 8.719 -7.367 1 84.62 15 VAL B C 1
ATOM 2314 O O . VAL B 1 15 ? 12.562 7.949 -6.457 1 84.62 15 VAL B O 1
ATOM 2317 N N . SER B 1 16 ? 13.188 8.344 -8.523 1 79.62 16 SER B N 1
ATOM 2318 C CA . SER B 1 16 ? 13.203 6.926 -8.883 1 79.62 16 SER B CA 1
ATOM 2319 C C . SER B 1 16 ? 14.352 6.195 -8.195 1 79.62 16 SER B C 1
ATOM 2321 O O . SER B 1 16 ? 14.18 5.082 -7.699 1 79.62 16 SER B O 1
ATOM 2323 N N . GLN B 1 17 ? 15.469 6.84 -8.117 1 81.56 17 GLN B N 1
ATOM 2324 C CA . GLN B 1 17 ? 16.672 6.227 -7.555 1 81.56 17 GLN B CA 1
ATOM 2325 C C . GLN B 1 17 ? 16.531 6.039 -6.047 1 81.56 17 GLN B C 1
ATOM 2327 O O . GLN B 1 17 ? 17.062 5.082 -5.484 1 81.56 17 GLN B O 1
ATOM 2332 N N . LYS B 1 18 ? 15.836 6.941 -5.484 1 89.5 18 LYS B N 1
ATOM 2333 C CA . LYS B 1 18 ? 15.734 6.902 -4.027 1 89.5 18 LYS B CA 1
ATOM 2334 C C . LYS B 1 18 ? 14.469 6.18 -3.584 1 89.5 18 LYS B C 1
ATOM 2336 O O . LYS B 1 18 ? 14.109 6.207 -2.404 1 89.5 18 LYS B O 1
ATOM 2341 N N . HIS B 1 19 ? 13.734 5.586 -4.547 1 91.19 19 HIS B N 1
ATOM 2342 C CA . HIS B 1 19 ? 12.594 4.711 -4.305 1 91.19 19 HIS B CA 1
ATOM 2343 C C . HIS B 1 19 ? 11.477 5.445 -3.562 1 91.19 19 HIS B C 1
ATOM 2345 O O . HIS B 1 19 ? 10.883 4.898 -2.633 1 91.19 19 HIS B O 1
ATOM 2351 N N . VAL B 1 20 ? 11.352 6.766 -3.91 1 92.31 20 VAL B N 1
ATOM 2352 C CA . VAL B 1 20 ? 10.383 7.625 -3.242 1 92.31 20 VAL B CA 1
ATOM 2353 C C . VAL B 1 20 ? 8.977 7.055 -3.416 1 92.31 20 VAL B C 1
ATOM 2355 O O . VAL B 1 20 ? 8.219 6.953 -2.451 1 92.31 20 VAL B O 1
ATOM 2358 N N . GLY B 1 21 ? 8.656 6.586 -4.613 1 93 21 GLY B N 1
ATOM 2359 C CA . GLY B 1 21 ? 7.34 6.035 -4.895 1 93 21 GLY B CA 1
ATOM 2360 C C . GLY B 1 21 ? 7.039 4.777 -4.105 1 93 21 GLY B C 1
ATOM 2361 O O . GLY B 1 21 ? 5.914 4.586 -3.633 1 93 21 GLY B O 1
ATOM 2362 N N . ALA B 1 22 ? 8.047 3.961 -3.949 1 93.81 22 ALA B N 1
ATOM 2363 C CA . ALA B 1 22 ? 7.875 2.699 -3.238 1 93.81 22 ALA B CA 1
ATOM 2364 C C . ALA B 1 22 ? 7.594 2.938 -1.757 1 93.81 22 ALA B C 1
ATOM 2366 O O . ALA B 1 22 ? 6.668 2.354 -1.191 1 93.81 22 ALA B O 1
ATOM 2367 N N . TYR B 1 23 ? 8.328 3.822 -1.166 1 95.44 23 TYR B N 1
ATOM 2368 C CA . TYR B 1 23 ? 8.164 4.082 0.259 1 95.44 23 TYR B CA 1
ATOM 2369 C C . TYR B 1 23 ? 6.887 4.871 0.522 1 95.44 23 TYR B C 1
ATOM 2371 O O . TYR B 1 23 ? 6.238 4.695 1.558 1 95.44 23 TYR B O 1
ATOM 2379 N N . ALA B 1 24 ? 6.531 5.754 -0.458 1 96.19 24 ALA B N 1
ATOM 2380 C CA . ALA B 1 24 ? 5.254 6.449 -0.337 1 96.19 24 ALA B CA 1
ATOM 2381 C C . ALA B 1 24 ? 4.09 5.465 -0.342 1 96.19 24 ALA B C 1
ATOM 2383 O O . ALA B 1 24 ? 3.178 5.57 0.483 1 96.19 24 ALA B O 1
ATOM 2384 N N . ALA B 1 25 ? 4.148 4.523 -1.246 1 95.56 25 ALA B N 1
ATOM 2385 C CA . ALA B 1 25 ? 3.096 3.516 -1.35 1 95.56 25 ALA B CA 1
ATOM 2386 C C . ALA B 1 25 ? 3.082 2.609 -0.122 1 95.56 25 ALA B C 1
ATOM 2388 O O . ALA B 1 25 ? 2.014 2.238 0.37 1 95.56 25 ALA B O 1
ATOM 2389 N N . GLN B 1 26 ? 4.242 2.268 0.335 1 94.94 26 GLN B N 1
ATOM 2390 C CA . GLN B 1 26 ? 4.32 1.436 1.53 1 94.94 26 GLN B CA 1
ATOM 2391 C C . GLN B 1 26 ? 3.701 2.141 2.734 1 94.94 26 GLN B C 1
ATOM 2393 O O . GLN 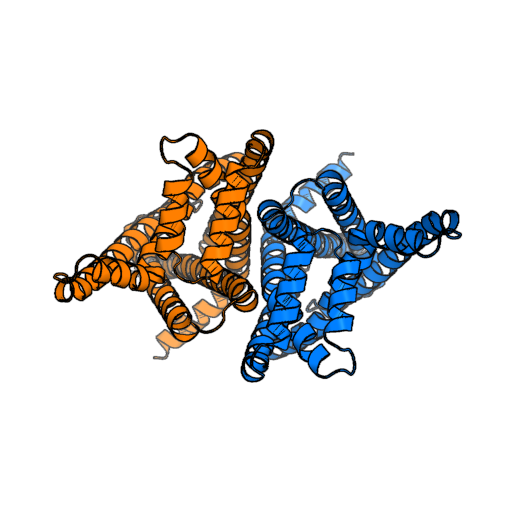B 1 26 ? 2.924 1.539 3.479 1 94.94 26 GLN B O 1
ATOM 2398 N N . SER B 1 27 ? 4.094 3.363 2.938 1 93.75 27 SER B N 1
ATOM 2399 C CA . SER B 1 27 ? 3.527 4.137 4.039 1 93.75 27 SER B CA 1
ATOM 2400 C C . SER B 1 27 ? 2.01 4.23 3.926 1 93.75 27 SER B C 1
ATOM 2402 O O . SER B 1 27 ? 1.292 3.967 4.891 1 93.75 27 SER B O 1
ATOM 2404 N N . ALA B 1 28 ? 1.585 4.574 2.732 1 93.81 28 ALA B N 1
ATOM 2405 C CA . ALA B 1 28 ? 0.149 4.699 2.498 1 93.81 28 ALA B CA 1
ATOM 2406 C C . ALA B 1 28 ? -0.57 3.381 2.768 1 93.81 28 ALA B C 1
ATOM 2408 O O . ALA B 1 28 ? -1.654 3.367 3.355 1 93.81 28 ALA B O 1
ATOM 2409 N N . TYR B 1 29 ? 0.044 2.332 2.326 1 94.5 29 TYR B N 1
ATOM 2410 C CA . TYR B 1 29 ? -0.544 1.008 2.496 1 94.5 29 TYR B CA 1
ATOM 2411 C C . TYR B 1 29 ? -0.781 0.7 3.971 1 94.5 29 TYR B C 1
ATOM 2413 O O . TYR B 1 29 ? -1.892 0.339 4.363 1 94.5 29 TYR B O 1
ATOM 2421 N N . PHE B 1 30 ? 0.137 0.89 4.75 1 92.12 30 PHE B N 1
ATOM 2422 C CA . PHE B 1 30 ? 0.041 0.5 6.152 1 92.12 30 PHE B CA 1
ATOM 2423 C C . PHE B 1 30 ? -0.807 1.496 6.934 1 92.12 30 PHE B C 1
ATOM 2425 O O . PHE B 1 30 ? -1.463 1.129 7.91 1 92.12 30 PHE B O 1
ATOM 2432 N N . PHE B 1 31 ? -0.813 2.682 6.488 1 88.19 31 PHE B N 1
ATOM 2433 C CA . PHE B 1 31 ? -1.727 3.625 7.121 1 88.19 31 PHE B CA 1
ATOM 2434 C C . PHE B 1 31 ? -3.176 3.262 6.82 1 88.19 31 PHE B C 1
ATOM 2436 O O . PHE B 1 31 ? -4.043 3.377 7.688 1 88.19 31 PHE B O 1
ATOM 2443 N N . VAL B 1 32 ? -3.428 2.877 5.586 1 87 32 VAL B N 1
ATOM 2444 C CA . VAL B 1 32 ? -4.77 2.422 5.242 1 87 32 VAL B CA 1
ATOM 2445 C C . VAL B 1 32 ? -5.133 1.197 6.082 1 87 32 VAL B C 1
ATOM 2447 O O . VAL B 1 32 ? -6.234 1.115 6.629 1 87 32 VAL B O 1
ATOM 2450 N N . LEU B 1 33 ? -4.199 0.337 6.176 1 87.88 33 LEU B N 1
ATOM 2451 C CA . LEU B 1 33 ? -4.398 -0.884 6.949 1 87.88 33 LEU B CA 1
ATOM 2452 C C . LEU B 1 33 ? -4.723 -0.56 8.398 1 87.88 33 LEU B C 1
ATOM 2454 O O . LEU B 1 33 ? -5.57 -1.217 9.016 1 87.88 33 LEU B O 1
ATOM 2458 N N . SER B 1 34 ? -4.113 0.411 8.93 1 86.06 34 SER B N 1
ATOM 2459 C CA . SER B 1 34 ? -4.281 0.753 10.336 1 86.06 34 SER B CA 1
ATOM 2460 C C . SER B 1 34 ? -5.559 1.56 10.562 1 86.06 34 SER B C 1
ATOM 2462 O O . SER B 1 34 ? -6.059 1.639 11.688 1 86.06 34 SER B O 1
ATOM 2464 N N . MET B 1 35 ? -6 2.172 9.516 1 78.62 35 MET B N 1
ATOM 2465 C CA . MET B 1 35 ? -7.148 3.062 9.641 1 78.62 35 MET B CA 1
ATOM 2466 C C . MET B 1 35 ? -8.375 2.307 10.148 1 78.62 35 MET B C 1
ATOM 2468 O O . MET B 1 35 ? -9.078 2.785 11.031 1 78.62 35 MET B O 1
ATOM 2472 N N . ILE B 1 36 ? -8.578 1.198 9.586 1 72.31 36 ILE B N 1
ATOM 2473 C CA . ILE B 1 36 ? -9.766 0.428 9.945 1 72.31 36 ILE B CA 1
ATOM 2474 C C . ILE B 1 36 ? -9.695 0.008 11.406 1 72.31 36 ILE B C 1
ATOM 2476 O O . ILE B 1 36 ? -10.609 0.28 12.188 1 72.31 36 ILE B O 1
ATOM 2480 N N . PRO B 1 37 ? -8.648 -0.59 11.812 1 77.56 37 PRO B N 1
ATOM 2481 C CA . PRO B 1 37 ? -8.516 -0.949 13.227 1 77.56 37 PRO B CA 1
ATOM 2482 C C . PRO B 1 37 ? -8.586 0.264 14.148 1 77.56 37 PRO B C 1
ATOM 2484 O O . PRO B 1 37 ? -9.117 0.168 15.258 1 77.56 37 PRO B O 1
ATOM 2487 N N . ILE B 1 38 ? -8.078 1.371 13.781 1 75.88 38 ILE B N 1
ATOM 2488 C CA . ILE B 1 38 ? -8.102 2.57 14.609 1 75.88 38 ILE B CA 1
ATOM 2489 C C . ILE B 1 38 ? -9.531 3.072 14.758 1 75.88 38 ILE B C 1
ATOM 2491 O O . ILE B 1 38 ? -9.953 3.449 15.859 1 75.88 38 ILE B O 1
ATOM 2495 N N . ILE B 1 39 ? -10.219 3.084 13.641 1 70.56 39 ILE B N 1
ATOM 2496 C CA . ILE B 1 39 ? -11.625 3.486 13.688 1 70.56 39 ILE B CA 1
ATOM 2497 C C . ILE B 1 39 ? -12.391 2.57 14.633 1 70.56 39 ILE B C 1
ATOM 2499 O O . ILE B 1 39 ? -13.188 3.041 15.453 1 70.56 39 ILE B O 1
ATOM 2503 N N . LEU B 1 40 ? -12.125 1.274 14.516 1 70.19 40 LEU B N 1
ATOM 2504 C CA . LEU B 1 40 ? -12.797 0.295 15.375 1 70.19 40 LEU B CA 1
ATOM 2505 C C . LEU B 1 40 ? -12.43 0.512 16.844 1 70.19 40 LEU B C 1
ATOM 2507 O O . LEU B 1 40 ? -13.289 0.421 17.719 1 70.19 40 LEU B O 1
ATOM 2511 N N . LEU B 1 41 ? -11.219 0.81 17.109 1 71.44 41 LEU B N 1
ATOM 2512 C CA . LEU B 1 41 ? -10.742 1.029 18.469 1 71.44 41 LEU B CA 1
ATOM 2513 C C . LEU B 1 41 ? -11.328 2.312 19.047 1 71.44 41 LEU B C 1
ATOM 2515 O O . LEU B 1 41 ? -11.688 2.359 20.234 1 71.44 41 LEU B O 1
ATOM 2519 N N . LEU B 1 42 ? -11.375 3.32 18.281 1 69.19 42 LEU B N 1
ATOM 2520 C CA . LEU B 1 42 ? -11.938 4.586 18.75 1 69.19 42 LEU B CA 1
ATOM 2521 C C . LEU B 1 42 ? -13.406 4.418 19.125 1 69.19 42 LEU B C 1
ATOM 2523 O O . LEU B 1 42 ? -13.859 4.961 20.141 1 69.19 42 LEU B O 1
ATOM 2527 N N . LEU B 1 43 ? -14 3.693 18.297 1 66.06 43 LEU B N 1
ATOM 2528 C CA . LEU B 1 43 ? -15.406 3.443 18.578 1 66.06 43 LEU B CA 1
ATOM 2529 C C . LEU B 1 43 ? -15.562 2.59 19.828 1 66.06 43 LEU B C 1
ATOM 2531 O O . LEU B 1 43 ? -16.516 2.775 20.594 1 66.06 43 LEU B O 1
ATOM 2535 N N . ALA B 1 44 ? -14.68 1.646 19.969 1 67.62 44 ALA B N 1
ATOM 2536 C CA . ALA B 1 44 ? -14.703 0.804 21.156 1 67.62 44 ALA B CA 1
ATOM 2537 C C . ALA B 1 44 ? -14.445 1.628 22.422 1 67.62 44 ALA B C 1
ATOM 2539 O O . ALA B 1 44 ? -15.055 1.39 23.453 1 67.62 44 ALA B O 1
ATOM 2540 N N . ILE B 1 45 ? -13.594 2.584 22.297 1 69.19 45 ILE B N 1
ATOM 2541 C CA . ILE B 1 45 ? -13.219 3.418 23.438 1 69.19 45 ILE B CA 1
ATOM 2542 C C . ILE B 1 45 ? -14.383 4.34 23.812 1 69.19 45 ILE B C 1
ATOM 2544 O O . ILE B 1 45 ? -14.594 4.648 24.984 1 69.19 45 ILE B O 1
ATOM 2548 N N . ILE B 1 46 ? -15.117 4.719 22.828 1 67.69 46 ILE B N 1
ATOM 2549 C CA . ILE B 1 46 ? -16.25 5.605 23.047 1 67.69 46 ILE B CA 1
ATOM 2550 C C . ILE B 1 46 ? -17.266 4.93 23.969 1 67.69 46 ILE B C 1
ATOM 2552 O O . ILE B 1 46 ? -17.953 5.602 24.734 1 67.69 46 ILE B O 1
ATOM 2556 N N . GLN B 1 47 ? -17.234 3.584 23.797 1 64.94 47 GLN B N 1
ATOM 2557 C CA . GLN B 1 47 ? -18.172 2.838 24.625 1 64.94 47 GLN B CA 1
ATOM 2558 C C . GLN B 1 47 ? -17.859 3.01 26.109 1 64.94 47 GLN B C 1
ATOM 2560 O O . GLN B 1 47 ? -18.719 2.809 26.969 1 64.94 47 GLN B O 1
ATOM 2565 N N . TYR B 1 48 ? -16.672 3.357 26.344 1 64.19 48 TYR B N 1
ATOM 2566 C CA . TYR B 1 48 ? -16.25 3.52 27.734 1 64.19 48 TYR B CA 1
ATOM 2567 C C . TYR B 1 48 ? -16.375 4.973 28.172 1 64.19 48 TYR B C 1
ATOM 2569 O O . TYR B 1 48 ? -16.016 5.32 29.297 1 64.19 48 TYR B O 1
ATOM 2577 N N . THR B 1 49 ? -16.828 5.824 27.266 1 64.12 49 THR B N 1
ATOM 2578 C CA . THR B 1 49 ? -17.062 7.227 27.594 1 64.12 49 THR B CA 1
ATOM 2579 C C . THR B 1 49 ? -18.547 7.473 27.859 1 64.12 49 THR B C 1
ATOM 2581 O O . THR B 1 49 ? -19.391 6.645 27.516 1 64.12 49 THR B O 1
ATOM 2584 N N . PRO B 1 50 ? -18.828 8.547 28.5 1 67.69 50 PRO B N 1
ATOM 2585 C CA . PRO B 1 50 ? -20.234 8.859 28.781 1 67.69 50 PRO B CA 1
ATOM 2586 C C . PRO B 1 50 ? -21.031 9.164 27.516 1 67.69 50 PRO B C 1
ATOM 2588 O O . PRO B 1 50 ? -22.25 9.312 27.578 1 67.69 50 PRO B O 1
ATOM 2591 N N . VAL B 1 51 ? -20.391 9.195 26.453 1 66.25 51 VAL B N 1
ATOM 2592 C CA . VAL B 1 51 ? -21.047 9.43 25.172 1 66.25 51 VAL B CA 1
ATOM 2593 C C . VAL B 1 51 ? -21.875 8.203 24.797 1 66.25 51 VAL B C 1
ATOM 2595 O O . VAL B 1 51 ? -21.359 7.086 24.766 1 66.25 51 VAL B O 1
ATOM 2598 N N . THR B 1 52 ? -23.219 8.383 24.656 1 67.88 52 THR B N 1
ATOM 2599 C CA . THR B 1 52 ? -24.141 7.281 24.359 1 67.88 52 THR B CA 1
ATOM 2600 C C . THR B 1 52 ? -24.047 6.898 22.891 1 67.88 52 THR B C 1
ATOM 2602 O O . THR B 1 52 ? -23.531 7.664 22.062 1 67.88 52 THR B O 1
ATOM 2605 N N . LYS B 1 53 ? -24.359 5.703 22.562 1 74.31 53 LYS B N 1
ATOM 2606 C CA . LYS B 1 53 ? -24.469 5.246 21.172 1 74.31 53 LYS B CA 1
ATOM 2607 C C . LYS B 1 53 ? -25.266 6.238 20.328 1 74.31 53 LYS B C 1
ATOM 2609 O O . LYS B 1 53 ? -24.922 6.492 19.172 1 74.31 53 LYS B O 1
ATOM 2614 N N . ALA B 1 54 ? -26.266 6.781 20.969 1 76.12 54 ALA B N 1
ATOM 2615 C CA . ALA B 1 54 ? -27.141 7.73 20.266 1 76.12 54 ALA B CA 1
ATOM 2616 C C . ALA B 1 54 ? -26.375 9 19.906 1 76.12 54 ALA B C 1
ATOM 2618 O O . ALA B 1 54 ? -26.578 9.555 18.812 1 76.12 54 ALA B O 1
ATOM 2619 N N . ASP B 1 55 ? -25.516 9.383 20.75 1 72 55 ASP B N 1
ATOM 2620 C CA . ASP B 1 55 ? -24.719 10.57 20.5 1 72 55 ASP B CA 1
ATOM 2621 C C . ASP B 1 55 ? -23.781 10.359 19.297 1 72 55 ASP B C 1
ATOM 2623 O O . ASP B 1 55 ? -23.656 11.227 18.438 1 72 55 ASP B O 1
ATOM 2627 N N . VAL B 1 56 ? -23.219 9.227 19.359 1 70.38 56 VAL B N 1
ATOM 2628 C CA . VAL B 1 56 ? -22.266 8.891 18.297 1 70.38 56 VAL B CA 1
ATOM 2629 C C . VAL B 1 56 ? -23 8.773 16.969 1 70.38 56 VAL B C 1
ATOM 2631 O O . VAL B 1 56 ? -22.516 9.266 15.938 1 70.38 56 VAL B O 1
ATOM 2634 N N . MET B 1 57 ? -24.141 8.172 17 1 73.94 57 MET B N 1
ATOM 2635 C CA . MET B 1 57 ? -24.953 8 15.797 1 73.94 57 MET B CA 1
ATOM 2636 C C . MET B 1 57 ? -25.344 9.359 15.219 1 73.94 57 MET B C 1
ATOM 2638 O O . MET B 1 57 ? -25.297 9.562 14.008 1 73.94 57 MET B O 1
ATOM 2642 N N . THR B 1 58 ? -25.688 10.195 16.094 1 71 58 THR B N 1
ATOM 2643 C CA . THR B 1 58 ? -26.094 11.523 15.664 1 71 58 THR B CA 1
ATOM 2644 C C . THR B 1 58 ? -24.938 12.266 15.023 1 71 58 THR B C 1
ATOM 2646 O O . THR B 1 58 ? -25.094 12.938 14 1 71 58 THR B O 1
ATOM 2649 N N . ALA B 1 59 ? -23.828 12.102 15.602 1 63.56 59 ALA B N 1
ATOM 2650 C CA . ALA B 1 59 ? -22.625 12.75 15.078 1 63.56 59 ALA B CA 1
ATOM 2651 C C . ALA B 1 59 ? -22.266 12.211 13.688 1 63.56 59 ALA B C 1
ATOM 2653 O O . ALA B 1 59 ? -21.922 12.977 12.789 1 63.56 59 ALA B O 1
ATOM 2654 N N . VAL B 1 60 ? -22.281 10.93 13.562 1 65.44 60 VAL B N 1
ATOM 2655 C CA . VAL B 1 60 ? -21.969 10.266 12.305 1 65.44 60 VAL B CA 1
ATOM 2656 C C . VAL B 1 60 ? -22.938 10.719 11.219 1 65.44 60 VAL B C 1
ATOM 2658 O O . VAL B 1 60 ? -22.516 11.023 10.094 1 65.44 60 VAL B O 1
ATOM 2661 N N . VAL B 1 61 ? -24.219 10.727 11.57 1 66.25 61 VAL B N 1
ATOM 2662 C CA . VAL B 1 61 ? -25.25 11.117 10.617 1 66.25 61 VAL B CA 1
ATOM 2663 C C . VAL B 1 61 ? -25.047 12.562 10.18 1 66.25 61 VAL B C 1
ATOM 2665 O O . VAL B 1 61 ? -25.234 12.906 9.016 1 66.25 61 VAL B O 1
ATOM 2668 N N . ASN B 1 62 ? -24.547 13.273 11.117 1 60.56 62 ASN B N 1
ATOM 2669 C CA . ASN B 1 62 ? -24.328 14.688 10.828 1 60.56 62 ASN B CA 1
ATOM 2670 C C . ASN B 1 62 ? -23.078 14.906 9.992 1 60.56 62 ASN B C 1
ATOM 2672 O O . ASN B 1 62 ? -23.047 15.797 9.141 1 60.56 62 ASN B O 1
ATOM 2676 N N . LEU B 1 63 ? -22.094 14.109 10.32 1 56.03 63 LEU B N 1
ATOM 2677 C CA . LEU B 1 63 ? -20.797 14.281 9.664 1 56.03 63 LEU B CA 1
ATOM 2678 C C . LEU B 1 63 ? -20.812 13.68 8.266 1 56.03 63 LEU B C 1
ATOM 2680 O O . LEU B 1 63 ? -20.094 14.141 7.379 1 56.03 63 LEU B O 1
ATOM 2684 N N . PHE B 1 64 ? -21.5 12.617 8.195 1 55.56 64 PHE B N 1
ATOM 2685 C CA . PHE B 1 64 ? -21.578 11.93 6.91 1 55.56 64 PHE B CA 1
ATOM 2686 C C . PHE B 1 64 ? -23 11.953 6.363 1 55.56 64 PHE B C 1
ATOM 2688 O O . PHE B 1 64 ? -23.703 10.938 6.379 1 55.56 64 PHE B O 1
ATOM 2695 N N . PRO B 1 65 ? -23.344 13.109 5.949 1 53.19 65 PRO B N 1
ATOM 2696 C CA . PRO B 1 65 ? -24.719 13.211 5.48 1 53.19 65 PRO B CA 1
ATOM 2697 C C . PRO B 1 65 ? -25 12.344 4.254 1 53.19 65 PRO B C 1
ATOM 2699 O O . PRO B 1 65 ? -26.156 12.055 3.939 1 53.19 65 PRO B O 1
ATOM 2702 N N . GLU B 1 66 ? -23.906 12.016 3.779 1 52 66 GLU B N 1
ATOM 2703 C CA . GLU B 1 66 ? -24.109 11.164 2.611 1 52 66 GLU B CA 1
ATOM 2704 C C . GLU B 1 66 ? -24.5 9.742 3.021 1 52 66 GLU B C 1
ATOM 2706 O O . GLU B 1 66 ? -23.875 9.164 3.912 1 52 66 GLU B O 1
ATOM 2711 N N . THR B 1 67 ? -25.594 9.359 2.564 1 53.53 67 THR B N 1
ATOM 2712 C CA . THR B 1 67 ? -26.281 8.141 2.979 1 53.53 67 THR B CA 1
ATOM 2713 C C . THR B 1 67 ? -25.312 6.953 2.984 1 53.53 67 THR B C 1
ATOM 2715 O O . THR B 1 67 ? -25.328 6.148 3.92 1 53.53 67 THR B O 1
ATOM 2718 N N . ASN B 1 68 ? -24.5 6.949 1.972 1 49.38 68 ASN B N 1
ATOM 2719 C CA . ASN B 1 68 ? -23.672 5.746 1.872 1 49.38 68 ASN B CA 1
ATOM 2720 C C . ASN B 1 68 ? -22.625 5.695 2.969 1 49.38 68 ASN B C 1
ATOM 2722 O O . ASN B 1 68 ? -22.406 4.648 3.588 1 49.38 68 ASN B O 1
ATOM 2726 N N . MET B 1 69 ? -22.031 6.852 3.057 1 53.56 69 MET B N 1
ATOM 2727 C CA . MET B 1 69 ? -21.031 6.906 4.117 1 53.56 69 MET B CA 1
ATOM 2728 C C . MET B 1 69 ? -21.672 6.805 5.492 1 53.56 69 MET B C 1
ATOM 2730 O O . MET B 1 69 ? -21.109 6.215 6.41 1 53.56 69 MET B O 1
ATOM 2734 N N . GLN B 1 70 ? -22.906 7.359 5.414 1 60.38 70 GLN B N 1
ATOM 2735 C CA . GLN B 1 70 ? -23.641 7.293 6.672 1 60.38 70 GLN B CA 1
ATOM 2736 C C . GLN B 1 70 ? -23.938 5.852 7.062 1 60.38 70 GLN B C 1
ATOM 2738 O O . GLN B 1 70 ? -23.75 5.461 8.219 1 60.38 70 GLN B O 1
ATOM 2743 N N . ASP B 1 71 ? -24.422 5.121 6.055 1 58 71 ASP B N 1
ATOM 2744 C CA . ASP B 1 71 ? -24.734 3.723 6.312 1 58 71 ASP B CA 1
ATOM 2745 C C . ASP B 1 71 ? -23.5 2.943 6.734 1 58 71 ASP B C 1
ATOM 2747 O O . ASP B 1 71 ? -23.562 2.107 7.637 1 58 71 ASP B O 1
ATOM 2751 N N . PHE B 1 72 ? -22.469 3.279 6.09 1 57.56 72 PHE B N 1
ATOM 2752 C CA . PHE B 1 72 ? -21.219 2.619 6.434 1 57.56 72 PHE B CA 1
ATOM 2753 C C . PHE B 1 72 ? -20.797 2.961 7.855 1 57.56 72 PHE B C 1
ATOM 2755 O O . PHE B 1 72 ? -20.484 2.07 8.641 1 57.56 72 PHE B O 1
ATOM 2762 N N . MET B 1 73 ? -20.938 4.227 8.148 1 60.5 73 MET B N 1
ATOM 2763 C CA . MET B 1 73 ? -20.516 4.672 9.469 1 60.5 73 MET B CA 1
ATOM 2764 C C . MET B 1 73 ? -21.469 4.156 10.547 1 60.5 73 MET B C 1
ATOM 2766 O O . MET B 1 73 ? -21.047 3.76 11.625 1 60.5 73 MET B O 1
ATOM 2770 N N . VAL B 1 74 ? -22.844 4.18 10.211 1 64.31 74 VAL B N 1
ATOM 2771 C CA . VAL B 1 74 ? -23.844 3.648 11.125 1 64.31 74 VAL B CA 1
ATOM 2772 C C . VAL B 1 74 ? -23.578 2.166 11.375 1 64.31 74 VAL B C 1
ATOM 2774 O O . VAL B 1 74 ? -23.703 1.689 12.508 1 64.31 74 VAL B O 1
ATOM 2777 N N . GLY B 1 75 ? -23.219 1.487 10.336 1 62.22 75 GLY B N 1
ATOM 2778 C CA . GLY B 1 75 ? -22.828 0.091 10.477 1 62.22 75 GLY B CA 1
ATOM 2779 C C . GLY B 1 75 ? -21.641 -0.117 11.398 1 62.22 75 GLY B C 1
ATOM 2780 O O . GLY B 1 75 ? -21.641 -1.028 12.227 1 62.22 75 GLY B O 1
ATOM 2781 N N . ILE B 1 76 ? -20.766 0.78 11.336 1 61.16 76 ILE B N 1
ATOM 2782 C CA . ILE B 1 76 ? -19.562 0.709 12.172 1 61.16 76 ILE B CA 1
ATOM 2783 C C . ILE B 1 76 ? -19.953 0.919 13.641 1 61.16 76 ILE B C 1
ATOM 2785 O O . ILE B 1 76 ? -19.5 0.18 14.516 1 61.16 76 ILE B O 1
ATOM 2789 N N . VAL B 1 77 ? -20.812 1.955 13.844 1 63.88 77 VAL B N 1
ATOM 2790 C CA . VAL B 1 77 ? -21.219 2.281 15.203 1 63.88 77 VAL B CA 1
ATOM 2791 C C . VAL B 1 77 ? -21.953 1.094 15.82 1 63.88 77 VAL B C 1
ATOM 2793 O O . VAL B 1 77 ? -21.672 0.713 16.969 1 63.88 77 VAL B O 1
ATOM 2796 N N . ASN B 1 78 ? -22.797 0.486 15.109 1 65.5 78 ASN B N 1
ATOM 2797 C CA . ASN B 1 78 ? -23.562 -0.649 15.609 1 65.5 78 ASN B CA 1
ATOM 2798 C C . ASN B 1 78 ? -22.672 -1.839 15.93 1 65.5 78 ASN B C 1
ATOM 2800 O O . ASN B 1 78 ? -22.875 -2.521 16.938 1 65.5 78 ASN B O 1
ATOM 2804 N N . GLU B 1 79 ? -21.766 -2.041 15.203 1 60.94 79 GLU B N 1
ATOM 2805 C CA . GLU B 1 79 ? -20.891 -3.186 15.391 1 60.94 79 GLU B CA 1
ATOM 2806 C C . GLU B 1 79 ? -20 -3.004 16.625 1 60.94 79 GLU B C 1
ATOM 2808 O O . GLU B 1 79 ? -19.797 -3.943 17.391 1 60.94 79 GLU B O 1
ATOM 2813 N N . VAL B 1 80 ? -19.531 -1.895 16.734 1 62.06 80 VAL B N 1
ATOM 2814 C CA . VAL B 1 80 ? -18.625 -1.611 17.844 1 62.06 80 VAL B CA 1
ATOM 2815 C C . VAL B 1 80 ? -19.359 -1.761 19.172 1 62.06 80 VAL B C 1
ATOM 2817 O O . VAL B 1 80 ? -18.797 -2.291 20.141 1 62.06 80 VAL B O 1
ATOM 2820 N N . TYR B 1 81 ? -20.531 -1.277 19.078 1 64.25 81 TYR B N 1
ATOM 2821 C CA . TYR B 1 81 ? -21.266 -1.314 20.344 1 64.25 81 TYR B CA 1
ATOM 2822 C C . TYR B 1 81 ? -21.766 -2.721 20.641 1 64.25 81 TYR B C 1
ATOM 2824 O O . TYR B 1 81 ? -22.094 -3.043 21.781 1 64.25 81 TYR B O 1
ATOM 2832 N N . ASN B 1 82 ? -21.719 -3.566 19.562 1 61.56 82 ASN B N 1
ATOM 2833 C CA . ASN B 1 82 ? -22.203 -4.926 19.766 1 61.56 82 ASN B CA 1
ATOM 2834 C C . ASN B 1 82 ? -21.047 -5.918 19.891 1 61.56 82 ASN B C 1
ATOM 2836 O O . ASN B 1 82 ? -21.266 -7.098 20.172 1 61.56 82 ASN B O 1
ATOM 2840 N N . GLN B 1 83 ? -19.844 -5.492 19.516 1 57.59 83 GLN B N 1
ATOM 2841 C CA . GLN B 1 83 ? -18.75 -6.457 19.469 1 57.59 83 GLN B CA 1
ATOM 2842 C C . GLN B 1 83 ? -18.156 -6.699 20.859 1 57.59 83 GLN B C 1
ATOM 2844 O O . GLN B 1 83 ? -18.219 -5.82 21.719 1 57.59 83 GLN B O 1
ATOM 2849 N N . SER B 1 84 ? -17.719 -8.008 20.984 1 57.19 84 SER B N 1
ATOM 2850 C CA . SER B 1 84 ? -17.172 -8.508 22.234 1 57.19 84 SER B CA 1
ATOM 2851 C C . SER B 1 84 ? -15.891 -7.766 22.609 1 57.19 84 SER B C 1
ATOM 2853 O O . SER B 1 84 ? -15.172 -7.277 21.734 1 57.19 84 SER B O 1
ATOM 2855 N N . LYS B 1 85 ? -15.625 -7.414 23.797 1 58.5 85 LYS B N 1
ATOM 2856 C CA . LYS B 1 85 ? -14.477 -6.828 24.469 1 58.5 85 LYS B CA 1
ATOM 2857 C C . LYS B 1 85 ? -13.18 -7.535 24.062 1 58.5 85 LYS B C 1
ATOM 2859 O O . LYS B 1 85 ? -12.102 -6.941 24.125 1 58.5 85 LYS B O 1
ATOM 2864 N N . THR B 1 86 ? -13.344 -8.844 23.609 1 57.84 86 THR B N 1
ATOM 2865 C CA . THR B 1 86 ? -12.148 -9.648 23.344 1 57.84 86 THR B CA 1
ATOM 2866 C C . THR B 1 86 ? -11.477 -9.219 22.047 1 57.84 86 THR B C 1
ATOM 2868 O O . THR B 1 86 ? -10.258 -9.352 21.906 1 57.84 86 THR B O 1
ATOM 2871 N N . VAL B 1 87 ? -12.211 -8.578 21.172 1 64.12 87 VAL B N 1
ATOM 2872 C CA . VAL B 1 87 ? -11.68 -8.25 19.844 1 64.12 87 VAL B CA 1
ATOM 2873 C C . VAL B 1 87 ? -10.898 -6.945 19.906 1 64.12 87 VAL B C 1
ATOM 2875 O O . VAL B 1 87 ? -10.047 -6.68 19.062 1 64.12 87 VAL B O 1
ATOM 2878 N N . ILE B 1 88 ? -10.891 -6.395 21.094 1 69.44 88 ILE B N 1
ATOM 2879 C CA . ILE B 1 88 ? -10.336 -5.051 21.234 1 69.44 88 ILE B CA 1
ATOM 2880 C C . ILE B 1 88 ? -8.812 -5.125 21.297 1 69.44 88 ILE B C 1
ATOM 2882 O O . ILE B 1 88 ? -8.117 -4.402 20.594 1 69.44 88 ILE B O 1
ATOM 2886 N N . PRO B 1 89 ? -8.289 -6.133 21.984 1 70.75 89 PRO B N 1
ATOM 2887 C CA . PRO B 1 89 ? -6.832 -6.164 22.078 1 70.75 89 PRO B CA 1
ATOM 2888 C C . PRO B 1 89 ? -6.16 -6.523 20.766 1 70.75 89 PRO B C 1
ATOM 2890 O O . PRO B 1 89 ? -5.129 -5.941 20.406 1 70.75 89 PRO B O 1
ATOM 2893 N N . ILE B 1 90 ? -6.746 -7.383 20.047 1 74.69 90 ILE B N 1
ATOM 2894 C CA . ILE B 1 90 ? -6.16 -7.793 18.766 1 74.69 90 ILE B CA 1
ATOM 2895 C C . ILE B 1 90 ? -6.219 -6.637 17.781 1 74.69 90 ILE B C 1
ATOM 2897 O O . ILE B 1 90 ? -5.266 -6.402 17.031 1 74.69 90 ILE B O 1
ATOM 2901 N N . THR B 1 91 ? -7.305 -5.98 17.906 1 74.31 91 THR B N 1
ATOM 2902 C CA . THR B 1 91 ? -7.48 -4.832 17.016 1 74.31 91 THR B CA 1
ATOM 2903 C C . THR B 1 91 ? -6.453 -3.748 17.328 1 74.31 91 THR B C 1
ATOM 2905 O O . THR B 1 91 ? -5.918 -3.111 16.422 1 74.31 91 THR B O 1
ATOM 2908 N N . ALA B 1 92 ? -6.184 -3.664 18.547 1 77.75 92 ALA B N 1
ATOM 2909 C CA . ALA B 1 92 ? -5.211 -2.658 18.984 1 77.75 92 ALA B CA 1
ATOM 2910 C C . ALA B 1 92 ? -3.805 -3.025 18.516 1 77.75 92 ALA B C 1
ATOM 2912 O O . ALA B 1 92 ? -3.045 -2.162 18.078 1 77.75 92 ALA B O 1
ATOM 2913 N N . ILE B 1 93 ? -3.488 -4.234 18.531 1 81.5 93 ILE B N 1
ATOM 2914 C CA . ILE B 1 93 ? -2.168 -4.707 18.125 1 81.5 93 ILE B CA 1
ATOM 2915 C C . ILE B 1 93 ? -1.992 -4.5 16.625 1 81.5 93 ILE B C 1
ATOM 2917 O O . ILE B 1 93 ? -0.958 -3.998 16.172 1 81.5 93 ILE B O 1
ATOM 2921 N N . VAL B 1 94 ? -3.029 -4.801 15.938 1 82.06 94 VAL B N 1
ATOM 2922 C CA . VAL B 1 94 ? -2.961 -4.664 14.484 1 82.06 94 VAL B CA 1
ATOM 2923 C C . VAL B 1 94 ? -2.855 -3.186 14.109 1 82.06 94 VAL B C 1
ATOM 2925 O O . VAL B 1 94 ? -2.09 -2.82 13.219 1 82.06 94 VAL B O 1
ATOM 2928 N N . ALA B 1 95 ? -3.568 -2.461 14.812 1 83.06 95 ALA B N 1
ATOM 2929 C CA . ALA B 1 95 ? -3.562 -1.023 14.555 1 83.06 95 ALA B CA 1
ATOM 2930 C C . ALA B 1 95 ? -2.182 -0.426 14.812 1 83.06 95 ALA B C 1
ATOM 2932 O O . ALA B 1 95 ? -1.638 0.283 13.961 1 83.06 95 ALA B O 1
ATOM 2933 N N . LEU B 1 96 ? -1.61 -0.801 15.93 1 80.88 96 LEU B N 1
ATOM 2934 C CA . LEU B 1 96 ? -0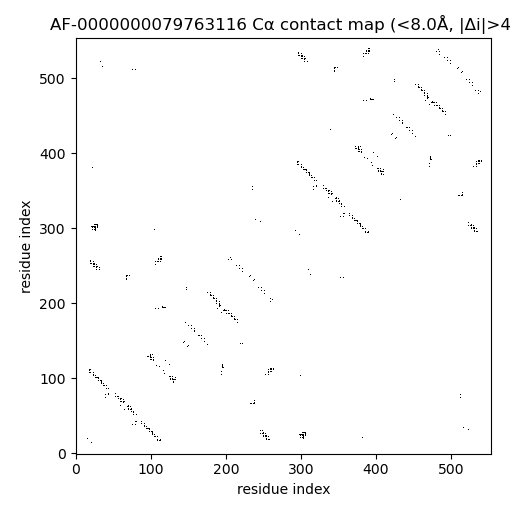.323 -0.239 16.328 1 80.88 96 LEU B CA 1
ATOM 2935 C C . LEU B 1 96 ? 0.796 -0.772 15.438 1 80.88 96 LEU B C 1
ATOM 2937 O O . LEU B 1 96 ? 1.69 -0.022 15.039 1 80.88 96 LEU B O 1
ATOM 2941 N N . TRP B 1 97 ? 0.715 -2.002 15.172 1 85.06 97 TRP B N 1
ATOM 2942 C CA . TRP B 1 97 ? 1.726 -2.615 14.312 1 85.06 97 TRP B CA 1
ATOM 2943 C C . TRP B 1 97 ? 1.689 -2.012 12.914 1 85.06 97 TRP B C 1
ATOM 2945 O O . TRP B 1 97 ? 2.727 -1.627 12.367 1 85.06 97 TRP B O 1
ATOM 2955 N N . SER B 1 98 ? 0.564 -1.922 12.344 1 88.5 98 SER B N 1
ATOM 2956 C CA . SER B 1 98 ? 0.438 -1.418 10.977 1 88.5 98 SER B CA 1
ATOM 2957 C C . SER B 1 98 ? 0.79 0.063 10.898 1 88.5 98 SER B C 1
ATOM 2959 O O . SER B 1 98 ? 1.511 0.489 10 1 88.5 98 SER B O 1
ATOM 2961 N N . ALA B 1 99 ? 0.295 0.778 11.844 1 85.69 99 ALA B N 1
ATOM 2962 C CA . ALA B 1 99 ? 0.621 2.201 11.875 1 85.69 99 ALA B CA 1
ATOM 2963 C C . ALA B 1 99 ? 2.123 2.416 12.039 1 85.69 99 ALA B C 1
ATOM 2965 O O . ALA B 1 99 ? 2.711 3.275 11.383 1 85.69 99 ALA B O 1
ATOM 2966 N N . GLY B 1 100 ? 2.699 1.671 12.938 1 85.5 100 GLY B N 1
ATOM 2967 C CA . GLY B 1 100 ? 4.137 1.741 13.141 1 85.5 100 GLY B CA 1
ATOM 2968 C C . GLY B 1 100 ? 4.934 1.438 11.883 1 85.5 100 GLY B C 1
ATOM 2969 O O . GLY B 1 100 ? 5.926 2.107 11.594 1 85.5 100 GLY B O 1
ATOM 2970 N N . LYS B 1 101 ? 4.457 0.497 11.117 1 89.25 101 LYS B N 1
ATOM 2971 C CA . LYS B 1 101 ? 5.129 0.147 9.875 1 89.25 101 LYS B CA 1
ATOM 2972 C C . LYS B 1 101 ? 5.016 1.275 8.852 1 89.25 101 LYS B C 1
ATOM 2974 O O . LYS B 1 101 ? 5.93 1.489 8.047 1 89.25 101 LYS B O 1
ATOM 2979 N N . GLY B 1 102 ? 3.91 1.948 8.898 1 90.69 102 GLY B N 1
ATOM 2980 C CA . GLY B 1 102 ? 3.742 3.098 8.023 1 90.69 102 GLY B CA 1
ATOM 2981 C C . GLY B 1 102 ? 4.719 4.219 8.32 1 90.69 102 GLY B C 1
ATOM 2982 O O . GLY B 1 102 ? 5.332 4.773 7.402 1 90.69 102 GLY B O 1
ATOM 2983 N N . VAL B 1 103 ? 4.859 4.461 9.562 1 88.88 103 VAL B N 1
ATOM 2984 C CA . VAL B 1 103 ? 5.777 5.516 9.977 1 88.88 103 VAL B CA 1
ATOM 2985 C C . VAL B 1 103 ? 7.215 5.098 9.688 1 88.88 103 VAL B C 1
ATOM 2987 O O . VAL B 1 103 ? 8.031 5.918 9.25 1 88.88 103 VAL B O 1
ATOM 2990 N N . LEU B 1 104 ? 7.461 3.844 9.938 1 89.19 104 LEU B N 1
ATOM 2991 C CA . LEU B 1 104 ? 8.789 3.332 9.641 1 89.19 104 LEU B CA 1
ATOM 2992 C C . LEU B 1 104 ? 9.117 3.482 8.156 1 89.19 104 LEU B C 1
ATOM 2994 O O . LEU B 1 104 ? 10.258 3.779 7.793 1 89.19 104 LEU B O 1
ATOM 2998 N N . ALA B 1 105 ? 8.148 3.24 7.352 1 92.75 105 ALA B N 1
ATOM 2999 C CA . ALA B 1 105 ? 8.344 3.398 5.91 1 92.75 105 ALA B CA 1
ATOM 3000 C C . ALA B 1 105 ? 8.688 4.844 5.562 1 92.75 105 ALA B C 1
ATOM 3002 O O . ALA B 1 105 ? 9.547 5.098 4.715 1 92.75 105 ALA B O 1
ATOM 3003 N N . VAL B 1 106 ? 8.055 5.773 6.219 1 91.75 106 VAL B N 1
ATOM 3004 C CA . VAL B 1 106 ? 8.359 7.184 6.004 1 91.75 106 VAL B CA 1
ATOM 3005 C C . VAL B 1 106 ? 9.789 7.477 6.453 1 91.75 106 VAL B C 1
ATOM 3007 O O . VAL B 1 106 ? 10.547 8.148 5.746 1 91.75 106 VAL B O 1
ATOM 3010 N N . SER B 1 107 ? 10.086 6.961 7.59 1 90.75 107 SER B N 1
ATOM 3011 C CA . SER B 1 107 ? 11.43 7.156 8.133 1 90.75 107 SER B CA 1
ATOM 3012 C C . SER B 1 107 ? 12.492 6.598 7.195 1 90.75 107 SER B C 1
ATOM 3014 O O . SER B 1 107 ? 13.477 7.277 6.898 1 90.75 107 SER B O 1
ATOM 3016 N N . THR B 1 108 ? 12.273 5.406 6.738 1 90.81 108 THR B N 1
ATOM 3017 C CA . THR B 1 108 ? 13.234 4.777 5.832 1 90.81 108 THR B CA 1
ATOM 3018 C C . THR B 1 108 ? 13.289 5.52 4.5 1 90.81 108 THR B C 1
ATOM 3020 O O . THR B 1 108 ? 14.359 5.668 3.908 1 90.81 108 THR B O 1
ATOM 3023 N N . GLY B 1 109 ? 12.125 5.918 4.02 1 93.19 109 GLY B N 1
ATOM 3024 C CA . GLY B 1 109 ? 12.094 6.707 2.799 1 93.19 109 GLY B CA 1
ATOM 3025 C C . GLY B 1 109 ? 12.867 8.008 2.906 1 93.19 109 GLY B C 1
ATOM 3026 O O . GLY B 1 109 ? 13.562 8.398 1.972 1 93.19 109 GLY B O 1
ATOM 3027 N N . LEU B 1 110 ? 12.758 8.68 4.02 1 92.31 110 LEU B N 1
ATOM 3028 C CA . LEU B 1 110 ? 13.492 9.922 4.242 1 92.31 110 LEU B CA 1
ATOM 3029 C C . LEU B 1 110 ? 14.984 9.656 4.375 1 92.31 110 LEU B C 1
ATOM 3031 O O . LEU B 1 110 ? 15.805 10.445 3.898 1 92.31 110 LEU B O 1
ATOM 3035 N N . ASN B 1 111 ? 15.289 8.516 5.023 1 91.12 111 ASN B N 1
ATOM 3036 C CA . ASN B 1 111 ? 16.703 8.141 5.117 1 91.12 111 ASN B CA 1
ATOM 3037 C C . ASN B 1 111 ? 17.297 7.887 3.738 1 91.12 111 ASN B C 1
ATOM 3039 O O . ASN B 1 111 ? 18.453 8.25 3.48 1 91.12 111 ASN B O 1
ATOM 3043 N N . CYS B 1 112 ? 16.547 7.254 2.941 1 89.56 112 CYS B N 1
ATOM 3044 C CA . CYS B 1 112 ? 17 7.016 1.574 1 89.56 112 CYS B CA 1
ATOM 3045 C C . CYS B 1 112 ? 17.172 8.328 0.824 1 89.56 112 CYS B C 1
ATOM 3047 O O . CYS B 1 112 ? 18.156 8.508 0.106 1 89.56 112 CYS B O 1
ATOM 3049 N N . ALA B 1 113 ? 16.25 9.234 1.016 1 86.5 113 ALA B N 1
ATOM 3050 C CA . ALA B 1 113 ? 16.328 10.539 0.368 1 86.5 113 ALA B CA 1
ATOM 3051 C C . ALA B 1 113 ? 17.562 11.32 0.842 1 86.5 113 ALA B C 1
ATOM 3053 O O . ALA B 1 113 ? 18.203 12.008 0.052 1 86.5 113 ALA B O 1
ATOM 3054 N N . TYR B 1 114 ? 17.812 11.125 2.111 1 86.12 114 TYR B N 1
ATOM 3055 C CA . TYR B 1 114 ? 18.922 11.844 2.715 1 86.12 114 TYR B CA 1
ATOM 3056 C C . TYR B 1 114 ? 20.234 11.07 2.541 1 86.12 114 TYR B C 1
ATOM 3058 O O . TYR B 1 114 ? 21.297 11.523 2.973 1 86.12 114 TYR B O 1
ATOM 3066 N N . GLU B 1 115 ? 20.109 9.836 1.917 1 85.94 115 GLU B N 1
ATOM 3067 C CA . GLU B 1 115 ? 21.266 8.953 1.722 1 85.94 115 GLU B CA 1
ATOM 3068 C C . GLU B 1 115 ? 21.906 8.594 3.055 1 85.94 115 GLU B C 1
ATOM 3070 O O . GLU B 1 115 ? 23.125 8.688 3.199 1 85.94 115 GLU B O 1
ATOM 3075 N N . LEU B 1 116 ? 21.031 8.352 3.926 1 84.44 116 LEU B N 1
ATOM 3076 C CA . LEU B 1 116 ? 21.484 7.961 5.258 1 84.44 116 LEU B CA 1
ATOM 3077 C C . LEU B 1 116 ? 21.312 6.461 5.469 1 84.44 116 LEU B C 1
ATOM 3079 O O . LEU B 1 116 ? 20.344 5.871 4.996 1 84.44 116 LEU B O 1
ATOM 3083 N N . ARG B 1 117 ? 22.25 5.898 6.102 1 78.69 117 ARG B N 1
ATOM 3084 C CA . ARG B 1 117 ? 22.125 4.504 6.512 1 78.69 117 ARG B CA 1
ATOM 3085 C C . ARG B 1 117 ? 21.453 4.395 7.875 1 78.69 117 ARG B C 1
ATOM 3087 O O . ARG B 1 117 ? 21.719 5.191 8.773 1 78.69 117 ARG B O 1
ATOM 3094 N N . GLU B 1 118 ? 20.547 3.488 7.953 1 78.25 118 GLU B N 1
ATOM 3095 C CA . GLU B 1 118 ? 19.875 3.285 9.234 1 78.25 118 GLU B CA 1
ATOM 3096 C C . GLU B 1 118 ? 20.781 2.58 10.234 1 78.25 118 GLU B C 1
ATOM 3098 O O . GLU B 1 118 ? 21.25 1.472 9.969 1 78.25 118 GLU B O 1
ATOM 3103 N N . THR B 1 119 ? 21.156 3.32 11.25 1 75.94 119 THR B N 1
ATOM 3104 C CA . THR B 1 119 ? 22.062 2.764 12.258 1 75.94 119 THR B CA 1
ATOM 3105 C C . THR B 1 119 ? 21.312 2.451 13.547 1 75.94 119 THR B C 1
ATOM 3107 O O . THR B 1 119 ? 21.828 1.767 14.422 1 75.94 119 THR B O 1
ATOM 3110 N N . ARG B 1 120 ? 20.172 2.846 13.672 1 78.19 120 ARG B N 1
ATOM 3111 C CA . ARG B 1 120 ? 19.422 2.693 14.906 1 78.19 120 ARG B CA 1
ATOM 3112 C C . ARG B 1 120 ? 18.812 1.294 15.016 1 78.19 120 ARG B C 1
ATOM 3114 O O . ARG B 1 120 ? 18.625 0.617 14 1 78.19 120 ARG B O 1
ATOM 3121 N N . ASN B 1 121 ? 18.578 0.96 16.234 1 80.44 121 ASN B N 1
ATOM 3122 C CA . ASN B 1 121 ? 17.984 -0.346 16.5 1 80.44 121 ASN B CA 1
ATOM 3123 C C . ASN B 1 121 ? 16.531 -0.415 16.016 1 80.44 121 ASN B C 1
ATOM 3125 O O . ASN B 1 121 ? 15.789 0.562 16.125 1 80.44 121 ASN B O 1
ATOM 3129 N N . TYR B 1 122 ? 16.188 -1.611 15.484 1 76.81 122 TYR B N 1
ATOM 3130 C CA . TYR B 1 122 ? 14.875 -1.816 14.891 1 76.81 122 TYR B CA 1
ATOM 3131 C C . TYR B 1 122 ? 13.773 -1.619 15.914 1 76.81 122 TYR B C 1
ATOM 3133 O O . TYR B 1 122 ? 12.742 -1.011 15.617 1 76.81 122 TYR B O 1
ATOM 3141 N N . VAL B 1 123 ? 14.055 -2.098 17.109 1 76.81 123 VAL B N 1
ATOM 3142 C CA . VAL B 1 123 ? 13.055 -2.02 18.172 1 76.81 123 VAL B CA 1
ATOM 3143 C C . VAL B 1 123 ? 12.82 -0.559 18.547 1 76.81 123 VAL B C 1
ATOM 3145 O O . VAL B 1 123 ? 11.68 -0.137 18.75 1 76.81 123 VAL B O 1
ATOM 3148 N N . PHE B 1 124 ? 13.883 0.195 18.609 1 78.5 124 PHE B N 1
ATOM 3149 C CA . PHE B 1 124 ? 13.781 1.614 18.922 1 78.5 124 PHE B CA 1
ATOM 3150 C C . PHE B 1 124 ? 13.039 2.361 17.828 1 78.5 124 PHE B C 1
ATOM 3152 O O . PHE B 1 124 ? 12.203 3.227 18.109 1 78.5 124 PHE B O 1
ATOM 3159 N N . LEU B 1 125 ? 13.312 1.937 16.672 1 80.31 125 LEU B N 1
ATOM 3160 C CA . LEU B 1 125 ? 12.664 2.561 15.523 1 80.31 125 LEU B CA 1
ATOM 3161 C C . LEU B 1 125 ? 11.164 2.281 15.523 1 80.31 125 LEU B C 1
ATOM 3163 O O . LEU B 1 125 ? 10.367 3.17 15.219 1 80.31 125 LEU B O 1
ATOM 3167 N N . ARG B 1 126 ? 10.883 1.148 15.984 1 78 126 ARG B N 1
ATOM 3168 C CA . ARG B 1 126 ? 9.484 0.745 16.016 1 78 126 ARG B CA 1
ATOM 3169 C C . ARG B 1 126 ? 8.719 1.493 17.109 1 78 126 ARG B C 1
ATOM 3171 O O . ARG B 1 126 ? 7.598 1.949 16.875 1 78 126 ARG B O 1
ATOM 3178 N N . ILE B 1 127 ? 9.32 1.585 18.203 1 77.62 127 ILE B N 1
ATOM 3179 C CA . ILE B 1 127 ? 8.695 2.281 19.328 1 77.62 127 ILE B CA 1
ATOM 3180 C C . ILE B 1 127 ? 8.5 3.756 18.984 1 77.62 127 ILE B C 1
ATOM 3182 O O . ILE B 1 127 ? 7.43 4.32 19.203 1 77.62 127 ILE B O 1
ATOM 3186 N N . ARG B 1 128 ? 9.508 4.285 18.422 1 76.88 128 ARG B N 1
ATOM 3187 C CA . ARG B 1 128 ? 9.43 5.684 18.016 1 76.88 128 ARG B CA 1
ATOM 3188 C C . ARG B 1 128 ? 8.375 5.879 16.938 1 76.88 128 ARG B C 1
ATOM 3190 O O . ARG B 1 128 ? 7.617 6.855 16.953 1 76.88 128 ARG B O 1
ATOM 3197 N N . ALA B 1 129 ? 8.375 4.934 16.016 1 77.88 129 ALA B N 1
ATOM 3198 C CA . ALA B 1 129 ? 7.402 5 14.922 1 77.88 129 ALA B CA 1
ATOM 3199 C C . ALA B 1 129 ? 5.977 4.93 15.453 1 77.88 129 ALA B C 1
ATOM 3201 O O . ALA B 1 129 ? 5.086 5.621 14.961 1 77.88 129 ALA B O 1
ATOM 3202 N N . SER B 1 130 ? 5.848 4.164 16.5 1 74.5 130 SER B N 1
ATOM 3203 C CA . SER B 1 130 ? 4.523 4.02 17.109 1 74.5 130 SER B CA 1
ATOM 3204 C C . SER B 1 130 ? 4.059 5.324 17.734 1 74.5 130 SER B C 1
ATOM 3206 O O . SER B 1 130 ? 2.881 5.68 17.641 1 74.5 130 SER B O 1
ATOM 3208 N N . ILE B 1 131 ? 4.918 6.047 18.312 1 74.38 131 ILE B N 1
ATOM 3209 C CA . ILE B 1 131 ? 4.598 7.32 18.953 1 74.38 131 ILE B CA 1
ATOM 3210 C C . ILE B 1 131 ? 4.223 8.344 17.875 1 74.38 131 ILE B C 1
ATOM 3212 O O . ILE B 1 131 ? 3.229 9.062 18.016 1 74.38 131 ILE B O 1
ATOM 3216 N N . TYR B 1 132 ? 4.969 8.266 16.781 1 75.81 132 TYR B N 1
ATOM 3217 C CA . TYR B 1 132 ? 4.742 9.234 15.719 1 75.81 132 TYR B CA 1
ATOM 3218 C C . TYR B 1 132 ? 3.471 8.898 14.945 1 75.81 132 TYR B C 1
ATOM 3220 O O . TYR B 1 132 ? 2.904 9.766 14.266 1 75.81 132 TYR B O 1
ATOM 3228 N N . THR B 1 133 ? 3.131 7.648 15.141 1 72.88 133 THR B N 1
ATOM 3229 C CA . THR B 1 133 ? 1.884 7.234 14.516 1 72.88 133 THR B CA 1
ATOM 3230 C C . THR B 1 133 ? 0.71 8.047 15.047 1 72.88 133 THR B C 1
ATOM 3232 O O . THR B 1 133 ? -0.162 8.461 14.281 1 72.88 133 THR B O 1
ATOM 3235 N N . ILE B 1 134 ? 0.751 8.273 16.281 1 71.12 134 ILE B N 1
ATOM 3236 C CA . ILE B 1 134 ? -0.316 9.047 16.906 1 71.12 134 ILE B CA 1
ATOM 3237 C C . ILE B 1 134 ? -0.361 10.453 16.312 1 71.12 134 ILE B C 1
ATOM 3239 O O . ILE B 1 134 ? -1.438 10.961 15.984 1 71.12 134 ILE B O 1
ATOM 3243 N N . LEU B 1 135 ? 0.825 11.023 16.141 1 70.62 135 LEU B N 1
ATOM 3244 C CA . LEU B 1 135 ? 0.925 12.359 15.555 1 70.62 135 LEU B CA 1
ATOM 3245 C C . LEU B 1 135 ? 0.439 12.352 14.109 1 70.62 135 LEU B C 1
ATOM 3247 O O . LEU B 1 135 ? -0.259 13.273 13.68 1 70.62 135 LEU B O 1
ATOM 3251 N N . PHE B 1 136 ? 0.742 11.281 13.375 1 71.69 136 PHE B N 1
ATOM 3252 C CA . PHE B 1 136 ? 0.368 11.164 11.977 1 71.69 136 PHE B CA 1
ATOM 3253 C C . PHE B 1 136 ? -1.135 10.961 11.828 1 71.69 136 PHE B C 1
ATOM 3255 O O . PHE B 1 136 ? -1.768 11.562 10.961 1 71.69 136 PHE B O 1
ATOM 3262 N N . ILE B 1 137 ? -1.576 10.156 12.734 1 69 137 ILE B N 1
ATOM 3263 C CA . ILE B 1 137 ? -3.014 9.914 12.68 1 69 137 ILE B CA 1
ATOM 3264 C C . ILE B 1 137 ? -3.768 11.219 12.961 1 69 137 ILE B C 1
ATOM 3266 O O . ILE B 1 137 ? -4.734 11.539 12.266 1 69 137 ILE B O 1
ATOM 3270 N N . ALA B 1 138 ? -3.301 11.945 13.922 1 68.44 138 ALA B N 1
ATOM 3271 C CA . ALA B 1 138 ? -3.9 13.242 14.25 1 68.44 138 ALA B CA 1
ATOM 3272 C C . ALA B 1 138 ? -3.83 14.188 13.055 1 68.44 138 ALA B C 1
ATOM 3274 O O . ALA B 1 138 ? -4.801 14.883 12.75 1 68.44 138 ALA B O 1
ATOM 3275 N N . ALA B 1 139 ? -2.688 14.18 12.383 1 67.12 139 ALA B N 1
ATOM 3276 C CA . ALA B 1 139 ? -2.496 15.047 11.227 1 67.12 139 ALA B CA 1
ATOM 3277 C C . ALA B 1 139 ? -3.432 14.648 10.086 1 67.12 139 ALA B C 1
ATOM 3279 O O . ALA B 1 139 ? -4.027 15.508 9.438 1 67.12 139 ALA B O 1
ATOM 3280 N N . ILE B 1 140 ? -3.568 13.375 9.883 1 66.12 140 ILE B N 1
ATOM 3281 C CA . ILE B 1 140 ? -4.41 12.852 8.812 1 66.12 140 ILE B CA 1
ATOM 3282 C C . ILE B 1 140 ? -5.871 13.203 9.086 1 66.12 140 ILE B C 1
ATOM 3284 O O . ILE B 1 140 ? -6.574 13.688 8.195 1 66.12 140 ILE B O 1
ATOM 3288 N N . VAL B 1 141 ? -6.207 13 10.273 1 66.62 141 VAL B N 1
ATOM 3289 C CA . VAL B 1 141 ? -7.582 13.289 10.664 1 66.62 141 VAL B CA 1
ATOM 3290 C C . VAL B 1 141 ? -7.855 14.789 10.531 1 66.62 141 VAL B C 1
ATOM 3292 O O . VAL B 1 141 ? -8.898 15.188 10.016 1 66.62 141 VAL B O 1
ATOM 3295 N N . MET B 1 142 ? -6.93 15.578 10.977 1 66.5 142 MET B N 1
ATOM 3296 C CA . MET B 1 142 ? -7.07 17.031 10.883 1 66.5 142 MET B CA 1
ATOM 3297 C C . MET B 1 142 ? -7.156 17.469 9.422 1 66.5 142 MET B C 1
ATOM 3299 O O . MET B 1 142 ? -7.977 18.328 9.078 1 66.5 142 MET B O 1
ATOM 3303 N N . ALA B 1 143 ? -6.262 16.875 8.578 1 64.69 143 ALA B N 1
ATOM 3304 C CA . ALA B 1 143 ? -6.258 17.188 7.156 1 64.69 143 ALA B CA 1
ATOM 3305 C C . ALA B 1 143 ? -7.586 16.812 6.504 1 64.69 143 ALA B C 1
ATOM 3307 O O . ALA B 1 143 ? -8.117 17.578 5.684 1 64.69 143 ALA B O 1
ATOM 3308 N N . LEU B 1 144 ? -8.07 15.695 6.918 1 61.88 144 LEU B N 1
ATOM 3309 C CA . LEU B 1 144 ? -9.328 15.227 6.352 1 61.88 144 LEU B CA 1
ATOM 3310 C C . LEU B 1 144 ? -10.484 16.125 6.789 1 61.88 144 LEU B C 1
ATOM 3312 O O . LEU B 1 144 ? -11.305 16.531 5.961 1 61.88 144 LEU B O 1
ATOM 3316 N N . VAL B 1 145 ? -10.508 16.406 8.031 1 62.41 145 VAL B N 1
ATOM 3317 C CA . VAL B 1 145 ? -11.625 17.156 8.602 1 62.41 145 VAL B CA 1
ATOM 3318 C C . VAL B 1 145 ? -11.57 18.594 8.117 1 62.41 145 VAL B C 1
ATOM 3320 O O . VAL B 1 145 ? -12.594 19.156 7.699 1 62.41 145 VAL B O 1
ATOM 3323 N N . LEU B 1 146 ? -10.398 19.188 8.195 1 62.81 146 LEU B N 1
ATOM 3324 C CA . LEU B 1 146 ? -10.297 20.609 7.898 1 62.81 146 LEU B CA 1
ATOM 3325 C C . LEU B 1 146 ? -10.266 20.859 6.395 1 62.81 146 LEU B C 1
ATOM 3327 O O . LEU B 1 146 ? -10.836 21.844 5.906 1 62.81 146 LEU B O 1
ATOM 3331 N N . SER B 1 147 ? -9.633 19.969 5.742 1 59.47 147 SER B N 1
ATOM 3332 C CA . SER B 1 147 ? -9.352 20.281 4.348 1 59.47 147 SER B CA 1
ATOM 3333 C C . SER B 1 147 ? -10.312 19.562 3.41 1 59.47 147 SER B C 1
ATOM 3335 O O . SER B 1 147 ? -10.695 20.094 2.367 1 59.47 147 SER B O 1
ATOM 3337 N N . VAL B 1 148 ? -10.617 18.406 3.705 1 58.34 148 VAL B N 1
ATOM 3338 C CA . VAL B 1 148 ? -11.414 17.625 2.766 1 58.34 148 VAL B CA 1
ATOM 3339 C C . VAL B 1 148 ? -12.898 17.828 3.051 1 58.34 148 VAL B C 1
ATOM 3341 O O . VAL B 1 148 ? -13.68 18.109 2.137 1 58.34 148 VAL B O 1
ATOM 3344 N N . PHE B 1 149 ? -13.227 17.797 4.344 1 56.53 149 PHE B N 1
ATOM 3345 C CA . PHE B 1 149 ? -14.633 17.875 4.699 1 56.53 149 PHE B CA 1
ATOM 3346 C C . PHE B 1 149 ? -15.016 19.281 5.109 1 56.53 149 PHE B C 1
ATOM 3348 O O . PHE B 1 149 ? -16.125 19.531 5.582 1 56.53 149 PHE B O 1
ATOM 3355 N N . GLY B 1 150 ? -14.07 20.188 5.051 1 55.03 150 GLY B N 1
ATOM 3356 C CA . GLY B 1 150 ? -14.312 21.562 5.5 1 55.03 150 GLY B CA 1
ATOM 3357 C C . GLY B 1 150 ? -15.562 22.172 4.91 1 55.03 150 GLY B C 1
ATOM 3358 O O . GLY B 1 150 ? -16.344 22.812 5.621 1 55.03 150 GLY B O 1
ATOM 3359 N N . ASN B 1 151 ? -15.586 21.844 3.633 1 55.59 151 ASN B N 1
ATOM 3360 C CA . ASN B 1 151 ? -16.734 22.484 3.006 1 55.59 151 ASN B CA 1
ATOM 3361 C C . ASN B 1 151 ? -18.047 21.906 3.535 1 55.59 151 ASN B C 1
ATOM 3363 O O . ASN B 1 151 ? -19 22.641 3.811 1 55.59 151 ASN B O 1
ATOM 3367 N N . ASN B 1 152 ? -18.016 20.625 3.641 1 53.03 152 ASN B N 1
ATOM 3368 C CA . ASN B 1 152 ? -19.25 20 4.121 1 53.03 152 ASN B CA 1
ATOM 3369 C C . ASN B 1 152 ? -19.531 20.375 5.57 1 53.03 152 ASN B C 1
ATOM 3371 O O . ASN B 1 152 ? -20.688 20.578 5.949 1 53.03 152 ASN B O 1
ATOM 3375 N N . ILE B 1 153 ? -18.5 20.547 6.242 1 53.31 153 ILE B N 1
ATOM 3376 C CA . ILE B 1 153 ? -18.641 20.922 7.645 1 53.31 153 ILE B CA 1
ATOM 3377 C C . ILE B 1 153 ? -19.109 22.375 7.75 1 53.31 153 ILE B C 1
ATOM 3379 O O . ILE B 1 153 ? -19.922 22.719 8.609 1 53.31 153 ILE B O 1
ATOM 3383 N N . SER B 1 154 ? -18.609 23.172 6.812 1 55.12 154 SER B N 1
ATOM 3384 C CA . SER B 1 154 ? -19 24.578 6.82 1 55.12 154 SER B CA 1
ATOM 3385 C C . SER B 1 154 ? -20.484 24.734 6.488 1 55.12 154 SER B C 1
ATOM 3387 O O . SER B 1 154 ? -21.172 25.562 7.094 1 55.12 154 SER B O 1
ATOM 3389 N N . ILE B 1 155 ? -20.859 23.938 5.559 1 54.22 155 ILE B N 1
ATOM 3390 C CA . ILE B 1 155 ? -22.281 24.016 5.191 1 54.22 155 ILE B CA 1
ATOM 3391 C C . ILE B 1 155 ? -23.141 23.578 6.367 1 54.22 155 ILE B C 1
ATOM 3393 O O . ILE B 1 155 ? -24.188 24.172 6.637 1 54.22 155 ILE B O 1
ATOM 3397 N N . PHE B 1 156 ? -22.625 22.625 7.027 1 51.03 156 PHE B N 1
ATOM 3398 C CA . PHE B 1 156 ? -23.359 22.125 8.188 1 51.03 156 PHE B CA 1
ATOM 3399 C C . PHE B 1 156 ? -23.453 23.203 9.266 1 51.03 156 PHE B C 1
ATOM 3401 O O . PHE B 1 156 ? -24.516 23.375 9.883 1 51.03 156 PHE B O 1
ATOM 3408 N N . ILE B 1 157 ? -22.438 23.766 9.383 1 51.25 157 ILE B N 1
ATOM 3409 C CA . ILE B 1 157 ? -22.422 24.828 10.375 1 51.25 157 ILE B CA 1
ATOM 3410 C C . ILE B 1 157 ? -23.297 26 9.914 1 51.25 157 ILE B C 1
ATOM 3412 O O . ILE B 1 157 ? -23.969 26.641 10.727 1 51.25 157 ILE B O 1
ATOM 3416 N N . TYR B 1 158 ? -23.25 26.156 8.594 1 54.28 158 TYR B N 1
ATOM 3417 C CA . TYR B 1 158 ? -24.078 27.219 8.023 1 54.28 158 TYR B CA 1
ATOM 3418 C C . TYR B 1 158 ? -25.562 26.969 8.312 1 54.28 158 TYR B C 1
ATOM 3420 O O . TYR B 1 158 ? -26.297 27.906 8.602 1 54.28 158 TYR B O 1
ATOM 3428 N N . HIS B 1 159 ? -25.906 25.75 8.047 1 53.47 159 HIS B N 1
ATOM 3429 C CA . HIS B 1 159 ? -27.328 25.5 8.219 1 53.47 159 HIS B CA 1
ATOM 3430 C C . HIS B 1 159 ? -27.75 25.672 9.672 1 53.47 159 HIS B C 1
ATOM 3432 O O . HIS B 1 159 ? -28.891 26.062 9.945 1 53.47 159 HIS B O 1
ATOM 3438 N N . LYS B 1 160 ? -26.844 25.516 10.477 1 50.09 160 LYS B N 1
ATOM 3439 C CA . LYS B 1 160 ? -27.266 25.641 11.867 1 50.09 160 LYS B CA 1
ATOM 3440 C C . LYS B 1 160 ? -27.078 27.078 12.375 1 50.09 160 LYS B C 1
ATOM 3442 O O . LYS B 1 160 ? -27.797 27.516 13.281 1 50.09 160 LYS B O 1
ATOM 3447 N N . ILE B 1 161 ? -26.094 27.828 11.828 1 47.06 161 ILE B N 1
ATOM 3448 C CA . ILE B 1 161 ? -25.969 29.219 12.266 1 47.06 161 ILE B CA 1
ATOM 3449 C C . ILE B 1 161 ? -25.922 30.141 11.047 1 47.06 161 ILE B C 1
ATOM 3451 O O . ILE B 1 161 ? -24.844 30.406 10.5 1 47.06 161 ILE B O 1
ATOM 3455 N N . PRO B 1 162 ? -26.969 30.5 10.469 1 52.62 162 PRO B N 1
ATOM 3456 C CA . PRO B 1 162 ? -27.156 31.344 9.289 1 52.62 162 PRO B CA 1
ATOM 3457 C C . PRO B 1 162 ? -26.281 32.594 9.297 1 52.62 162 PRO B C 1
ATOM 3459 O O . PRO B 1 162 ? -25.891 33.094 8.242 1 52.62 162 PRO B O 1
ATOM 3462 N N . PHE B 1 163 ? -26.25 33.312 10.359 1 50.47 163 PHE B N 1
ATOM 3463 C CA . PHE B 1 163 ? -25.562 34.594 10.438 1 50.47 163 PHE B CA 1
ATOM 3464 C C . PHE B 1 163 ? -24.109 34.469 10.008 1 50.47 163 PHE B C 1
ATOM 3466 O O . PHE B 1 163 ? -23.438 35.469 9.734 1 50.47 163 PHE B O 1
ATOM 3473 N N . LEU B 1 164 ? -23.562 33.344 9.914 1 48.97 164 LEU B N 1
ATOM 3474 C CA . LEU B 1 164 ? -22.125 33.156 9.734 1 48.97 164 LEU B CA 1
ATOM 3475 C C . LEU B 1 164 ? -21.797 32.938 8.258 1 48.97 164 LEU B C 1
ATOM 3477 O O . LEU B 1 164 ? -20.688 32.469 7.934 1 48.97 164 LEU B O 1
ATOM 3481 N N . ALA B 1 165 ? -22.625 33.156 7.426 1 52.53 165 ALA B N 1
ATOM 3482 C CA . ALA B 1 165 ? -22.391 33.156 5.984 1 52.53 165 ALA B CA 1
ATOM 3483 C C . ALA B 1 165 ? -21.094 33.875 5.621 1 52.53 165 ALA B C 1
ATOM 3485 O O . ALA B 1 165 ? -20.297 33.344 4.832 1 52.53 165 ALA B O 1
ATOM 3486 N N . GLU B 1 166 ? -21.156 35.188 5.875 1 51.19 166 GLU B N 1
ATOM 3487 C CA . GLU B 1 166 ? -19.938 35.969 5.688 1 51.19 166 GLU B CA 1
ATOM 3488 C C . GLU B 1 166 ? -18.766 35.312 6.406 1 51.19 166 GLU B C 1
ATOM 3490 O O . GLU B 1 166 ? -17.625 35.375 5.914 1 51.19 166 GLU B O 1
ATOM 3495 N N . THR B 1 167 ? -19.078 34.688 7.484 1 53.41 167 THR B N 1
ATOM 3496 C CA . THR B 1 167 ? -18.156 34.031 8.406 1 53.41 167 THR B CA 1
ATOM 3497 C C . THR B 1 167 ? -17.672 32.719 7.848 1 53.41 167 THR B C 1
ATOM 3499 O O . THR B 1 167 ? -16.562 32.25 8.148 1 53.41 167 THR B O 1
ATOM 3502 N N . THR B 1 168 ? -18.469 32.375 6.859 1 56.72 168 THR B N 1
ATOM 3503 C CA . THR B 1 168 ? -18.109 31.078 6.27 1 56.72 168 THR B CA 1
ATOM 3504 C C . THR B 1 168 ? -16.828 31.203 5.441 1 56.72 168 THR B C 1
ATOM 3506 O O . THR B 1 168 ? -15.969 30.328 5.484 1 56.72 168 THR B O 1
ATOM 3509 N N . ASP B 1 169 ? -16.906 32.344 4.641 1 59.38 169 ASP B N 1
ATOM 3510 C CA . ASP B 1 169 ? -15.68 32.562 3.875 1 59.38 169 ASP B CA 1
ATOM 3511 C C . ASP B 1 169 ? -14.477 32.719 4.797 1 59.38 169 ASP B C 1
ATOM 3513 O O . ASP B 1 169 ? -13.391 32.219 4.508 1 59.38 169 ASP B O 1
ATOM 3517 N N . MET B 1 170 ? -14.727 33.562 5.875 1 60.47 170 MET B N 1
ATOM 3518 C CA . MET B 1 170 ? -13.633 33.781 6.828 1 60.47 170 MET B CA 1
ATOM 3519 C C . MET B 1 170 ? -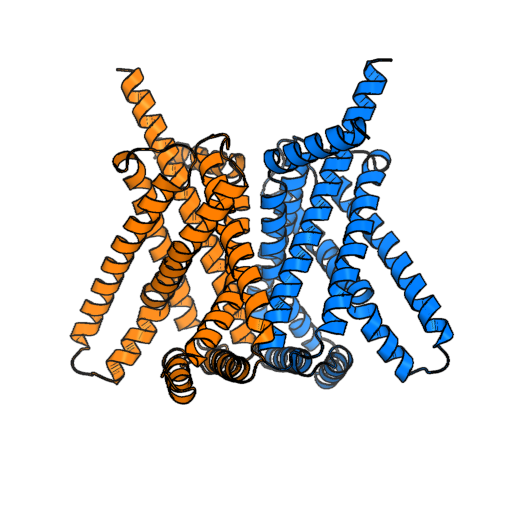13.242 32.469 7.496 1 60.47 170 MET B C 1
ATOM 3521 O O . MET B 1 170 ? -12.062 32.188 7.719 1 60.47 170 MET B O 1
ATOM 3525 N N . ILE B 1 171 ? -14.172 31.641 7.707 1 61.53 171 ILE B N 1
ATOM 3526 C CA . ILE B 1 171 ? -13.93 30.359 8.367 1 61.53 171 ILE B CA 1
ATOM 3527 C C . ILE B 1 171 ? -13.164 29.422 7.422 1 61.53 171 ILE B C 1
ATOM 3529 O O . ILE B 1 171 ? -12.234 28.734 7.84 1 61.53 171 ILE B O 1
ATOM 3533 N N . MET B 1 172 ? -13.625 29.594 6.176 1 65.94 172 MET B N 1
ATOM 3534 C CA . MET B 1 172 ? -12.93 28.766 5.195 1 65.94 172 MET B CA 1
ATOM 3535 C C . MET B 1 172 ? -11.477 29.219 5.047 1 65.94 172 MET B C 1
ATOM 3537 O O . MET B 1 172 ? -10.57 28.375 4.953 1 65.94 172 MET B O 1
ATOM 3541 N N . ARG B 1 173 ? -11.328 30.469 5.008 1 67.19 173 ARG B N 1
ATOM 3542 C CA . ARG B 1 173 ? -9.977 31 4.891 1 67.19 173 ARG B CA 1
ATOM 3543 C C . ARG B 1 173 ? -9.148 30.672 6.133 1 67.19 173 ARG B C 1
ATOM 3545 O O . ARG B 1 173 ? -7.977 30.312 6.027 1 67.19 173 ARG B O 1
ATOM 3552 N N . LEU B 1 174 ? -9.719 30.828 7.242 1 74.19 174 LEU B N 1
ATOM 3553 C CA . LEU B 1 174 ? -9.023 30.562 8.492 1 74.19 174 LEU B CA 1
ATOM 3554 C C . LEU B 1 174 ? -8.68 29.078 8.617 1 74.19 174 LEU B C 1
ATOM 3556 O O . LEU B 1 174 ? -7.594 28.719 9.094 1 74.19 174 LEU B O 1
ATOM 3560 N N . ARG B 1 175 ? -9.562 28.375 8.133 1 72.81 175 ARG B N 1
ATOM 3561 C CA . ARG B 1 175 ? -9.344 26.922 8.18 1 72.81 175 ARG B CA 1
ATOM 3562 C C . ARG B 1 175 ? -8.164 26.531 7.297 1 72.81 175 ARG B C 1
ATOM 3564 O O . ARG B 1 175 ? -7.336 25.703 7.695 1 72.81 175 ARG B O 1
ATOM 3571 N N . THR B 1 176 ? -8.18 27.109 6.16 1 76.25 176 THR B N 1
ATOM 3572 C CA . THR B 1 176 ? -7.113 26.797 5.219 1 76.25 176 THR B CA 1
ATOM 3573 C C . THR B 1 176 ? -5.758 27.234 5.762 1 76.25 176 THR B C 1
ATOM 3575 O O . THR B 1 176 ? -4.773 26.5 5.676 1 76.25 176 THR B O 1
ATOM 3578 N N . VAL B 1 177 ? -5.77 28.375 6.359 1 81 177 VAL B N 1
ATOM 3579 C CA . VAL B 1 177 ? -4.523 28.922 6.891 1 81 177 VAL B CA 1
ATOM 3580 C C . VAL B 1 177 ? -4.059 28.078 8.078 1 81 177 VAL B C 1
ATOM 3582 O O . VAL B 1 177 ? -2.875 27.766 8.195 1 81 177 VAL B O 1
ATOM 3585 N N . ILE B 1 178 ? -4.961 27.75 8.891 1 79.69 178 ILE B N 1
ATOM 3586 C CA . ILE B 1 178 ? -4.641 26.953 10.062 1 79.69 178 ILE B CA 1
ATOM 3587 C C . ILE B 1 178 ? -4.121 25.578 9.625 1 79.69 178 ILE B C 1
ATOM 3589 O O . ILE B 1 178 ? -3.139 25.078 10.172 1 79.69 178 ILE B O 1
ATOM 3593 N N . SER B 1 179 ? -4.793 25.031 8.656 1 78.88 179 SER B N 1
ATOM 3594 C CA . SER B 1 179 ? -4.363 23.734 8.148 1 78.88 179 SER B CA 1
ATOM 3595 C C . SER B 1 179 ? -2.947 23.812 7.582 1 78.88 179 SER B C 1
ATOM 3597 O O . SER B 1 179 ? -2.135 22.906 7.812 1 78.88 179 SER B O 1
ATOM 3599 N N . PHE B 1 180 ? -2.719 24.891 6.918 1 86.12 180 PHE B N 1
ATOM 3600 C CA . PHE B 1 180 ? -1.404 25.078 6.316 1 86.12 180 PHE B CA 1
ATOM 3601 C C . PHE B 1 180 ? -0.326 25.172 7.391 1 86.12 180 PHE B C 1
ATOM 3603 O O . PHE B 1 180 ? 0.722 24.531 7.277 1 86.12 180 PHE B O 1
ATOM 3610 N N . VAL B 1 181 ? -0.577 25.906 8.406 1 86.81 181 VAL B N 1
ATOM 3611 C CA . VAL B 1 181 ? 0.403 26.141 9.461 1 86.81 181 VAL B CA 1
ATOM 3612 C C . VAL B 1 181 ? 0.626 24.844 10.25 1 86.81 181 VAL B C 1
ATOM 3614 O O . VAL B 1 181 ? 1.766 24.484 10.555 1 86.81 181 VAL B O 1
ATOM 3617 N N . VAL B 1 182 ? -0.412 24.219 10.555 1 82.69 182 VAL B N 1
ATOM 3618 C CA . VAL B 1 182 ? -0.328 22.984 11.336 1 82.69 182 VAL B CA 1
ATOM 3619 C C . VAL B 1 182 ? 0.404 21.922 10.539 1 82.69 182 VAL B C 1
ATOM 3621 O O . VAL B 1 182 ? 1.264 21.203 11.07 1 82.69 182 VAL B O 1
ATOM 3624 N N . MET B 1 183 ? 0.095 21.781 9.273 1 85.25 183 MET B N 1
ATOM 3625 C CA . MET B 1 183 ? 0.733 20.781 8.422 1 85.25 183 MET B CA 1
ATOM 3626 C C . MET B 1 183 ? 2.217 21.078 8.242 1 85.25 183 MET B C 1
ATOM 3628 O O . MET B 1 183 ? 3.037 20.156 8.172 1 85.25 183 MET B O 1
ATOM 3632 N N . THR B 1 184 ? 2.482 22.375 8.156 1 90.31 184 THR B N 1
ATOM 3633 C CA . THR B 1 184 ? 3.887 22.75 8.062 1 90.31 184 THR B CA 1
ATOM 3634 C C . THR B 1 184 ? 4.637 22.375 9.336 1 90.31 184 THR B C 1
ATOM 3636 O O . THR B 1 184 ? 5.758 21.875 9.281 1 90.31 184 THR B O 1
ATOM 3639 N N . GLY B 1 185 ? 3.969 22.672 10.438 1 88.38 185 GLY B N 1
ATOM 3640 C CA . GLY B 1 185 ? 4.566 22.297 11.711 1 88.38 185 GLY B CA 1
ATOM 3641 C C . GLY B 1 185 ? 4.793 20.797 11.844 1 88.38 185 GLY B C 1
ATOM 3642 O O . GLY B 1 185 ? 5.875 20.359 12.25 1 88.38 185 GLY B O 1
ATOM 3643 N N . ILE B 1 186 ? 3.869 19.984 11.469 1 84.5 186 ILE B N 1
ATOM 3644 C CA . ILE B 1 186 ? 3.967 18.531 11.562 1 84.5 186 ILE B CA 1
ATOM 3645 C C . ILE B 1 186 ? 5.059 18.031 10.625 1 84.5 186 ILE B C 1
ATOM 3647 O O . ILE B 1 186 ? 5.863 17.172 11 1 84.5 186 ILE B O 1
ATOM 3651 N N . SER B 1 187 ? 5.051 18.531 9.391 1 89.69 187 SER B N 1
ATOM 3652 C CA . SER B 1 187 ? 6.07 18.109 8.438 1 89.69 187 SER B CA 1
ATOM 3653 C C . SER B 1 187 ? 7.469 18.453 8.93 1 89.69 187 SER B C 1
ATOM 3655 O O . SER B 1 187 ? 8.414 17.688 8.727 1 89.69 187 SER B O 1
ATOM 3657 N N . LEU B 1 188 ? 7.559 19.625 9.578 1 91 188 LEU B N 1
ATOM 3658 C CA . LEU B 1 188 ? 8.852 20.031 10.141 1 91 188 LEU B CA 1
ATOM 3659 C C . LEU B 1 188 ? 9.312 19.016 11.195 1 91 188 LEU B C 1
ATOM 3661 O O . LEU B 1 188 ? 10.484 18.656 11.234 1 91 188 LEU B O 1
ATOM 3665 N N . LEU B 1 189 ? 8.398 18.641 11.984 1 87.06 189 LEU B N 1
ATOM 3666 C CA . LEU B 1 189 ? 8.719 17.672 13.031 1 87.06 189 LEU B CA 1
ATOM 3667 C C . LEU B 1 189 ? 9.094 16.328 12.43 1 87.06 189 LEU B C 1
ATOM 3669 O O . LEU B 1 189 ? 10.031 15.672 12.891 1 87.06 189 LEU B O 1
ATOM 3673 N N . VAL B 1 190 ? 8.422 15.945 11.453 1 88.25 190 VAL B N 1
ATOM 3674 C CA . VAL B 1 190 ? 8.672 14.672 10.789 1 88.25 190 VAL B CA 1
ATOM 3675 C C . VAL B 1 190 ? 10.062 14.68 10.148 1 88.25 190 VAL B C 1
ATOM 3677 O O . VAL B 1 190 ? 10.844 13.742 10.32 1 88.25 190 VAL B O 1
ATOM 3680 N N . TYR B 1 191 ? 10.375 15.773 9.461 1 91.94 191 TYR B N 1
ATOM 3681 C CA . TYR B 1 191 ? 11.641 15.867 8.75 1 91.94 191 TYR B CA 1
ATOM 3682 C C . TYR B 1 191 ? 12.812 15.969 9.727 1 91.94 191 TYR B C 1
ATOM 3684 O O . TYR B 1 191 ? 13.938 15.594 9.391 1 91.94 191 TYR B O 1
ATOM 3692 N N . HIS B 1 192 ? 12.508 16.469 10.852 1 89.5 192 HIS B N 1
ATOM 3693 C CA . HIS B 1 192 ? 13.578 16.672 11.82 1 89.5 192 HIS B CA 1
ATOM 3694 C C . HIS B 1 192 ? 13.797 15.422 12.672 1 89.5 192 HIS B C 1
ATOM 3696 O O . HIS B 1 192 ? 14.938 15.055 12.953 1 89.5 192 HIS B O 1
ATOM 3702 N N . PHE B 1 193 ? 12.719 14.742 13.039 1 85.62 193 PHE B N 1
ATOM 3703 C CA . PHE B 1 193 ? 12.836 13.719 14.078 1 85.62 193 PHE B CA 1
ATOM 3704 C C . PHE B 1 193 ? 12.859 12.328 13.469 1 85.62 193 PHE B C 1
ATOM 3706 O O . PHE B 1 193 ? 13.422 11.398 14.055 1 85.62 193 PHE B O 1
ATOM 3713 N N . LEU B 1 194 ? 12.32 12.078 12.352 1 86.5 194 LEU B N 1
ATOM 3714 C CA . LEU B 1 194 ? 12.156 10.727 11.828 1 86.5 194 LEU B CA 1
ATOM 3715 C C . LEU B 1 194 ? 13.461 10.211 11.219 1 86.5 194 LEU B C 1
ATOM 3717 O O . LEU B 1 194 ? 13.852 9.07 11.453 1 86.5 194 LEU B O 1
ATOM 3721 N N . PRO B 1 195 ? 14.086 11.07 10.438 1 87.44 195 PRO B N 1
ATOM 3722 C CA . PRO B 1 195 ? 15.336 10.586 9.859 1 87.44 195 PRO B CA 1
ATOM 3723 C C . PRO B 1 195 ? 16.422 10.359 10.914 1 87.44 195 PRO B C 1
ATOM 3725 O O . PRO B 1 195 ? 16.312 10.859 12.031 1 87.44 195 PRO B O 1
ATOM 3728 N N . ASN B 1 196 ? 17.359 9.531 10.469 1 85.44 196 ASN B N 1
ATOM 3729 C CA . ASN B 1 196 ? 18.469 9.203 11.367 1 85.44 196 ASN B CA 1
ATOM 3730 C C . ASN B 1 196 ? 19.312 10.438 11.695 1 85.44 196 ASN B C 1
ATOM 3732 O O . ASN B 1 196 ? 19.828 10.555 12.812 1 85.44 196 ASN B O 1
ATOM 3736 N N . ARG B 1 197 ? 19.531 11.328 10.773 1 81.44 197 ARG B N 1
ATOM 3737 C CA . ARG B 1 197 ? 20.312 12.547 11 1 81.44 197 ARG B CA 1
ATOM 3738 C C . ARG B 1 197 ? 19.391 13.734 11.281 1 81.44 197 ARG B C 1
ATOM 3740 O O . ARG B 1 197 ? 18.375 13.914 10.609 1 81.44 197 ARG B O 1
ATOM 3747 N N . LYS B 1 198 ? 19.859 14.453 12.258 1 83.94 198 LYS B N 1
ATOM 3748 C CA . LYS B 1 198 ? 19.078 15.625 12.625 1 83.94 198 LYS B CA 1
ATOM 3749 C C . LYS B 1 198 ? 19.594 16.875 11.922 1 83.94 198 LYS B C 1
ATOM 3751 O O . LYS B 1 198 ? 20.766 17.234 12.07 1 83.94 198 LYS B O 1
ATOM 3756 N N . LEU B 1 199 ? 18.797 17.375 11.055 1 86.44 199 LEU B N 1
ATOM 3757 C CA . LEU B 1 199 ? 19.094 18.641 10.398 1 86.44 199 LEU B CA 1
ATOM 3758 C C . LEU B 1 199 ? 18.375 19.797 11.086 1 86.44 199 LEU B C 1
ATOM 3760 O O . LEU B 1 199 ? 17.297 19.609 11.664 1 86.44 199 LEU B O 1
ATOM 3764 N N . PRO B 1 200 ? 19 20.922 11.109 1 91.12 200 PRO B N 1
ATOM 3765 C CA . PRO B 1 200 ? 18.344 22.062 11.727 1 91.12 200 PRO B CA 1
ATOM 3766 C C . PRO B 1 200 ? 17.031 22.438 11.039 1 91.12 200 PRO B C 1
ATOM 3768 O O . PRO B 1 200 ? 16.891 22.25 9.828 1 91.12 200 PRO B O 1
ATOM 3771 N N . PHE B 1 201 ? 16.109 22.984 11.766 1 92.44 201 PHE B N 1
ATOM 3772 C CA . PHE B 1 201 ? 14.781 23.312 11.281 1 92.44 201 PHE B CA 1
ATOM 3773 C C . PHE B 1 201 ? 14.859 24.297 10.117 1 92.44 201 PHE B C 1
ATOM 3775 O O . PHE B 1 201 ? 14.039 24.234 9.195 1 92.44 201 PHE B O 1
ATOM 3782 N N . ARG B 1 202 ? 15.82 25.125 10.133 1 91.25 202 ARG B N 1
ATOM 3783 C CA . ARG B 1 202 ? 15.953 26.141 9.094 1 91.25 202 ARG B CA 1
ATOM 3784 C C . ARG B 1 202 ? 16.172 25.5 7.727 1 91.25 202 ARG B C 1
ATOM 3786 O O . ARG B 1 202 ? 15.75 26.031 6.703 1 91.25 202 ARG B O 1
ATOM 3793 N N . ASP B 1 203 ? 16.812 24.328 7.734 1 92.81 203 ASP B N 1
ATOM 3794 C CA . ASP B 1 203 ? 17.141 23.656 6.488 1 92.81 203 ASP B CA 1
ATOM 3795 C C . ASP B 1 203 ? 15.961 22.797 6.004 1 92.81 203 ASP B C 1
ATOM 3797 O O . ASP B 1 203 ? 15.977 22.297 4.875 1 92.81 203 ASP B O 1
ATOM 3801 N N . LEU B 1 204 ? 14.953 22.734 6.875 1 94.56 204 LEU B N 1
ATOM 3802 C CA . LEU B 1 204 ? 13.859 21.828 6.578 1 94.56 204 LEU B CA 1
ATOM 3803 C C . LEU B 1 204 ? 12.594 22.578 6.199 1 94.56 204 LEU B C 1
ATOM 3805 O O . LEU B 1 204 ? 11.562 21.969 5.906 1 94.56 204 LEU B O 1
ATOM 3809 N N . ILE B 1 205 ? 12.68 23.891 6.105 1 93.38 205 ILE B N 1
ATOM 3810 C CA . ILE B 1 205 ? 11.516 24.766 5.934 1 93.38 205 ILE B CA 1
ATOM 3811 C C . ILE B 1 205 ? 10.984 24.641 4.508 1 93.38 205 ILE B C 1
ATOM 3813 O O . ILE B 1 205 ? 9.773 24.594 4.293 1 93.38 205 ILE B O 1
ATOM 3817 N N . LEU B 1 206 ? 11.859 24.562 3.508 1 92.88 206 LEU B N 1
ATOM 3818 C CA . LEU B 1 206 ? 11.438 24.531 2.111 1 92.88 206 LEU B CA 1
ATOM 3819 C C . LEU B 1 206 ? 10.625 23.266 1.82 1 92.88 206 LEU B C 1
ATOM 3821 O O . LEU B 1 206 ? 9.555 23.344 1.212 1 92.88 206 LEU B O 1
ATOM 3825 N N . GLY B 1 207 ? 11.188 22.172 2.26 1 94.69 207 GLY B N 1
ATOM 3826 C CA . GLY B 1 207 ? 10.461 20.922 2.07 1 94.69 207 GLY B CA 1
ATOM 3827 C C . GLY B 1 207 ? 9.156 20.875 2.83 1 94.69 207 GLY B C 1
ATOM 3828 O O . GLY B 1 207 ? 8.172 20.312 2.344 1 94.69 207 GLY B O 1
ATOM 3829 N N . SER B 1 208 ? 9.164 21.484 4.004 1 94.94 208 SER B N 1
ATOM 3830 C CA . SER B 1 208 ? 7.961 21.484 4.828 1 94.94 208 SER B CA 1
ATOM 3831 C C . SER B 1 208 ? 6.859 22.328 4.203 1 94.94 208 SER B C 1
ATOM 3833 O O . SER B 1 208 ? 5.684 21.953 4.234 1 94.94 208 SER B O 1
ATOM 3835 N N . ILE B 1 209 ? 7.199 23.422 3.674 1 93.94 209 ILE B N 1
ATOM 3836 C CA . ILE B 1 209 ? 6.238 24.297 2.996 1 93.94 209 ILE B CA 1
ATOM 3837 C C . ILE B 1 209 ? 5.703 23.594 1.752 1 93.94 209 ILE B C 1
ATOM 3839 O O . ILE B 1 209 ? 4.5 23.625 1.476 1 93.94 209 ILE B O 1
ATOM 3843 N N . PHE B 1 210 ? 6.578 23 1.006 1 93.75 210 PHE B N 1
ATOM 3844 C CA . PHE B 1 210 ? 6.172 22.25 -0.169 1 93.75 210 PHE B CA 1
ATOM 3845 C C . PHE B 1 210 ? 5.172 21.156 0.209 1 93.75 210 PHE B C 1
ATOM 3847 O O . PHE B 1 210 ? 4.16 20.969 -0.474 1 93.75 210 PHE B O 1
ATOM 3854 N N . CYS B 1 211 ? 5.508 20.422 1.26 1 93.56 211 CYS B N 1
ATOM 3855 C CA . CYS B 1 211 ? 4.637 19.359 1.724 1 93.56 211 CYS B CA 1
ATOM 3856 C C . CYS B 1 211 ? 3.26 19.891 2.094 1 93.56 211 CYS B C 1
ATOM 3858 O O . CYS B 1 211 ? 2.24 19.328 1.695 1 93.56 211 CYS B O 1
ATOM 3860 N N . SER B 1 212 ? 3.244 20.984 2.824 1 90.25 212 SER B N 1
ATOM 3861 C CA . SER B 1 212 ? 1.982 21.562 3.268 1 90.25 212 SER B CA 1
ATOM 3862 C C . SER B 1 212 ? 1.163 22.078 2.086 1 90.25 212 SER B C 1
ATOM 3864 O O . SER B 1 212 ? -0.053 21.875 2.037 1 90.25 212 SER B O 1
ATOM 3866 N N . LEU B 1 213 ? 1.784 22.703 1.163 1 91.56 213 LEU B N 1
ATOM 3867 C CA . LEU B 1 213 ? 1.101 23.172 -0.037 1 91.56 213 LEU B CA 1
ATOM 3868 C C . LEU B 1 213 ? 0.58 22 -0.863 1 91.56 213 LEU B C 1
ATOM 3870 O O . LEU B 1 213 ? -0.524 22.062 -1.409 1 91.56 213 LEU B O 1
ATOM 3874 N N . GLY B 1 214 ? 1.455 21.016 -1.011 1 91.69 214 GLY B N 1
ATOM 3875 C CA . GLY B 1 214 ? 1.02 19.812 -1.717 1 91.69 214 GLY B CA 1
ATOM 3876 C C . GLY B 1 214 ? -0.21 19.172 -1.103 1 91.69 214 GLY B C 1
ATOM 3877 O O . GLY B 1 214 ? -1.134 18.781 -1.817 1 91.69 214 GLY B O 1
ATOM 3878 N N . TRP B 1 215 ? -0.218 19.078 0.173 1 85.06 215 TRP B N 1
ATOM 3879 C CA . TRP B 1 215 ? -1.346 18.484 0.893 1 85.06 215 TRP B CA 1
ATOM 3880 C C . TRP B 1 215 ? -2.617 19.297 0.66 1 85.06 215 TRP B C 1
ATOM 3882 O O . TRP B 1 215 ? -3.703 18.734 0.513 1 85.06 215 TRP B O 1
ATOM 3892 N N . LEU B 1 216 ? -2.471 20.609 0.644 1 84.81 216 LEU B N 1
ATOM 3893 C CA . LEU B 1 216 ? -3.625 21.469 0.416 1 84.81 216 LEU B CA 1
ATOM 3894 C C . LEU B 1 216 ? -4.176 21.281 -0.994 1 84.81 216 LEU B C 1
ATOM 3896 O O . LEU B 1 216 ? -5.391 21.203 -1.186 1 84.81 216 LEU B O 1
ATOM 3900 N N . VAL B 1 217 ? -3.277 21.234 -1.912 1 87.56 217 VAL B N 1
ATOM 3901 C CA . VAL B 1 217 ? -3.684 21.078 -3.305 1 87.56 217 VAL B CA 1
ATOM 3902 C C . VAL B 1 217 ? -4.379 19.719 -3.48 1 87.56 217 VAL B C 1
ATOM 3904 O O . VAL B 1 217 ? -5.434 19.641 -4.113 1 87.56 217 VAL B O 1
ATOM 3907 N N . ILE B 1 218 ? -3.746 18.719 -2.936 1 87.56 218 ILE B N 1
ATOM 3908 C CA . ILE B 1 218 ? -4.309 17.375 -3.033 1 87.56 218 ILE B CA 1
ATOM 3909 C C . ILE B 1 218 ? -5.684 17.344 -2.365 1 87.56 218 ILE B C 1
ATOM 3911 O O . ILE B 1 218 ? -6.625 16.75 -2.898 1 87.56 218 ILE B O 1
ATOM 3915 N N . SER B 1 219 ? -5.773 17.953 -1.248 1 79.31 219 SER B N 1
ATOM 3916 C CA . SER B 1 219 ? -7.035 17.969 -0.515 1 79.31 219 SER B CA 1
ATOM 3917 C C . SER B 1 219 ? -8.102 18.766 -1.273 1 79.31 219 SER B C 1
ATOM 3919 O O . SER B 1 219 ? -9.281 18.406 -1.238 1 79.31 219 SER B O 1
ATOM 3921 N N . PHE B 1 220 ? -7.691 19.781 -1.928 1 79.25 220 PHE B N 1
ATOM 3922 C CA . PHE B 1 220 ? -8.609 20.562 -2.74 1 79.25 220 PHE B CA 1
ATOM 3923 C C . PHE B 1 220 ? -9.14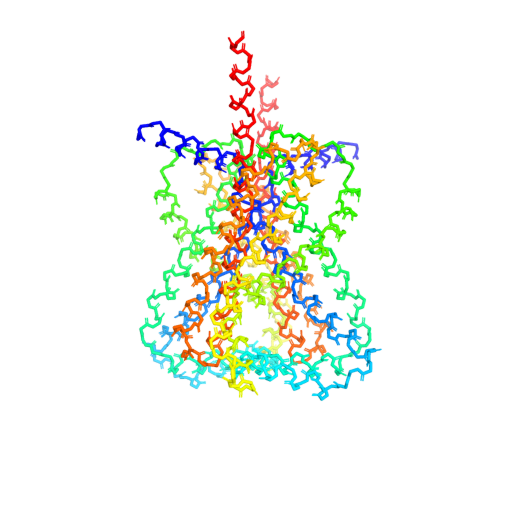8 19.734 -3.9 1 79.25 220 PHE B C 1
ATOM 3925 O O . PHE B 1 220 ? -10.352 19.766 -4.18 1 79.25 220 PHE B O 1
ATOM 3932 N N . VAL B 1 221 ? -8.297 19.047 -4.574 1 80.06 221 VAL B N 1
ATOM 3933 C CA . VAL B 1 221 ? -8.695 18.203 -5.699 1 80.06 221 VAL B CA 1
ATOM 3934 C C . VAL B 1 221 ? -9.664 17.125 -5.219 1 80.06 221 VAL B C 1
ATOM 3936 O O . VAL B 1 221 ? -10.68 16.859 -5.871 1 80.06 221 VAL B O 1
ATOM 3939 N N . PHE B 1 222 ? -9.352 16.609 -4.121 1 75.06 222 PHE B N 1
ATOM 3940 C CA . PHE B 1 222 ? -10.195 15.562 -3.564 1 75.06 222 PHE B CA 1
ATOM 3941 C C . PHE B 1 222 ? -11.547 16.125 -3.131 1 75.06 222 PHE B C 1
ATOM 3943 O O . PHE B 1 222 ? -12.586 15.492 -3.326 1 75.06 222 PHE B O 1
ATOM 3950 N N . SER B 1 223 ? -11.555 17.219 -2.529 1 72.25 223 SER B N 1
ATOM 3951 C CA . SER B 1 223 ? -12.789 17.875 -2.113 1 72.25 223 SER B CA 1
ATOM 3952 C C . SER B 1 223 ? -13.68 18.172 -3.309 1 72.25 223 SER B C 1
ATOM 3954 O O . SER B 1 223 ? -14.906 18.031 -3.23 1 72.25 223 SER B O 1
ATOM 3956 N N . MET B 1 224 ? -13.094 18.609 -4.371 1 71.56 224 MET B N 1
ATOM 3957 C CA . MET B 1 224 ? -13.836 18.891 -5.598 1 71.56 224 MET B CA 1
ATOM 3958 C C . MET B 1 224 ? -14.484 17.609 -6.145 1 71.56 224 MET B C 1
ATOM 3960 O O . MET B 1 224 ? -15.617 17.641 -6.621 1 71.56 224 MET B O 1
ATOM 3964 N N . TYR B 1 225 ? -13.781 16.609 -6.082 1 70.31 225 TYR B N 1
ATOM 3965 C CA . TYR B 1 225 ? -14.328 15.336 -6.551 1 70.31 225 TYR B CA 1
ATOM 3966 C C . TYR B 1 225 ? -15.531 14.914 -5.711 1 70.31 225 TYR B C 1
ATOM 3968 O O . TYR B 1 225 ? -16.531 14.43 -6.246 1 70.31 225 TYR B O 1
ATOM 3976 N N . LEU B 1 226 ? -15.43 15.078 -4.473 1 64.88 226 LEU B N 1
ATOM 3977 C CA . LEU B 1 226 ? -16.5 14.68 -3.57 1 64.88 226 LEU B CA 1
ATOM 3978 C C . LEU B 1 226 ? -17.75 15.531 -3.801 1 64.88 226 LEU B C 1
ATOM 3980 O O . LEU B 1 226 ? -18.875 15.062 -3.588 1 64.88 226 LEU B O 1
ATOM 3984 N N . THR B 1 227 ? -17.484 16.719 -4.184 1 61.97 227 THR B N 1
ATOM 3985 C CA . THR B 1 227 ? -18.609 17.625 -4.422 1 61.97 227 THR B CA 1
ATOM 3986 C C . THR B 1 227 ? -19.297 17.297 -5.754 1 61.97 227 THR B C 1
ATOM 3988 O O . THR B 1 227 ? -20.516 17.359 -5.863 1 61.97 227 THR B O 1
ATOM 3991 N N . ILE B 1 228 ? -18.391 16.984 -6.641 1 58.31 228 ILE B N 1
ATOM 3992 C CA . ILE B 1 228 ? -18.922 16.75 -7.98 1 58.31 228 ILE B CA 1
ATOM 3993 C C . ILE B 1 228 ? -19.547 15.352 -8.047 1 58.31 228 ILE B C 1
ATOM 3995 O O . ILE B 1 228 ? -20.609 15.164 -8.641 1 58.31 228 ILE B O 1
ATOM 3999 N N . PHE B 1 229 ? -18.812 14.398 -7.602 1 51.56 229 PHE B N 1
ATOM 4000 C CA . PHE B 1 229 ? -19.281 13.023 -7.703 1 51.56 229 PHE B CA 1
ATOM 4001 C C . PHE B 1 229 ? -20.281 12.703 -6.609 1 51.56 229 PHE B C 1
ATOM 4003 O O . PHE B 1 229 ? -20.031 11.875 -5.734 1 51.56 229 PHE B O 1
ATOM 4010 N N . LYS B 1 230 ? -21.125 13.602 -6.215 1 51.16 230 LYS B N 1
ATOM 4011 C CA . LYS B 1 230 ? -22.219 13.43 -5.273 1 51.16 230 LYS B CA 1
ATOM 4012 C C . LYS B 1 230 ? -23.125 12.273 -5.691 1 51.16 230 LYS B C 1
ATOM 4014 O O . LYS B 1 230 ? -23.969 11.82 -4.906 1 51.16 230 LYS B O 1
ATOM 4019 N N . GLY B 1 231 ? -23 11.852 -6.809 1 45.25 231 GLY B N 1
ATOM 4020 C CA . GLY B 1 231 ? -24.062 11.008 -7.359 1 45.25 231 GLY B CA 1
ATOM 4021 C C . GLY B 1 231 ? -23.875 9.539 -7.035 1 45.25 231 GLY B C 1
ATOM 4022 O O . GLY B 1 231 ? -24.719 8.711 -7.402 1 45.25 231 GLY B O 1
ATOM 4023 N N . PHE B 1 232 ? -22.703 9.211 -6.602 1 47.56 232 PHE B N 1
ATOM 4024 C CA . PHE B 1 232 ? -22.688 7.754 -6.57 1 47.56 232 PHE B CA 1
ATOM 4025 C C . PHE B 1 232 ? -23.203 7.234 -5.238 1 47.56 232 PHE B C 1
ATOM 4027 O O . PHE B 1 232 ? -22.641 7.543 -4.184 1 47.56 232 PHE B O 1
ATOM 4034 N N . SER B 1 233 ? -24.422 7.164 -5.109 1 52.72 233 SER B N 1
ATOM 4035 C CA . SER B 1 233 ? -25.109 6.527 -3.986 1 52.72 233 SER B CA 1
ATOM 4036 C C . SER B 1 233 ? -24.875 5.02 -3.98 1 52.72 233 SER B C 1
ATOM 4038 O O . SER B 1 233 ? -24.391 4.457 -4.969 1 52.72 233 SER B O 1
ATOM 4040 N N . GLY B 1 234 ? -24.781 4.391 -2.852 1 53 234 GLY B N 1
ATOM 4041 C CA . GLY B 1 234 ? -24.797 2.955 -2.619 1 53 234 GLY B CA 1
ATOM 4042 C C . GLY B 1 234 ? -23.406 2.354 -2.539 1 53 234 GLY B C 1
ATOM 4043 O O . GLY B 1 234 ? -22.484 2.988 -2.029 1 53 234 GLY B O 1
ATOM 4044 N N . LEU B 1 235 ? -23.266 1.268 -2.932 1 53.09 235 LEU B N 1
ATOM 4045 C CA . LEU B 1 235 ? -22.062 0.462 -2.82 1 53.09 235 LEU B CA 1
ATOM 4046 C C . LEU B 1 235 ? -20.953 1.027 -3.699 1 53.09 235 LEU B C 1
ATOM 4048 O O . LEU B 1 235 ? -19.781 1.047 -3.297 1 53.09 235 LEU B O 1
ATOM 4052 N N . TYR B 1 236 ? -21.375 1.655 -4.895 1 59.88 236 TYR B N 1
ATOM 4053 C CA . TYR B 1 236 ? -20.359 2.256 -5.754 1 59.88 236 TYR B CA 1
ATOM 4054 C C . TYR B 1 236 ? -19.703 3.443 -5.07 1 59.88 236 TYR B C 1
ATOM 4056 O O . TYR B 1 236 ? -18.484 3.625 -5.176 1 59.88 236 TYR B O 1
ATOM 4064 N N . GLY B 1 237 ? -20.594 4.074 -4.426 1 60.91 237 GLY B N 1
ATOM 4065 C CA . GLY B 1 237 ? -20.078 5.223 -3.707 1 60.91 237 GLY B CA 1
ATOM 4066 C C . GLY B 1 237 ? -19.078 4.848 -2.625 1 60.91 237 GLY B C 1
ATOM 4067 O O . GLY B 1 237 ? -18.016 5.469 -2.5 1 60.91 237 GLY B O 1
ATOM 4068 N N . SER B 1 238 ? -19.406 3.766 -1.949 1 62.72 238 SER B N 1
ATOM 4069 C CA . SER B 1 238 ? -18.516 3.33 -0.87 1 62.72 238 SER B CA 1
ATOM 4070 C C . SER B 1 238 ? -17.188 2.812 -1.413 1 62.72 238 SER B C 1
ATOM 4072 O O . SER B 1 238 ? -16.141 3.09 -0.847 1 62.72 238 SER B O 1
ATOM 4074 N N . MET B 1 239 ? -17.266 2.109 -2.479 1 67.38 239 MET B N 1
ATOM 4075 C CA . MET B 1 239 ? -16.047 1.567 -3.074 1 67.38 239 MET B CA 1
ATOM 4076 C C . MET B 1 239 ? -15.18 2.684 -3.648 1 67.38 239 MET B C 1
ATOM 4078 O O . MET B 1 239 ? -13.961 2.658 -3.504 1 67.38 239 MET B O 1
ATOM 4082 N N . THR B 1 240 ? -15.906 3.572 -4.266 1 69.12 240 THR B N 1
ATOM 4083 C CA . THR B 1 240 ? -15.188 4.703 -4.836 1 69.12 240 THR B CA 1
ATOM 4084 C C . THR B 1 240 ? -14.539 5.543 -3.74 1 69.12 240 THR B C 1
ATOM 4086 O O . THR B 1 240 ? -13.438 6.07 -3.918 1 69.12 240 THR B O 1
ATOM 4089 N N . ALA B 1 241 ? -15.258 5.559 -2.627 1 71.31 241 ALA B N 1
ATOM 4090 C CA . ALA B 1 241 ? -14.711 6.309 -1.497 1 71.31 241 ALA B CA 1
ATOM 4091 C C . ALA B 1 241 ? -13.398 5.695 -1.013 1 71.31 241 ALA B C 1
ATOM 4093 O O . ALA B 1 241 ? -12.461 6.418 -0.683 1 71.31 241 ALA B O 1
ATOM 4094 N N . ILE B 1 242 ? -13.344 4.426 -1.046 1 73.56 242 ILE B N 1
ATOM 4095 C CA . ILE B 1 242 ? -12.133 3.734 -0.605 1 73.56 242 ILE B CA 1
ATOM 4096 C C . ILE B 1 242 ? -10.984 4.035 -1.565 1 73.56 242 ILE B C 1
ATOM 4098 O O . ILE B 1 242 ? -9.875 4.344 -1.134 1 73.56 242 ILE B O 1
ATOM 4102 N N . ILE B 1 243 ? -11.281 4.062 -2.801 1 80.62 243 ILE B N 1
ATOM 4103 C CA . ILE B 1 243 ? -10.281 4.336 -3.83 1 80.62 243 ILE B CA 1
ATOM 4104 C C . ILE B 1 243 ? -9.75 5.758 -3.67 1 80.62 243 ILE B C 1
ATOM 4106 O O . ILE B 1 243 ? -8.539 5.984 -3.736 1 80.62 243 ILE B O 1
ATOM 4110 N N . LEU B 1 244 ? -10.688 6.602 -3.406 1 80.12 244 LEU B N 1
ATOM 4111 C CA . LEU B 1 244 ? -10.312 8.008 -3.301 1 80.12 244 LEU B CA 1
ATOM 4112 C C . LEU B 1 244 ? -9.438 8.242 -2.072 1 80.12 244 LEU B C 1
ATOM 4114 O O . LEU B 1 244 ? -8.461 8.992 -2.135 1 80.12 244 LEU B O 1
ATOM 4118 N N . VAL B 1 245 ? -9.766 7.602 -1.053 1 78.81 245 VAL B N 1
ATOM 4119 C CA . VAL B 1 245 ? -8.992 7.738 0.174 1 78.81 245 VAL B CA 1
ATOM 4120 C C . VAL B 1 245 ? -7.59 7.164 -0.035 1 78.81 245 VAL B C 1
ATOM 4122 O O . VAL B 1 245 ? -6.598 7.75 0.402 1 78.81 245 VAL B O 1
ATOM 4125 N N . MET B 1 246 ? -7.543 6.062 -0.683 1 88.06 246 MET B N 1
ATOM 4126 C CA . MET B 1 246 ? -6.25 5.438 -0.948 1 88.06 246 MET B CA 1
ATOM 4127 C C . MET B 1 246 ? -5.383 6.332 -1.822 1 88.06 246 MET B C 1
ATOM 4129 O O . MET B 1 246 ? -4.203 6.543 -1.525 1 88.06 246 MET B O 1
ATOM 4133 N N . LEU B 1 247 ? -5.992 6.867 -2.826 1 89.38 247 LEU B N 1
ATOM 4134 C CA . LEU B 1 247 ? -5.242 7.746 -3.715 1 89.38 247 LEU B CA 1
ATOM 4135 C C . LEU B 1 247 ? -4.793 9.008 -2.98 1 89.38 247 LEU B C 1
ATOM 4137 O O . LEU B 1 247 ? -3.662 9.461 -3.156 1 89.38 247 LEU B O 1
ATOM 4141 N N . TRP B 1 248 ? -5.77 9.547 -2.246 1 86.25 248 TRP B N 1
ATOM 4142 C CA . TRP B 1 248 ? -5.461 10.727 -1.448 1 86.25 248 TRP B CA 1
ATOM 4143 C C . TRP B 1 248 ? -4.262 10.477 -0.539 1 86.25 248 TRP B C 1
ATOM 4145 O O . TRP B 1 248 ? -3.32 11.266 -0.504 1 86.25 248 TRP B O 1
ATOM 4155 N N . LEU B 1 249 ? -4.289 9.414 0.157 1 88.56 249 LEU B N 1
ATOM 4156 C CA . LEU B 1 249 ? -3.219 9.086 1.095 1 88.56 249 LEU B CA 1
ATOM 4157 C C . LEU B 1 249 ? -1.907 8.844 0.358 1 88.56 249 LEU B C 1
ATOM 4159 O O . LEU B 1 249 ? -0.84 9.242 0.833 1 88.56 249 LEU B O 1
ATOM 4163 N N . TYR B 1 250 ? -1.96 8.164 -0.726 1 93.38 250 TYR B N 1
ATOM 4164 C CA . TYR B 1 250 ? -0.762 7.91 -1.517 1 93.38 250 TYR B CA 1
ATOM 4165 C C . TYR B 1 250 ? -0.09 9.211 -1.928 1 93.38 250 TYR B C 1
ATOM 4167 O O . TYR B 1 250 ? 1.12 9.375 -1.754 1 93.38 250 TYR B O 1
ATOM 4175 N N . PHE B 1 251 ? -0.856 10.094 -2.441 1 93.06 251 PHE B N 1
ATOM 4176 C CA . PHE B 1 251 ? -0.3 11.359 -2.916 1 93.06 251 PHE B CA 1
ATOM 4177 C C . PHE B 1 251 ? 0.204 12.195 -1.75 1 93.06 251 PHE B C 1
ATOM 4179 O O . PHE B 1 251 ? 1.194 12.922 -1.881 1 93.06 251 PHE B O 1
ATOM 4186 N N . CYS B 1 252 ? -0.498 12.133 -0.636 1 89.88 252 CYS B N 1
ATOM 4187 C CA . CYS B 1 252 ? -0.029 12.836 0.553 1 89.88 252 CYS B CA 1
ATOM 4188 C C . CYS B 1 252 ? 1.348 12.336 0.975 1 89.88 252 CYS B C 1
ATOM 4190 O O . CYS B 1 252 ? 2.24 13.133 1.265 1 89.88 252 CYS B O 1
ATOM 4192 N N . MET B 1 253 ? 1.508 11 1.001 1 93.25 253 MET B N 1
ATOM 4193 C CA . MET B 1 253 ? 2.795 10.445 1.399 1 93.25 253 MET B CA 1
ATOM 4194 C C . MET B 1 253 ? 3.865 10.734 0.354 1 93.25 253 MET B C 1
ATOM 4196 O O . MET B 1 253 ? 5.031 10.953 0.693 1 93.25 253 MET B O 1
ATOM 4200 N N . TYR B 1 254 ? 3.42 10.703 -0.856 1 94.75 254 TYR B N 1
ATOM 4201 C CA . TYR B 1 254 ? 4.348 11.008 -1.942 1 94.75 254 TYR B CA 1
ATOM 4202 C C . TYR B 1 254 ? 4.898 12.422 -1.811 1 94.75 254 TYR B C 1
ATOM 4204 O O . TYR B 1 254 ? 6.109 12.633 -1.907 1 94.75 254 TYR B O 1
ATOM 4212 N N . VAL B 1 255 ? 4.055 13.406 -1.582 1 94.44 255 VAL B N 1
ATOM 4213 C CA . VAL B 1 255 ? 4.457 14.805 -1.435 1 94.44 255 VAL B CA 1
ATOM 4214 C C . VAL B 1 255 ? 5.332 14.961 -0.194 1 94.44 255 VAL B C 1
ATOM 4216 O O . VAL B 1 255 ? 6.273 15.758 -0.188 1 94.44 255 VAL B O 1
ATOM 4219 N N . MET B 1 256 ? 5.004 14.25 0.806 1 93.38 256 MET B N 1
ATOM 4220 C CA . MET B 1 256 ? 5.789 14.312 2.035 1 93.38 256 MET B CA 1
ATOM 4221 C C . MET B 1 256 ? 7.223 13.859 1.786 1 93.38 256 MET B C 1
ATOM 4223 O O . MET B 1 256 ? 8.172 14.516 2.215 1 93.38 256 MET B O 1
ATOM 4227 N N . LEU B 1 257 ? 7.414 12.797 1.119 1 94.81 257 LEU B N 1
ATOM 4228 C CA . LEU B 1 257 ? 8.75 12.281 0.841 1 94.81 257 LEU B CA 1
ATOM 4229 C C . LEU B 1 257 ? 9.469 13.164 -0.176 1 94.81 257 LEU B C 1
ATOM 4231 O O . LEU B 1 257 ? 10.68 13.367 -0.083 1 94.81 257 LEU B O 1
ATOM 4235 N N . LEU B 1 258 ? 8.68 13.648 -1.138 1 94.69 258 LEU B N 1
ATOM 4236 C CA . LEU B 1 258 ? 9.258 14.578 -2.098 1 94.69 258 LEU B CA 1
ATOM 4237 C C . LEU B 1 258 ? 9.789 15.82 -1.396 1 94.69 258 LEU B C 1
ATOM 4239 O O . LEU B 1 258 ? 10.82 16.359 -1.782 1 94.69 258 LEU B O 1
ATOM 4243 N N . GLY B 1 259 ? 8.984 16.297 -0.45 1 94.25 259 GLY B N 1
ATOM 4244 C CA . GLY B 1 259 ? 9.461 17.422 0.341 1 94.25 259 GLY B CA 1
ATOM 4245 C C . GLY B 1 259 ? 10.773 17.156 1.041 1 94.25 259 GLY B C 1
ATOM 4246 O O . GLY B 1 259 ? 11.641 18.031 1.124 1 94.25 259 GLY B O 1
ATOM 4247 N N . GLY B 1 260 ? 10.938 15.969 1.588 1 92.56 260 GLY B N 1
ATOM 4248 C CA . GLY B 1 260 ? 12.211 15.586 2.174 1 92.56 260 GLY B CA 1
ATOM 4249 C C . GLY B 1 260 ? 13.359 15.625 1.182 1 92.56 260 GLY B C 1
ATOM 4250 O O . GLY B 1 260 ? 14.461 16.047 1.521 1 92.56 260 GLY B O 1
ATOM 4251 N N . LEU B 1 261 ? 13.109 15.125 -0.001 1 92.38 261 LEU B N 1
ATOM 4252 C CA . LEU B 1 261 ? 14.117 15.141 -1.059 1 92.38 261 LEU B CA 1
ATOM 4253 C C . LEU B 1 261 ? 14.5 16.562 -1.422 1 92.38 261 LEU B C 1
ATOM 4255 O O . LEU B 1 261 ? 15.672 16.859 -1.661 1 92.38 261 LEU B O 1
ATOM 4259 N N . ILE B 1 262 ? 13.5 17.422 -1.496 1 91.56 262 ILE B N 1
ATOM 4260 C CA . ILE B 1 262 ? 13.734 18.828 -1.796 1 91.56 262 ILE B CA 1
ATOM 4261 C C . ILE B 1 262 ? 14.633 19.438 -0.729 1 91.56 262 ILE B C 1
ATOM 4263 O O . ILE B 1 262 ? 15.547 20.203 -1.046 1 91.56 262 ILE B O 1
ATOM 4267 N N . ASN B 1 263 ? 14.391 19.094 0.53 1 91.94 263 ASN B N 1
ATOM 4268 C CA . ASN B 1 263 ? 15.25 19.562 1.609 1 91.94 263 ASN B CA 1
ATOM 4269 C C . ASN B 1 263 ? 16.703 19.141 1.396 1 91.94 263 ASN B C 1
ATOM 4271 O O . ASN B 1 263 ? 17.625 19.938 1.602 1 91.94 263 ASN B O 1
ATOM 4275 N N . CYS B 1 264 ? 16.891 17.922 1 1 88.31 264 CYS B N 1
ATOM 4276 C CA . CYS B 1 264 ? 18.234 17.391 0.791 1 88.31 264 CYS B CA 1
ATOM 4277 C C . CYS B 1 264 ? 18.938 18.125 -0.346 1 88.31 264 CYS B C 1
ATOM 4279 O O . CYS B 1 264 ? 20.125 18.469 -0.228 1 88.31 264 CYS B O 1
ATOM 4281 N N . ILE B 1 265 ? 18.25 18.25 -1.415 1 86.38 265 ILE B N 1
ATOM 4282 C CA . ILE B 1 265 ? 18.812 18.922 -2.572 1 86.38 265 ILE B CA 1
ATOM 4283 C C . ILE B 1 265 ? 19.188 20.359 -2.203 1 86.38 265 ILE B C 1
ATOM 4285 O O . ILE B 1 265 ? 20.219 20.875 -2.619 1 86.38 265 ILE B O 1
ATOM 4289 N N . TRP B 1 266 ? 18.344 20.969 -1.402 1 86.25 266 TRP B N 1
ATOM 4290 C CA . TRP B 1 266 ? 18.562 22.344 -0.975 1 86.25 266 TRP B CA 1
ATOM 4291 C C . TRP B 1 266 ? 19.781 22.438 -0.067 1 86.25 266 TRP B C 1
ATOM 4293 O O . TRP B 1 266 ? 20.609 23.344 -0.22 1 86.25 266 TRP B O 1
ATOM 4303 N N . VAL B 1 267 ? 19.922 21.547 0.854 1 86.62 267 VAL B N 1
ATOM 4304 C CA . VAL B 1 267 ? 21.047 21.531 1.783 1 86.62 267 VAL B CA 1
ATOM 4305 C C . VAL B 1 267 ? 22.344 21.281 1.021 1 86.62 267 VAL B C 1
ATOM 4307 O O . VAL B 1 267 ? 23.359 21.906 1.312 1 86.62 267 VAL B O 1
ATOM 4310 N N . ASP B 1 268 ? 22.266 20.328 0.085 1 84.56 268 ASP B N 1
ATOM 4311 C CA . ASP B 1 268 ? 23.438 20.031 -0.719 1 84.56 268 ASP B CA 1
ATOM 4312 C C . ASP B 1 268 ? 23.844 21.219 -1.578 1 84.56 268 ASP B C 1
ATOM 4314 O O . ASP B 1 268 ? 25.047 21.469 -1.771 1 84.56 268 ASP B O 1
ATOM 4318 N N . ALA B 1 269 ? 22.891 21.859 -2.104 1 83.06 269 ALA B N 1
ATOM 4319 C CA . ALA B 1 269 ? 23.172 23.047 -2.918 1 83.06 269 ALA B CA 1
ATOM 4320 C C . ALA B 1 269 ? 23.797 24.156 -2.084 1 83.06 269 ALA B C 1
ATOM 4322 O O . ALA B 1 269 ? 24.703 24.859 -2.553 1 83.06 269 ALA B O 1
ATOM 4323 N N . LYS B 1 270 ? 23.328 24.312 -0.869 1 83 270 LYS B N 1
ATOM 4324 C CA . LYS B 1 270 ? 23.875 25.312 0.031 1 83 270 LYS B CA 1
ATOM 4325 C C . LYS B 1 270 ? 25.312 24.969 0.415 1 83 270 LYS B C 1
ATOM 4327 O O . LYS B 1 270 ? 26.172 25.859 0.522 1 83 270 LYS B O 1
ATOM 4332 N N . ARG B 1 271 ? 25.5 23.703 0.615 1 82.62 271 ARG B N 1
ATOM 4333 C CA . ARG B 1 271 ? 26.844 23.234 0.972 1 82.62 271 ARG B CA 1
ATOM 4334 C C . ARG B 1 271 ? 27.828 23.453 -0.179 1 82.62 271 ARG B C 1
ATOM 4336 O O . ARG B 1 271 ? 28.984 23.812 0.042 1 82.62 271 ARG B O 1
ATOM 4343 N N . ASP B 1 272 ? 27.359 23.188 -1.335 1 80.31 272 ASP B N 1
ATOM 4344 C CA . ASP B 1 272 ? 28.188 23.375 -2.514 1 80.31 272 ASP B CA 1
ATOM 4345 C C . ASP B 1 272 ? 28.578 24.844 -2.695 1 80.31 272 ASP B C 1
ATOM 4347 O O . ASP B 1 272 ? 29.688 25.156 -3.109 1 80.31 272 ASP B O 1
ATOM 4351 N N . ILE B 1 273 ? 27.703 25.719 -2.381 1 75.12 273 ILE B N 1
ATOM 4352 C CA . ILE B 1 273 ? 27.953 27.156 -2.514 1 75.12 273 ILE B CA 1
ATOM 4353 C C . ILE B 1 273 ? 28.938 27.609 -1.444 1 75.12 273 ILE B C 1
ATOM 4355 O O . ILE B 1 273 ? 29.828 28.406 -1.719 1 75.12 273 ILE B O 1
ATOM 4359 N N . LEU B 1 274 ? 28.781 27.031 -0.321 1 75.31 274 LEU B N 1
ATOM 4360 C CA . LEU B 1 274 ? 29.672 27.406 0.777 1 75.31 274 LEU B CA 1
ATOM 4361 C C . LEU B 1 274 ? 31.078 26.891 0.544 1 75.31 274 LEU B C 1
ATOM 4363 O O . LEU B 1 274 ? 32.062 27.531 0.94 1 75.31 274 LEU B O 1
ATOM 4367 N N . GLU B 1 275 ? 31.156 25.734 -0.071 1 72.44 275 GLU B N 1
ATOM 4368 C CA . GLU B 1 275 ? 32.469 25.172 -0.359 1 72.44 275 GLU B CA 1
ATOM 4369 C C . GLU B 1 275 ? 33.156 25.906 -1.514 1 72.44 275 GLU B C 1
ATOM 4371 O O . GLU B 1 275 ? 34.375 25.906 -1.616 1 72.44 275 GLU B O 1
ATOM 4376 N N . LYS B 1 276 ? 32.469 26.266 -2.344 1 74.81 276 LYS B N 1
ATOM 4377 C CA . LYS B 1 276 ? 33.062 27.016 -3.449 1 74.81 276 LYS B CA 1
ATOM 4378 C C . LYS B 1 276 ? 33.5 28.391 -2.998 1 74.81 276 LYS B C 1
ATOM 4380 O O . LYS B 1 276 ? 34.406 28.984 -3.592 1 74.81 276 LYS B O 1
ATOM 4385 N N . ASP B 1 277 ? 32.938 28.906 -2.031 1 58.22 277 ASP B N 1
ATOM 4386 C CA . ASP B 1 277 ? 33.406 30.188 -1.511 1 58.22 277 ASP B CA 1
ATOM 4387 C C . ASP B 1 277 ? 34.594 29.984 -0.577 1 58.22 277 ASP B C 1
ATOM 4389 O O . ASP B 1 277 ? 35.5 30.828 -0.533 1 58.22 277 ASP B O 1
#